Protein AF-0000000080182169 (afdb_homodimer)

Secondary structure (DSSP, 8-state):
-------SSHHHHHT--EEEETTEEEEEE-GGGEETTEE-HHHHHHHHHHHHHHHH-S-S-EEEEEEEEE---PPSEEEEEEEEEEEE-SS-EEEEEEEEETTEEEEEEEEEEEPPP-SPPSEE---GGGGS-SS--TT-EE-STTSTGGGTBGGGGGEEEEE-GGG-GGGGT----SEEEEEEEE-HHHHTSHHHHHHHHHHHTT-SPPGGGGGT--S---EEEEEEEE-SPPPSS-EEEEEE-SEE-SSEEEEEEEEE-TTS-EEEEEEEEEEPP-------/-------SSHHHHHT--EEEETTEEEEEE-GGGEETTEE-HHHHHHHHHHHHHHHH-S-S-EEEEEEEEE---PPSEEEEEEEEEEEE-SS-EEEEEEEEETTEEEEEEEEEEEPPP-SPPSEE---GGGGS-SS--TT-EE-STTSTGGGTBGGGGGEEEEE-GGG-GGGGT----SEEEEEEEE-HHHHTSHHHHHHHHHHHTT-SPPGGGGGT--S---EEEEEEEE-SPPPSS-EEEEEE-SEE-SSEEEEEEEEE-TTS-EEEEEEEEEEPP-------

Solvent-accessible surface area (backbone atoms only — not comparable to full-atom values): 29388 Å² total; per-residue (Å²): 130,84,78,74,72,75,77,69,34,52,55,45,53,52,51,52,64,40,80,71,57,93,50,26,30,38,36,56,40,59,70,50,48,9,45,66,79,30,44,34,65,25,57,53,48,28,38,44,45,42,50,45,49,56,69,68,49,96,58,96,52,41,71,30,37,38,42,35,37,49,73,46,78,49,63,54,37,68,35,38,37,42,47,45,82,76,40,86,46,96,67,46,29,32,27,39,29,39,34,26,44,95,90,36,74,20,34,43,33,43,34,34,26,20,74,59,35,82,57,76,58,76,38,72,56,91,49,83,66,73,79,50,70,64,60,80,59,93,73,39,39,70,36,31,79,86,33,80,67,14,66,36,38,28,43,29,75,54,34,50,34,29,37,34,63,93,37,43,46,41,83,74,72,37,70,52,70,33,43,35,37,31,38,39,25,66,39,71,65,26,48,72,42,66,70,47,34,39,37,47,46,54,20,56,45,53,66,65,76,68,38,51,31,19,63,66,50,74,72,72,53,61,58,44,35,41,36,39,36,40,42,29,75,60,49,81,62,37,22,41,37,39,36,36,47,55,41,30,42,62,47,45,29,45,41,34,25,43,32,24,26,45,82,67,44,70,23,24,39,17,44,30,40,23,41,53,48,89,61,91,72,70,79,130,130,82,77,75,73,75,76,70,34,52,56,46,55,54,51,53,65,41,80,72,57,93,51,25,31,38,36,56,39,60,70,48,47,10,46,64,79,30,46,34,66,24,56,53,50,26,39,44,46,41,49,45,49,57,67,68,49,96,58,96,52,40,72,30,38,38,43,36,36,50,72,47,76,49,62,53,38,68,36,39,37,40,49,46,82,76,41,87,47,95,66,46,29,32,28,40,29,39,35,24,43,95,89,36,72,21,35,44,34,43,35,34,26,21,74,59,35,82,58,77,56,77,36,69,56,92,48,84,67,71,77,48,69,65,58,81,57,93,72,38,40,70,37,29,77,85,31,80,67,13,66,35,38,27,43,29,76,53,34,48,35,29,36,35,63,93,37,42,46,40,83,74,71,37,70,52,70,33,44,34,36,32,37,40,24,68,40,70,66,26,48,73,41,66,69,47,32,39,38,48,46,53,20,54,44,53,64,66,75,67,37,53,32,20,63,65,52,74,72,72,52,61,57,45,35,40,36,38,35,40,41,28,74,61,50,81,62,35,21,41,36,37,35,33,47,54,41,31,42,66,46,44,30,47,42,34,23,43,32,25,24,46,82,67,45,70,23,25,41,19,44,29,39,23,41,53,50,88,59,93,74,70,78,130

Organism: NCBI:txid722731

pLDDT: mean 93.52, std 11.35, range [31.84, 98.94]

InterPro domains:
  IPR029069 HotDog domain superfamily [SSF54637] (8-114)
  IPR029069 HotDog domain superfamily [SSF54637] (168-276)
  IPR042171 Acyl-CoA thioesterase, double hotdog domain [G3DSA:2.40.160.210] (5-278)
  IPR049449 Acyl-CoA thioesterase-like, N-terminal HotDog domain [PF13622] (30-114)
  IPR049450 Acyl-CoA thioesterase-like, C-terminal domain [PF20789] (149-275)
  IPR052389 Secondary Metabolite Biosynthesis-Associated [PTHR38110] (5-276)

Sequence (568 aa):
MTDSTTVTRPFTDLTTIEPTGAGTFAATIDPMWTIGSKVHGGCLMALCGAAAHQALGEVALSPIALGANYLSAPDPGEVRLSTSVRRRGRQVCLVDVELSQRDRPAVRCTITLGHLDVDPPRHQETHALTGMAAEPGADAIPVNSESPVGQIIHVSQGCDLRLDPTASGFLDGKVGPPITRMWLRPLVTDEVDPDKAALFAIMAGDISPPVIMQRGFFGWTPTVQLTTYLRRLPSPGWMRVMASSTLLGDTWFEEDHVIVDAAGHIVAQSRQLALLPKQNWQPEMTDSTTVTRPFTDLTTIEPTGAGTFAATIDPMWTIGSKVHGGCLMALCGAAAHQALGEVALSPIALGANYLSAPDPGEVRLSTSVRRRGRQVCLVDVELSQRDRPAVRCTITLGHLDVDPPRHQETHALTGMAAEPGADAIPVNSESPVGQIIHVSQGCDLRLDPTASGFLDGKVGPPITRMWLRPLVTDEVDPDKAALFAIMAGDISPPVIMQRGFFGWTPTVQLTTYLRRLPSPGWMRVMASSTLLGDTWFEEDHVIVDAAGHIVAQSRQLALLPKQNWQPE

Structure (mmCIF, N/CA/C/O backbone):
data_AF-0000000080182169-model_v1
#
loop_
_entity.id
_entity.type
_entity.pdbx_description
1 polymer 'Uncharacterized protein'
#
loop_
_atom_site.group_PDB
_atom_site.id
_atom_site.type_symbol
_atom_site.label_atom_id
_atom_site.label_alt_id
_atom_site.label_comp_id
_atom_site.label_asym_id
_atom_site.label_entity_id
_atom_site.label_seq_id
_atom_site.pdbx_PDB_ins_code
_atom_site.Cartn_x
_atom_site.Cartn_y
_atom_site.Cartn_z
_atom_site.occupancy
_atom_site.B_iso_or_equiv
_atom_site.auth_seq_id
_atom_site.auth_comp_id
_atom_site.auth_asym_id
_atom_site.auth_atom_id
_atom_site.pdbx_PDB_model_num
ATOM 1 N N . MET A 1 1 ? -6.602 -36.938 -31.125 1 33.12 1 MET A N 1
ATOM 2 C CA . MET A 1 1 ? -5.844 -37.062 -29.875 1 33.12 1 MET A CA 1
ATOM 3 C C . MET A 1 1 ? -5.211 -35.719 -29.516 1 33.12 1 MET A C 1
ATOM 5 O O . MET A 1 1 ? -4.242 -35.281 -30.141 1 33.12 1 MET A O 1
ATOM 9 N N . THR A 1 2 ? -5.93 -34.594 -29.266 1 38.22 2 THR A N 1
ATOM 10 C CA . THR A 1 2 ? -5.449 -33.25 -28.953 1 38.22 2 THR A CA 1
ATOM 11 C C . THR A 1 2 ? -4.34 -33.312 -27.922 1 38.22 2 THR A C 1
ATOM 13 O O . THR A 1 2 ? -4.492 -33.938 -26.859 1 38.22 2 THR A O 1
ATOM 16 N N . ASP A 1 3 ? -3.105 -33.406 -28.281 1 37.78 3 ASP A N 1
ATOM 17 C CA . ASP A 1 3 ? -1.9 -33.469 -27.453 1 37.78 3 ASP A CA 1
ATOM 18 C C . ASP A 1 3 ? -1.983 -32.5 -26.281 1 37.78 3 ASP A C 1
ATOM 20 O O . ASP A 1 3 ? -2.045 -31.281 -26.484 1 37.78 3 ASP A O 1
ATOM 24 N N . SER A 1 4 ? -2.76 -32.719 -25.234 1 43.66 4 SER A N 1
ATOM 25 C CA . SER A 1 4 ? -2.779 -31.953 -23.984 1 43.66 4 SER A CA 1
ATOM 26 C C . SER A 1 4 ? -1.366 -31.641 -23.5 1 43.66 4 SER A C 1
ATOM 28 O O . SER A 1 4 ? -0.696 -32.5 -22.938 1 43.66 4 SER A O 1
ATOM 30 N N . THR A 1 5 ? -0.513 -31.031 -24.297 1 49.66 5 THR A N 1
ATOM 31 C CA . THR A 1 5 ? 0.845 -30.688 -23.891 1 49.66 5 THR A CA 1
ATOM 32 C C . THR A 1 5 ? 0.866 -30.172 -22.453 1 49.66 5 THR A C 1
ATOM 34 O O . THR A 1 5 ? 0.147 -29.234 -22.109 1 49.66 5 THR A O 1
ATOM 37 N N . THR A 1 6 ? 1.239 -31.047 -21.516 1 63.22 6 THR A N 1
ATOM 38 C CA . THR A 1 6 ? 1.374 -30.781 -20.094 1 63.22 6 THR A CA 1
ATOM 39 C C . THR A 1 6 ? 2.199 -29.516 -19.859 1 63.22 6 THR A C 1
ATOM 41 O O . THR A 1 6 ? 3.344 -29.422 -20.297 1 63.22 6 THR A O 1
ATOM 44 N N . VAL A 1 7 ? 1.54 -28.391 -19.594 1 70.62 7 VAL A N 1
ATOM 45 C CA . VAL A 1 7 ? 2.217 -27.141 -19.219 1 70.62 7 VAL A CA 1
ATOM 46 C C . VAL A 1 7 ? 3.15 -27.391 -18.047 1 70.62 7 VAL A C 1
ATOM 48 O O . VAL A 1 7 ? 2.705 -27.797 -16.969 1 70.62 7 VAL A O 1
ATOM 51 N N . THR A 1 8 ? 4.555 -27.406 -18.328 1 86.56 8 THR A N 1
ATOM 52 C CA . THR A 1 8 ? 5.523 -27.766 -17.297 1 86.56 8 THR A CA 1
ATOM 53 C C . THR A 1 8 ? 6.004 -26.531 -16.547 1 86.56 8 THR A C 1
ATOM 55 O O . THR A 1 8 ? 6.535 -26.641 -15.438 1 86.56 8 THR A O 1
ATOM 58 N N . ARG A 1 9 ? 5.832 -25.344 -17.078 1 95.31 9 ARG A N 1
ATOM 59 C CA . ARG A 1 9 ? 6.25 -24.109 -16.422 1 95.31 9 ARG A CA 1
ATOM 60 C C . ARG A 1 9 ? 5.176 -23.031 -16.547 1 95.31 9 ARG A C 1
ATOM 62 O O . ARG A 1 9 ? 5.41 -21.969 -17.125 1 95.31 9 ARG A O 1
ATOM 69 N N . PRO A 1 10 ? 4.059 -23.297 -15.961 1 97.19 10 PRO A N 1
ATOM 70 C CA . PRO A 1 10 ? 2.879 -22.469 -16.203 1 97.19 10 PRO A CA 1
ATOM 71 C C . PRO A 1 10 ? 3.092 -21 -15.82 1 97.19 10 PRO A C 1
ATOM 73 O O . PRO A 1 10 ? 2.629 -20.094 -16.516 1 97.19 10 PRO A O 1
ATOM 76 N N . PHE A 1 11 ? 3.781 -20.781 -14.773 1 98.31 11 PHE A N 1
ATOM 77 C CA . PHE A 1 11 ? 3.941 -19.391 -14.359 1 98.31 11 PHE A CA 1
ATOM 78 C C . PHE A 1 11 ? 4.918 -18.656 -15.266 1 98.31 11 PHE A C 1
ATOM 80 O O . PHE A 1 11 ? 4.727 -17.484 -15.578 1 98.31 11 PHE A O 1
ATOM 87 N N . THR A 1 12 ? 5.965 -19.312 -15.609 1 98 12 THR A N 1
ATOM 88 C CA . THR A 1 12 ? 6.883 -18.766 -16.594 1 98 12 THR A CA 1
ATOM 89 C C . THR A 1 12 ? 6.141 -18.406 -17.875 1 98 12 THR A C 1
ATOM 91 O O . THR A 1 12 ? 6.336 -17.312 -18.438 1 98 12 THR A O 1
ATOM 94 N N . ASP A 1 13 ? 5.285 -19.312 -18.312 1 97.81 13 ASP A N 1
ATOM 95 C CA . ASP A 1 13 ? 4.508 -19.062 -19.531 1 97.81 13 ASP A CA 1
ATOM 96 C C . ASP A 1 13 ? 3.604 -17.828 -19.359 1 97.81 13 ASP A C 1
ATOM 98 O O . ASP A 1 13 ? 3.48 -17.016 -20.266 1 97.81 13 ASP A O 1
ATOM 102 N N . LEU A 1 14 ? 2.959 -17.703 -18.219 1 98.25 14 LEU A N 1
ATOM 103 C CA . LEU A 1 14 ? 2.102 -16.562 -17.922 1 98.25 14 LEU A CA 1
ATOM 104 C C . LEU A 1 14 ? 2.873 -15.258 -18.047 1 98.25 14 LEU A C 1
ATOM 106 O O . LEU A 1 14 ? 2.367 -14.289 -18.625 1 98.25 14 LEU A O 1
ATOM 110 N N . THR A 1 15 ? 4.098 -15.219 -17.547 1 98.06 15 THR A N 1
ATOM 111 C CA . THR A 1 15 ? 4.824 -13.969 -17.406 1 98.06 15 THR A CA 1
ATOM 112 C C . THR A 1 15 ? 5.793 -13.766 -18.562 1 98.06 15 THR A C 1
ATOM 114 O O . THR A 1 15 ? 6.672 -12.906 -18.5 1 98.06 15 THR A O 1
ATOM 117 N N . THR A 1 16 ? 5.75 -14.633 -19.5 1 96.69 16 THR A N 1
ATOM 118 C CA . THR A 1 16 ? 6.48 -14.406 -20.734 1 96.69 16 THR A CA 1
ATOM 119 C C . THR A 1 16 ? 5.652 -13.555 -21.703 1 96.69 16 THR A C 1
ATOM 121 O O . THR A 1 16 ? 4.633 -14.016 -22.219 1 96.69 16 THR A O 1
ATOM 124 N N . ILE A 1 17 ? 6.051 -12.359 -21.938 1 98.12 17 ILE A N 1
ATOM 125 C CA . ILE A 1 17 ? 5.293 -11.398 -22.734 1 98.12 17 ILE A CA 1
ATOM 126 C C . ILE A 1 17 ? 6.062 -11.094 -24.016 1 98.12 17 ILE A C 1
ATOM 128 O O . ILE A 1 17 ? 7.285 -11.234 -24.078 1 98.12 17 ILE A O 1
ATOM 132 N N . GLU A 1 18 ? 5.387 -10.656 -25.016 1 98.25 18 GLU A N 1
ATOM 133 C CA . GLU A 1 18 ? 5.98 -10.414 -26.328 1 98.25 18 GLU A CA 1
ATOM 134 C C . GLU A 1 18 ? 5.93 -8.938 -26.688 1 98.25 18 GLU A C 1
ATOM 136 O O . GLU A 1 18 ? 4.855 -8.336 -26.734 1 98.25 18 GLU A O 1
ATOM 141 N N . PRO A 1 19 ? 7.102 -8.391 -27.031 1 97.94 19 PRO A N 1
ATOM 142 C CA . PRO A 1 19 ? 7.082 -6.996 -27.469 1 97.94 19 PRO A CA 1
ATOM 143 C C . PRO A 1 19 ? 6.312 -6.797 -28.781 1 97.94 19 PRO A C 1
ATOM 145 O O . PRO A 1 19 ? 6.438 -7.605 -29.703 1 97.94 19 PRO A O 1
ATOM 148 N N . THR A 1 20 ? 5.496 -5.73 -28.844 1 97.94 20 THR A N 1
ATOM 149 C CA . THR A 1 20 ? 4.723 -5.434 -30.047 1 97.94 20 THR A CA 1
ATOM 150 C C . THR A 1 20 ? 5.09 -4.062 -30.594 1 97.94 20 THR A C 1
ATOM 152 O O . THR A 1 20 ? 4.469 -3.584 -31.547 1 97.94 20 THR A O 1
ATOM 155 N N . GLY A 1 21 ? 6.082 -3.396 -29.969 1 95.12 21 GLY A N 1
ATOM 156 C CA . GLY A 1 21 ? 6.562 -2.102 -30.422 1 95.12 21 GLY A CA 1
ATOM 157 C C . GLY A 1 21 ? 6.164 -0.963 -29.5 1 95.12 21 GLY A C 1
ATOM 158 O O . GLY A 1 21 ? 5.117 -1.021 -28.859 1 95.12 21 GLY A O 1
ATOM 159 N N . ALA A 1 22 ? 7.055 0.09 -29.422 1 94.06 22 ALA A N 1
ATOM 160 C CA . ALA A 1 22 ? 6.801 1.365 -28.75 1 94.06 22 ALA A CA 1
ATOM 161 C C . ALA A 1 22 ? 6.402 1.153 -27.297 1 94.06 22 ALA A C 1
ATOM 163 O O . ALA A 1 22 ? 5.414 1.72 -26.828 1 94.06 22 ALA A O 1
ATOM 164 N N . GLY A 1 23 ? 7.039 0.198 -26.594 1 96.12 23 GLY A N 1
ATOM 165 C CA . GLY A 1 23 ? 6.816 0.013 -25.156 1 96.12 23 GLY A CA 1
ATOM 166 C C . GLY A 1 23 ? 5.566 -0.79 -24.859 1 96.12 23 GLY A C 1
ATOM 167 O O . GLY A 1 23 ? 5.051 -0.735 -23.734 1 96.12 23 GLY A O 1
ATOM 168 N N . THR A 1 24 ? 5.082 -1.484 -25.906 1 98.38 24 THR A N 1
ATOM 169 C CA . THR A 1 24 ? 3.887 -2.301 -25.719 1 98.38 24 THR A CA 1
ATOM 170 C C . THR A 1 24 ? 4.227 -3.785 -25.812 1 98.38 24 THR A C 1
ATOM 172 O O . THR A 1 24 ? 5.215 -4.16 -26.453 1 98.38 24 THR A O 1
ATOM 175 N N . PHE A 1 25 ? 3.424 -4.582 -25.125 1 98.75 25 PHE A N 1
ATOM 176 C CA . PHE A 1 25 ? 3.613 -6.027 -25.078 1 98.75 25 PHE A CA 1
ATOM 177 C C . PHE A 1 25 ? 2.277 -6.754 -25.203 1 98.75 25 PHE A C 1
ATOM 179 O O . PHE A 1 25 ? 1.231 -6.195 -24.859 1 98.75 25 PHE A O 1
ATOM 186 N N . ALA A 1 26 ? 2.338 -7.949 -25.688 1 98.69 26 ALA A N 1
ATOM 187 C CA . ALA A 1 26 ? 1.188 -8.844 -25.734 1 98.69 26 ALA A CA 1
ATOM 188 C C . ALA A 1 26 ? 1.405 -10.07 -24.859 1 98.69 26 ALA A C 1
ATOM 190 O O . ALA A 1 26 ? 2.531 -10.555 -24.719 1 98.69 26 ALA A O 1
ATOM 191 N N . ALA A 1 27 ? 0.367 -10.539 -24.25 1 98.44 27 ALA A N 1
ATOM 192 C CA . ALA A 1 27 ? 0.376 -11.766 -23.469 1 98.44 27 ALA A CA 1
ATOM 193 C C . ALA A 1 27 ? -0.949 -12.516 -23.594 1 98.44 27 ALA A C 1
ATOM 195 O O . ALA A 1 27 ? -1.955 -11.93 -24.016 1 98.44 27 ALA A O 1
ATOM 196 N N . THR A 1 28 ? -0.945 -13.773 -23.375 1 98.38 28 THR A N 1
ATOM 197 C CA . THR A 1 28 ? -2.145 -14.602 -23.281 1 98.38 28 THR A CA 1
ATOM 198 C C . THR A 1 28 ? -2.258 -15.25 -21.922 1 98.38 28 THR A C 1
ATOM 200 O O . THR A 1 28 ? -1.325 -15.922 -21.469 1 98.38 28 THR A O 1
ATOM 203 N N . ILE A 1 29 ? -3.346 -15.039 -21.281 1 98.62 29 ILE A N 1
ATOM 204 C CA . ILE A 1 29 ? -3.557 -15.57 -19.938 1 98.62 29 ILE A CA 1
ATOM 205 C C . ILE A 1 29 ? -4.375 -16.859 -20.016 1 98.62 29 ILE A C 1
ATOM 207 O O . ILE A 1 29 ? -5.516 -16.844 -20.484 1 98.62 29 ILE A O 1
ATOM 211 N N . ASP A 1 30 ? -3.828 -17.953 -19.594 1 98.31 30 ASP A N 1
ATOM 212 C CA . ASP A 1 30 ? -4.5 -19.234 -19.531 1 98.31 30 ASP A CA 1
ATOM 213 C C . ASP A 1 30 ? -5.629 -19.234 -18.5 1 98.31 30 ASP A C 1
ATOM 215 O O . ASP A 1 30 ? -5.5 -18.625 -17.438 1 98.31 30 ASP A O 1
ATOM 219 N N . PRO A 1 31 ? -6.754 -19.969 -18.734 1 97.19 31 PRO A N 1
ATOM 220 C CA . PRO A 1 31 ? -7.867 -20.031 -17.797 1 97.19 31 PRO A CA 1
ATOM 221 C C . PRO A 1 31 ? -7.449 -20.547 -16.422 1 97.19 31 PRO A C 1
ATOM 223 O O . PRO A 1 31 ? -8.156 -20.328 -15.43 1 97.19 31 PRO A O 1
ATOM 226 N N . MET A 1 32 ? -6.348 -21.203 -16.266 1 96.94 32 MET A N 1
ATOM 227 C CA . MET A 1 32 ? -5.895 -21.719 -14.984 1 96.94 32 MET A CA 1
ATOM 228 C C . MET A 1 32 ? -5.574 -20.594 -14.023 1 96.94 32 MET A C 1
ATOM 230 O O . MET A 1 32 ? -5.562 -20.781 -12.805 1 96.94 32 MET A O 1
ATOM 234 N N . TRP A 1 33 ? -5.316 -19.391 -14.516 1 98.12 33 TRP A N 1
ATOM 235 C CA . TRP A 1 33 ? -4.902 -18.266 -13.68 1 98.12 33 TRP A CA 1
ATOM 236 C C . TRP A 1 33 ? -6.102 -17.406 -13.281 1 98.12 33 TRP A C 1
ATOM 238 O O . TRP A 1 33 ? -6.035 -16.188 -13.32 1 98.12 33 TRP A O 1
ATOM 248 N N . THR A 1 34 ? -7.211 -18.109 -12.977 1 97.19 34 THR A N 1
ATOM 249 C CA . THR A 1 34 ? -8.438 -17.406 -12.602 1 97.19 34 THR A CA 1
ATOM 250 C C . THR A 1 34 ? -8.906 -17.828 -11.211 1 97.19 34 THR A C 1
ATOM 252 O O . THR A 1 34 ? -8.43 -18.844 -10.672 1 97.19 34 THR A O 1
ATOM 255 N N . ILE A 1 35 ? -9.633 -17 -10.547 1 95 35 ILE A N 1
ATOM 256 C CA . ILE A 1 35 ? -10.586 -17.328 -9.492 1 95 35 ILE A CA 1
ATOM 257 C C . ILE A 1 35 ? -12.008 -17.281 -10.047 1 95 35 ILE A C 1
ATOM 259 O O . ILE A 1 35 ? -12.477 -16.219 -10.477 1 95 35 ILE A O 1
ATOM 263 N N . GLY A 1 36 ? -12.656 -18.406 -9.969 1 92.44 36 GLY A N 1
ATOM 264 C CA . GLY A 1 36 ? -13.891 -18.453 -10.742 1 92.44 36 GLY A CA 1
ATOM 265 C C . GLY A 1 36 ? -13.664 -18.203 -12.227 1 92.44 36 GLY A C 1
ATOM 266 O O . GLY A 1 36 ? -12.891 -18.906 -12.867 1 92.44 36 GLY A O 1
ATOM 267 N N . SER A 1 37 ? -14.32 -17.141 -12.766 1 93.25 37 SER A N 1
ATOM 268 C CA . SER A 1 37 ? -14.227 -16.906 -14.203 1 93.25 37 SER A CA 1
ATOM 269 C C . SER A 1 37 ? -13.289 -15.742 -14.508 1 93.25 37 SER A C 1
ATOM 271 O O . SER A 1 37 ? -13 -15.453 -15.672 1 93.25 37 SER A O 1
ATOM 273 N N . LYS A 1 38 ? -12.781 -15.109 -13.484 1 94.69 38 LYS A N 1
ATOM 274 C CA . LYS A 1 38 ? -12 -13.898 -13.719 1 94.69 38 LYS A CA 1
ATOM 275 C C . LYS A 1 38 ? -10.523 -14.117 -13.383 1 94.69 38 LYS A C 1
ATOM 277 O O . LYS A 1 38 ? -10.203 -14.883 -12.469 1 94.69 38 LYS A O 1
ATOM 282 N N . VAL A 1 39 ? -9.703 -13.406 -14.109 1 98 39 VAL A N 1
ATOM 283 C CA . VAL A 1 39 ? -8.266 -13.562 -13.922 1 98 39 VAL A CA 1
ATOM 284 C C . VAL A 1 39 ? -7.867 -13.086 -12.523 1 98 39 VAL A C 1
ATOM 286 O O . VAL A 1 39 ? -8.352 -12.062 -12.047 1 98 39 VAL A O 1
ATOM 289 N N . HIS A 1 40 ? -7.02 -13.805 -11.875 1 97.88 40 HIS A N 1
ATOM 290 C CA . HIS A 1 40 ? -6.484 -13.539 -10.547 1 97.88 40 HIS A CA 1
ATOM 291 C C . HIS A 1 40 ? -5.695 -12.234 -10.516 1 97.88 40 HIS A C 1
ATOM 293 O O . HIS A 1 40 ? -4.805 -12.023 -11.352 1 97.88 40 HIS A O 1
ATOM 299 N N . GLY A 1 41 ? -5.969 -11.328 -9.57 1 98.06 41 GLY A N 1
ATOM 300 C CA . GLY A 1 41 ? -5.363 -10.008 -9.5 1 98.06 41 GLY A CA 1
ATOM 301 C C . GLY A 1 41 ? -3.855 -10.047 -9.344 1 98.06 41 GLY A C 1
ATOM 302 O O . GLY A 1 41 ? -3.143 -9.227 -9.922 1 98.06 41 GLY A O 1
ATOM 303 N N . GLY A 1 42 ? -3.387 -10.984 -8.516 1 98.62 42 GLY A N 1
ATOM 304 C CA . GLY A 1 42 ? -1.95 -11.133 -8.352 1 98.62 42 GLY A CA 1
ATOM 305 C C . GLY A 1 42 ? -1.237 -11.508 -9.641 1 98.62 42 GLY A C 1
ATOM 306 O O . GLY A 1 42 ? -0.111 -11.062 -9.875 1 98.62 42 GLY A O 1
ATOM 307 N N . CYS A 1 43 ? -1.858 -12.305 -10.445 1 98.75 43 CYS A N 1
ATOM 308 C CA . CYS A 1 43 ? -1.3 -12.656 -11.75 1 98.75 43 CYS A CA 1
ATOM 309 C C . CYS A 1 43 ? -1.217 -11.438 -12.656 1 98.75 43 CYS A C 1
ATOM 311 O O . CYS A 1 43 ? -0.218 -11.234 -13.352 1 98.75 43 CYS A O 1
ATOM 313 N N . LEU A 1 44 ? -2.266 -10.672 -12.602 1 98.88 44 LEU A N 1
ATOM 314 C CA . LEU A 1 44 ? -2.264 -9.438 -13.383 1 98.88 44 LEU A CA 1
ATOM 315 C C . LEU A 1 44 ? -1.131 -8.516 -12.938 1 98.88 44 LEU A C 1
ATOM 317 O O . LEU A 1 44 ? -0.455 -7.914 -13.773 1 98.88 44 LEU A O 1
ATOM 321 N N . MET A 1 45 ? -0.92 -8.43 -11.68 1 98.88 45 MET A N 1
ATOM 322 C CA . MET A 1 45 ? 0.167 -7.598 -11.164 1 98.88 45 MET A CA 1
ATOM 323 C C . MET A 1 45 ? 1.521 -8.141 -11.602 1 98.88 45 MET A C 1
ATOM 325 O O . MET A 1 45 ? 2.408 -7.379 -11.992 1 98.88 45 MET A O 1
ATOM 329 N N . ALA A 1 46 ? 1.689 -9.43 -11.523 1 98.88 46 ALA A N 1
ATOM 330 C CA . ALA A 1 46 ? 2.941 -10.039 -11.961 1 98.88 46 ALA A CA 1
ATOM 331 C C . ALA A 1 46 ? 3.219 -9.734 -13.43 1 98.88 46 ALA A C 1
ATOM 333 O O . ALA A 1 46 ? 4.363 -9.469 -13.805 1 98.88 46 ALA A O 1
ATOM 334 N N . LEU A 1 47 ? 2.182 -9.781 -14.266 1 98.81 47 LEU A N 1
ATOM 335 C CA . LEU A 1 47 ? 2.307 -9.43 -15.672 1 98.81 47 LEU A CA 1
ATOM 336 C C . LEU A 1 47 ? 2.793 -7.996 -15.836 1 98.81 47 LEU A C 1
ATOM 338 O O . LEU A 1 47 ? 3.678 -7.723 -16.656 1 98.81 47 LEU A O 1
ATOM 342 N N . CYS A 1 48 ? 2.209 -7.121 -15.078 1 98.88 48 CYS A N 1
ATOM 343 C CA . CYS A 1 48 ? 2.641 -5.727 -15.117 1 98.88 48 CYS A CA 1
ATOM 344 C C . CYS A 1 48 ? 4.102 -5.598 -14.703 1 98.88 48 CYS A C 1
ATOM 346 O O . CYS A 1 48 ? 4.859 -4.836 -15.312 1 98.88 48 CYS A O 1
ATOM 348 N N . GLY A 1 49 ? 4.465 -6.316 -13.664 1 98.75 49 GLY A N 1
ATOM 349 C CA . GLY A 1 49 ? 5.855 -6.332 -13.25 1 98.75 49 GLY A CA 1
ATOM 350 C C . GLY A 1 49 ? 6.801 -6.793 -14.344 1 98.75 49 GLY A C 1
ATOM 351 O O . GLY A 1 49 ? 7.859 -6.199 -14.547 1 98.75 49 GLY A O 1
ATOM 352 N N . ALA A 1 50 ? 6.414 -7.848 -15.031 1 98.56 50 ALA A N 1
ATOM 353 C CA . ALA A 1 50 ? 7.215 -8.359 -16.141 1 98.56 50 ALA A CA 1
ATOM 354 C C . ALA A 1 50 ? 7.383 -7.309 -17.234 1 98.56 50 ALA A C 1
ATOM 356 O O . ALA A 1 50 ? 8.477 -7.121 -17.75 1 98.56 50 ALA A O 1
ATOM 357 N N . ALA A 1 51 ? 6.312 -6.641 -17.547 1 98.81 51 ALA A N 1
ATOM 358 C CA . ALA A 1 51 ? 6.348 -5.625 -18.578 1 98.81 51 ALA A CA 1
ATOM 359 C C . ALA A 1 51 ? 7.266 -4.469 -18.203 1 98.81 51 ALA A C 1
ATOM 361 O O . ALA A 1 51 ? 8.031 -3.971 -19.031 1 98.81 51 ALA A O 1
ATOM 362 N N . ALA A 1 52 ? 7.156 -4.039 -16.969 1 98.56 52 ALA A N 1
ATOM 363 C CA . ALA A 1 52 ? 8.008 -2.947 -16.5 1 98.56 52 ALA A CA 1
ATOM 364 C C . ALA A 1 52 ? 9.484 -3.318 -16.594 1 98.56 52 ALA A C 1
ATOM 366 O O . ALA A 1 52 ? 10.305 -2.512 -17.047 1 98.56 52 ALA A O 1
ATOM 367 N N . HIS A 1 53 ? 9.758 -4.508 -16.125 1 97.06 53 HIS A N 1
ATOM 368 C CA . HIS A 1 53 ? 11.133 -4.984 -16.172 1 97.06 53 HIS A CA 1
ATOM 369 C C . HIS A 1 53 ? 11.656 -5.016 -17.609 1 97.06 53 HIS A C 1
ATOM 371 O O . HIS A 1 53 ? 12.758 -4.527 -17.875 1 97.06 53 HIS A O 1
ATOM 377 N N . GLN A 1 54 ? 10.891 -5.5 -18.484 1 96.5 54 GLN A N 1
ATOM 378 C CA . GLN A 1 54 ? 11.305 -5.598 -19.875 1 96.5 54 GLN A CA 1
ATOM 379 C C . GLN A 1 54 ? 11.43 -4.219 -20.516 1 96.5 54 GLN A C 1
ATOM 381 O O . GLN A 1 54 ? 12.305 -3.986 -21.359 1 96.5 54 GLN A O 1
ATOM 386 N N . ALA A 1 55 ? 10.555 -3.354 -20.172 1 97.12 55 ALA A N 1
ATOM 387 C CA . ALA A 1 55 ? 10.555 -2.004 -20.734 1 97.12 55 ALA A CA 1
ATOM 388 C C . ALA A 1 55 ? 11.867 -1.284 -20.422 1 97.12 55 ALA A C 1
ATOM 390 O O . ALA A 1 55 ? 12.312 -0.435 -21.203 1 97.12 55 ALA A O 1
ATOM 391 N N . LEU A 1 56 ? 12.438 -1.573 -19.312 1 95.06 56 LEU A N 1
ATOM 392 C CA . LEU A 1 56 ? 13.672 -0.902 -18.922 1 95.06 56 LEU A CA 1
ATOM 393 C C . LEU A 1 56 ? 14.867 -1.493 -19.656 1 95.06 56 LEU A C 1
ATOM 395 O O . LEU A 1 56 ? 15.93 -0.865 -19.734 1 95.06 56 LEU A O 1
ATOM 399 N N . GLY A 1 57 ? 14.703 -2.748 -20.172 1 88.56 57 GLY A N 1
ATOM 400 C CA . GLY A 1 57 ? 15.812 -3.377 -20.875 1 88.56 57 GLY A CA 1
ATOM 401 C C . GLY A 1 57 ? 16.844 -3.984 -19.938 1 88.56 57 GLY A C 1
ATOM 402 O O . GLY A 1 57 ? 16.484 -4.691 -19 1 88.56 57 GLY A O 1
ATOM 403 N N . GLU A 1 58 ? 18.078 -3.748 -20.344 1 82.69 58 GLU A N 1
ATOM 404 C CA . GLU A 1 58 ? 19.156 -4.418 -19.609 1 82.69 58 GLU A CA 1
ATOM 405 C C . GLU A 1 58 ? 19.578 -3.615 -18.391 1 82.69 58 GLU A C 1
ATOM 407 O O . GLU A 1 58 ? 20.469 -2.764 -18.469 1 82.69 58 GLU A O 1
ATOM 412 N N . VAL A 1 59 ? 18.844 -3.648 -17.344 1 84.62 59 VAL A N 1
ATOM 413 C CA . VAL A 1 59 ? 19.203 -3.043 -16.062 1 84.62 59 VAL A CA 1
ATOM 414 C C . VAL A 1 59 ? 19.141 -4.094 -14.953 1 84.62 59 VAL A C 1
ATOM 416 O O . VAL A 1 59 ? 18.297 -4.996 -14.992 1 84.62 59 VAL A O 1
ATOM 419 N N . ALA A 1 60 ? 20.047 -3.996 -14.055 1 90.06 60 ALA A N 1
ATOM 420 C CA . ALA A 1 60 ? 20.109 -4.934 -12.938 1 90.06 60 ALA A CA 1
ATOM 421 C C . ALA A 1 60 ? 19.203 -4.484 -11.789 1 90.06 60 ALA A C 1
ATOM 423 O O . ALA A 1 60 ? 19.656 -4.379 -10.648 1 90.06 60 ALA A O 1
ATOM 424 N N . LEU A 1 61 ? 17.984 -4.082 -12.086 1 96.06 61 LEU A N 1
ATOM 425 C CA . LEU A 1 61 ? 16.984 -3.684 -11.102 1 96.06 61 LEU A CA 1
ATOM 426 C C . LEU A 1 61 ? 15.773 -4.602 -11.164 1 96.06 61 LEU A C 1
ATOM 428 O O . LEU A 1 61 ? 15.484 -5.195 -12.203 1 96.06 61 LEU A O 1
ATOM 432 N N . SER A 1 62 ? 15.117 -4.777 -10.062 1 97.31 62 SER A N 1
ATOM 433 C CA . SER A 1 62 ? 13.922 -5.602 -9.938 1 97.31 62 SER A CA 1
ATOM 434 C C . SER A 1 62 ? 12.711 -4.762 -9.531 1 97.31 62 SER A C 1
ATOM 436 O O . SER A 1 62 ? 12.867 -3.691 -8.938 1 97.31 62 SER A O 1
ATOM 438 N N . PRO A 1 63 ? 11.492 -5.203 -9.945 1 98.25 63 PRO A N 1
ATOM 439 C CA . PRO A 1 63 ? 10.328 -4.543 -9.344 1 98.25 63 PRO A CA 1
ATOM 440 C C . PRO A 1 63 ? 10.297 -4.684 -7.82 1 98.25 63 PRO A C 1
ATOM 442 O O . PRO A 1 63 ? 10.102 -5.789 -7.305 1 98.25 63 PRO A O 1
ATOM 445 N N . ILE A 1 64 ? 10.398 -3.59 -7.109 1 98.56 64 ILE A N 1
ATOM 446 C CA . ILE A 1 64 ? 10.5 -3.705 -5.66 1 98.56 64 ILE A CA 1
ATOM 447 C C . ILE A 1 64 ? 9.227 -3.154 -5.012 1 98.56 64 ILE A C 1
ATOM 449 O O . ILE A 1 64 ? 8.93 -3.459 -3.855 1 98.56 64 ILE A O 1
ATOM 453 N N . ALA A 1 65 ? 8.523 -2.309 -5.648 1 98.81 65 ALA A N 1
ATOM 454 C CA . ALA A 1 65 ? 7.25 -1.776 -5.168 1 98.81 65 ALA A CA 1
ATOM 455 C C . ALA A 1 65 ? 6.254 -1.628 -6.312 1 98.81 65 ALA A C 1
ATOM 457 O O . ALA A 1 65 ? 6.508 -0.901 -7.277 1 98.81 65 ALA A O 1
ATOM 458 N N . LEU A 1 66 ? 5.172 -2.324 -6.211 1 98.88 66 LEU A N 1
ATOM 459 C CA . LEU A 1 66 ? 4.117 -2.287 -7.219 1 98.88 66 LEU A CA 1
ATOM 460 C C . LEU A 1 66 ? 2.805 -1.801 -6.617 1 98.88 66 LEU A C 1
ATOM 462 O O . LEU A 1 66 ? 2.383 -2.287 -5.562 1 98.88 66 LEU A O 1
ATOM 466 N N . GLY A 1 67 ? 2.221 -0.762 -7.184 1 98.75 67 GLY A N 1
ATOM 467 C CA . GLY A 1 67 ? 0.888 -0.294 -6.84 1 98.75 67 GLY A CA 1
ATOM 468 C C . GLY A 1 67 ? -0.101 -0.415 -7.984 1 98.75 67 GLY A C 1
ATOM 469 O O . GLY A 1 67 ? 0.02 0.284 -8.992 1 98.75 67 GLY A O 1
ATOM 470 N N . ALA A 1 68 ? -1.115 -1.262 -7.805 1 98.75 68 ALA A N 1
ATOM 471 C CA . ALA A 1 68 ? -2.078 -1.528 -8.875 1 98.75 68 ALA A CA 1
ATOM 472 C C . ALA A 1 68 ? -3.465 -1.016 -8.5 1 98.75 68 ALA A C 1
ATOM 474 O O . ALA A 1 68 ? -3.889 -1.132 -7.344 1 98.75 68 ALA A O 1
ATOM 475 N N . ASN A 1 69 ? -4.109 -0.441 -9.422 1 98.56 69 ASN A N 1
ATOM 476 C CA . ASN A 1 69 ? -5.539 -0.149 -9.391 1 98.56 69 ASN A CA 1
ATOM 477 C C . ASN A 1 69 ? -6.309 -1.009 -10.391 1 98.56 69 ASN A C 1
ATOM 479 O O . ASN A 1 69 ? -5.996 -1.021 -11.578 1 98.56 69 ASN A O 1
ATOM 483 N N . TYR A 1 70 ? -7.234 -1.706 -9.867 1 98.06 70 TYR A N 1
ATOM 484 C CA . TYR A 1 70 ? -8.023 -2.609 -10.695 1 98.06 70 TYR A CA 1
ATOM 485 C C . TYR A 1 70 ? -9.312 -1.94 -11.156 1 98.06 70 TYR A C 1
ATOM 487 O O . TYR A 1 70 ? -10.148 -1.562 -10.328 1 98.06 70 TYR A O 1
ATOM 495 N N . LEU A 1 71 ? -9.484 -1.867 -12.469 1 97 71 LEU A N 1
ATOM 496 C CA . LEU A 1 71 ? -10.586 -1.117 -13.062 1 97 71 LEU A CA 1
ATOM 497 C C . LEU A 1 71 ? -11.68 -2.059 -13.555 1 97 71 LEU A C 1
ATOM 499 O O . LEU A 1 71 ? -12.867 -1.71 -13.523 1 97 71 LEU A O 1
ATOM 503 N N . SER A 1 72 ? -11.289 -3.15 -14.086 1 94.94 72 SER A N 1
ATOM 504 C CA . SER A 1 72 ? -12.188 -4.211 -14.539 1 94.94 72 SER A CA 1
ATOM 505 C C . SER A 1 72 ? -11.508 -5.574 -14.469 1 94.94 72 SER A C 1
ATOM 507 O O . SER A 1 72 ? -10.281 -5.66 -14.414 1 94.94 72 SER A O 1
ATOM 509 N N . ALA A 1 73 ? -12.312 -6.586 -14.414 1 94.06 73 ALA A N 1
ATOM 510 C CA . ALA A 1 73 ? -11.805 -7.953 -14.352 1 94.06 73 ALA A CA 1
ATOM 511 C C . ALA A 1 73 ? -11.719 -8.57 -15.742 1 94.06 73 ALA A C 1
ATOM 513 O O . ALA A 1 73 ? -12.742 -8.938 -16.328 1 94.06 73 ALA A O 1
ATOM 514 N N . PRO A 1 74 ? -10.523 -8.719 -16.266 1 97.25 74 PRO A N 1
ATOM 515 C CA . PRO A 1 74 ? -10.453 -9.305 -17.594 1 97.25 74 PRO A CA 1
ATOM 516 C C . PRO A 1 74 ? -10.742 -10.805 -17.609 1 97.25 74 PRO A C 1
ATOM 518 O O . PRO A 1 74 ? -10.602 -11.469 -16.578 1 97.25 74 PRO A O 1
ATOM 521 N N . ASP A 1 75 ? -11.188 -11.289 -18.75 1 97.88 75 ASP A N 1
ATOM 522 C CA . ASP A 1 75 ? -11.289 -12.727 -19 1 97.88 75 ASP A CA 1
ATOM 523 C C . ASP A 1 75 ? -9.93 -13.328 -19.359 1 97.88 75 ASP A C 1
ATOM 525 O O . ASP A 1 75 ? -9.023 -12.609 -19.797 1 97.88 75 ASP A O 1
ATOM 529 N N . PRO A 1 76 ? -9.789 -14.664 -19 1 98.31 76 PRO A N 1
ATOM 530 C CA . PRO A 1 76 ? -8.602 -15.273 -19.609 1 98.31 76 PRO A CA 1
ATOM 531 C C . PRO A 1 76 ? -8.523 -15.047 -21.109 1 98.31 76 PRO A C 1
ATOM 533 O O . PRO A 1 76 ? -9.555 -14.922 -21.781 1 98.31 76 PRO A O 1
ATOM 536 N N . GLY A 1 77 ? -7.336 -15 -21.641 1 98.38 77 GLY A N 1
ATOM 537 C CA . GLY A 1 77 ? -7.145 -14.695 -23.062 1 98.38 77 GLY A CA 1
ATOM 538 C C . GLY A 1 77 ? -6.117 -13.609 -23.297 1 98.38 77 GLY A C 1
ATOM 539 O O . GLY A 1 77 ? -5.25 -13.367 -22.453 1 98.38 77 GLY A O 1
ATOM 540 N N . GLU A 1 78 ? -6.23 -12.984 -24.469 1 98.5 78 GLU A N 1
ATOM 541 C CA . GLU A 1 78 ? -5.223 -12.031 -24.922 1 98.5 78 GLU A CA 1
ATOM 542 C C . GLU A 1 78 ? -5.371 -10.688 -24.203 1 98.5 78 GLU A C 1
ATOM 544 O O . GLU A 1 78 ? -6.477 -10.164 -24.078 1 98.5 78 GLU A O 1
ATOM 549 N N . VAL A 1 79 ? -4.223 -10.18 -23.75 1 98.81 79 VAL A N 1
ATOM 550 C CA . VAL A 1 79 ? -4.172 -8.844 -23.172 1 98.81 79 VAL A CA 1
ATOM 551 C C . VAL A 1 79 ? -3 -8.062 -23.75 1 98.81 79 VAL A C 1
ATOM 553 O O . VAL A 1 79 ? -2.104 -8.648 -24.375 1 98.81 79 VAL A O 1
ATOM 556 N N . ARG A 1 80 ? -3.1 -6.801 -23.641 1 98.81 80 ARG A N 1
ATOM 557 C CA . ARG A 1 80 ? -2.043 -5.879 -24.047 1 98.81 80 ARG A CA 1
ATOM 558 C C . ARG A 1 80 ? -1.522 -5.078 -22.859 1 98.81 80 ARG A C 1
ATOM 560 O O . ARG A 1 80 ? -2.301 -4.648 -22 1 98.81 80 ARG A O 1
ATOM 567 N N . LEU A 1 81 ? -0.228 -4.91 -22.766 1 98.88 81 LEU A N 1
ATOM 568 C CA . LEU A 1 81 ? 0.407 -4.09 -21.75 1 98.88 81 LEU A CA 1
ATOM 569 C C . LEU A 1 81 ? 1.13 -2.898 -22.375 1 98.88 81 LEU A C 1
ATOM 571 O O . LEU A 1 81 ? 1.989 -3.074 -23.234 1 98.88 81 LEU A O 1
ATOM 575 N N . SER A 1 82 ? 0.763 -1.735 -22 1 98.81 82 SER A N 1
ATOM 576 C CA . SER A 1 82 ? 1.431 -0.508 -22.422 1 98.81 82 SER A CA 1
ATOM 577 C C . SER A 1 82 ? 2.271 0.081 -21.297 1 98.81 82 SER A C 1
ATOM 579 O O . SER A 1 82 ? 1.795 0.221 -20.172 1 98.81 82 SER A O 1
ATOM 581 N N . THR A 1 83 ? 3.521 0.417 -21.625 1 98.75 83 THR A N 1
ATOM 582 C CA . THR A 1 83 ? 4.438 0.89 -20.594 1 98.75 83 THR A CA 1
ATOM 583 C C . THR A 1 83 ? 4.887 2.318 -20.891 1 98.75 83 THR A C 1
ATOM 585 O O . THR A 1 83 ? 4.984 2.721 -22.047 1 98.75 83 THR A O 1
ATOM 588 N N . SER A 1 84 ? 5.102 3.082 -19.891 1 98.12 84 SER A N 1
ATOM 589 C CA . SER A 1 84 ? 5.723 4.402 -19.922 1 98.12 84 SER A CA 1
ATOM 590 C C . SER A 1 84 ? 6.809 4.531 -18.859 1 98.12 84 SER A C 1
ATOM 592 O O . SER A 1 84 ? 6.52 4.477 -17.656 1 98.12 84 SER A O 1
ATOM 594 N N . VAL A 1 85 ? 8.047 4.676 -19.297 1 97.25 85 VAL A N 1
ATOM 595 C CA . VAL A 1 85 ? 9.141 4.902 -18.359 1 97.25 85 VAL A CA 1
ATOM 596 C C . VAL A 1 85 ? 9.109 6.348 -17.859 1 97.25 85 VAL A C 1
ATOM 598 O O . VAL A 1 85 ? 9.328 7.285 -18.625 1 97.25 85 VAL A O 1
ATOM 601 N N . ARG A 1 86 ? 8.906 6.527 -16.562 1 96.94 86 ARG A N 1
ATOM 602 C CA . ARG A 1 86 ? 8.695 7.859 -16.016 1 96.94 86 ARG A CA 1
ATOM 603 C C . ARG A 1 86 ? 9.977 8.406 -15.391 1 96.94 86 ARG A C 1
ATOM 605 O O . ARG A 1 86 ? 10.148 9.617 -15.258 1 96.94 86 ARG A O 1
ATOM 612 N N . ARG A 1 87 ? 10.797 7.492 -14.953 1 95.25 87 ARG A N 1
ATOM 613 C CA . ARG A 1 87 ? 12.094 7.828 -14.375 1 95.25 87 ARG A CA 1
ATOM 614 C C . ARG A 1 87 ? 13.117 6.734 -14.656 1 95.25 87 ARG A C 1
ATOM 616 O O . ARG A 1 87 ? 12.828 5.547 -14.469 1 95.25 87 ARG A O 1
ATOM 623 N N . ARG A 1 88 ? 14.258 7.113 -15.102 1 94.62 88 ARG A N 1
ATOM 624 C CA . ARG A 1 88 ? 15.398 6.219 -15.227 1 94.62 88 ARG A CA 1
ATOM 625 C C . ARG A 1 88 ? 16.578 6.703 -14.383 1 94.62 88 ARG A C 1
ATOM 627 O O . ARG A 1 88 ? 17.375 7.52 -14.836 1 94.62 88 ARG A O 1
ATOM 634 N N . GLY A 1 89 ? 16.531 6.176 -13.195 1 91.56 89 GLY A N 1
ATOM 635 C CA . GLY A 1 89 ? 17.656 6.473 -12.328 1 91.56 89 GLY A CA 1
ATOM 636 C C . GLY A 1 89 ? 18.578 5.289 -12.125 1 91.56 89 GLY A C 1
ATOM 637 O O . GLY A 1 89 ? 18.25 4.164 -12.516 1 91.56 89 GLY A O 1
ATOM 638 N N . ARG A 1 90 ? 19.75 5.633 -11.586 1 89.56 90 ARG A N 1
ATOM 639 C CA . ARG A 1 90 ? 20.734 4.594 -11.32 1 89.56 90 ARG A CA 1
ATOM 640 C C . ARG A 1 90 ? 20.234 3.623 -10.258 1 89.56 90 ARG A C 1
ATOM 642 O O . ARG A 1 90 ? 20.391 2.408 -10.391 1 89.56 90 ARG A O 1
ATOM 649 N N . GLN A 1 91 ? 19.547 4.145 -9.203 1 90.38 91 GLN A N 1
ATOM 650 C CA . GLN A 1 91 ? 19.141 3.318 -8.078 1 90.38 91 GLN A CA 1
ATOM 651 C C . GLN A 1 91 ? 17.656 2.947 -8.18 1 90.38 91 GLN A C 1
ATOM 653 O O . GLN A 1 91 ? 17.234 1.894 -7.695 1 90.38 91 GLN A O 1
ATOM 658 N N . VAL A 1 92 ? 16.938 3.895 -8.812 1 95.06 92 VAL A N 1
ATOM 659 C CA . VAL A 1 92 ? 15.484 3.705 -8.852 1 95.06 92 VAL A CA 1
ATOM 660 C C . VAL A 1 92 ? 14.945 4.105 -10.219 1 95.06 92 VAL A C 1
ATOM 662 O O . VAL A 1 92 ? 15.32 5.145 -10.766 1 95.06 92 VAL A O 1
ATOM 665 N N . CYS A 1 93 ? 14.188 3.287 -10.758 1 97.69 93 CYS A N 1
ATOM 666 C CA . CYS A 1 93 ? 13.391 3.592 -11.945 1 97.69 93 CYS A CA 1
ATOM 667 C C . CYS A 1 93 ? 11.898 3.508 -11.641 1 97.69 93 CYS A C 1
ATOM 669 O O . CYS A 1 93 ? 11.492 2.85 -10.68 1 97.69 93 CYS A O 1
ATOM 671 N N . LEU A 1 94 ? 11.133 4.258 -12.398 1 98.25 94 LEU A N 1
ATOM 672 C CA . LEU A 1 94 ? 9.68 4.207 -12.281 1 98.25 94 LEU A CA 1
ATOM 673 C C . LEU A 1 94 ? 9.031 3.953 -13.641 1 98.25 94 LEU A C 1
ATOM 675 O O . LEU A 1 94 ? 9.32 4.66 -14.609 1 98.25 94 LEU A O 1
ATOM 679 N N . VAL A 1 95 ? 8.18 2.945 -13.703 1 98.56 95 VAL A N 1
ATOM 680 C CA . VAL A 1 95 ? 7.477 2.596 -14.938 1 98.56 95 VAL A CA 1
ATOM 681 C C . VAL A 1 95 ? 5.977 2.5 -14.664 1 98.56 95 VAL A C 1
ATOM 683 O O . VAL A 1 95 ? 5.551 1.82 -13.727 1 98.56 95 VAL A O 1
ATOM 686 N N . ASP A 1 96 ? 5.191 3.199 -15.469 1 98.5 96 ASP A N 1
ATOM 687 C CA . ASP A 1 96 ? 3.748 2.986 -15.484 1 98.5 96 ASP A CA 1
ATOM 688 C C . ASP A 1 96 ? 3.363 1.902 -16.484 1 98.5 96 ASP A C 1
ATOM 690 O O . ASP A 1 96 ? 3.91 1.85 -17.594 1 98.5 96 ASP A O 1
ATOM 694 N N . VAL A 1 97 ? 2.471 1.039 -16.062 1 98.81 97 VAL A N 1
ATOM 695 C CA . VAL A 1 97 ? 1.975 -0.01 -16.953 1 98.81 97 VAL A CA 1
ATOM 696 C C . VAL A 1 97 ? 0.448 -0.001 -16.953 1 98.81 97 VAL A C 1
ATOM 698 O O . VAL A 1 97 ? -0.183 0.091 -15.898 1 98.81 97 VAL A O 1
ATOM 701 N N . GLU A 1 98 ? -0.142 -0.018 -18.109 1 98.75 98 GLU A N 1
ATOM 702 C CA . GLU A 1 98 ? -1.574 -0.244 -18.281 1 98.75 98 GLU A CA 1
ATOM 703 C C . GLU A 1 98 ? -1.847 -1.568 -18.984 1 98.75 98 GLU A C 1
ATOM 705 O O . GLU A 1 98 ? -1.337 -1.81 -20.078 1 98.75 98 GLU A O 1
ATOM 710 N N . LEU A 1 99 ? -2.529 -2.445 -18.312 1 98.88 99 LEU A N 1
ATOM 711 C CA . LEU A 1 99 ? -2.994 -3.691 -18.922 1 98.88 99 LEU A CA 1
ATOM 712 C C . LEU A 1 99 ? -4.43 -3.553 -19.406 1 98.88 99 LEU A C 1
ATOM 714 O O . LEU A 1 99 ? -5.316 -3.143 -18.656 1 98.88 99 LEU A O 1
ATOM 718 N N . SER A 1 100 ? -4.633 -3.934 -20.688 1 98.81 100 SER A N 1
ATOM 719 C CA . SER A 1 100 ? -5.949 -3.785 -21.297 1 98.81 100 SER A CA 1
ATOM 720 C C . SER A 1 100 ? -6.379 -5.07 -22 1 98.81 100 SER A C 1
ATOM 722 O O . SER A 1 100 ? -5.539 -5.867 -22.422 1 98.81 100 SER A O 1
ATOM 724 N N . GLN A 1 101 ? -7.598 -5.262 -22.062 1 98.69 101 GLN A N 1
ATOM 725 C CA . GLN A 1 101 ? -8.227 -6.312 -22.859 1 98.69 101 GLN A CA 1
ATOM 726 C C . GLN A 1 101 ? -9.312 -5.742 -23.766 1 98.69 101 GLN A C 1
ATOM 728 O O . GLN A 1 101 ? -10.195 -5.016 -23.297 1 98.69 101 GLN A O 1
ATOM 733 N N . ARG A 1 102 ? -9.289 -6.027 -25.125 1 97.38 102 ARG A N 1
ATOM 734 C CA . ARG A 1 102 ? -10.227 -5.5 -26.109 1 97.38 102 ARG A CA 1
ATOM 735 C C . ARG A 1 102 ? -10.344 -3.982 -26 1 97.38 102 ARG A C 1
ATOM 737 O O . ARG A 1 102 ? -11.445 -3.441 -25.922 1 97.38 102 ARG A O 1
ATOM 744 N N . ASP A 1 103 ? -9.242 -3.342 -25.766 1 95.5 103 ASP A N 1
ATOM 745 C CA . ASP A 1 103 ? -9.055 -1.894 -25.766 1 95.5 103 ASP A CA 1
ATOM 746 C C . ASP A 1 103 ? -9.719 -1.257 -24.547 1 95.5 103 ASP A C 1
ATOM 748 O O . ASP A 1 103 ? -10.023 -0.062 -24.547 1 95.5 103 ASP A O 1
ATOM 752 N N . ARG A 1 104 ? -9.93 -2.039 -23.594 1 96.88 104 ARG A N 1
ATOM 753 C CA . ARG A 1 104 ? -10.438 -1.536 -22.312 1 96.88 104 ARG A CA 1
ATOM 754 C C . ARG A 1 104 ? -9.414 -1.733 -21.203 1 96.88 104 ARG A C 1
ATOM 756 O O . ARG A 1 104 ? -8.953 -2.852 -20.969 1 96.88 104 ARG A O 1
ATOM 763 N N . PRO A 1 105 ? -9.078 -0.625 -20.516 1 98.06 105 PRO A N 1
ATOM 764 C CA . PRO A 1 105 ? -8.133 -0.777 -19.406 1 98.06 105 PRO A CA 1
ATOM 765 C C . PRO A 1 105 ? -8.688 -1.644 -18.281 1 98.06 105 PRO A C 1
ATOM 767 O O . PRO A 1 105 ? -9.836 -1.475 -17.875 1 98.06 105 PRO A O 1
ATOM 770 N N . ALA A 1 106 ? -7.887 -2.572 -17.812 1 98.31 106 ALA A N 1
ATOM 771 C CA . ALA A 1 106 ? -8.281 -3.453 -16.719 1 98.31 106 ALA A CA 1
ATOM 772 C C . ALA A 1 106 ? -7.457 -3.174 -15.461 1 98.31 106 ALA A C 1
ATOM 774 O O . ALA A 1 106 ? -7.977 -3.219 -14.344 1 98.31 106 ALA A O 1
ATOM 775 N N . VAL A 1 107 ? -6.184 -2.916 -15.633 1 98.62 107 VAL A N 1
ATOM 776 C CA . VAL A 1 107 ? -5.289 -2.643 -14.516 1 98.62 107 VAL A CA 1
ATOM 777 C C . VAL A 1 107 ? -4.371 -1.47 -14.859 1 98.62 107 VAL A C 1
ATOM 779 O O . VAL A 1 107 ? -3.852 -1.388 -15.977 1 98.62 107 VAL A O 1
ATOM 782 N N . ARG A 1 108 ? -4.23 -0.562 -14 1 98.62 108 ARG A N 1
ATOM 783 C CA . ARG A 1 108 ? -3.182 0.452 -14.031 1 98.62 108 ARG A CA 1
ATOM 784 C C . ARG A 1 108 ? -2.199 0.259 -12.883 1 98.62 108 ARG A C 1
ATOM 786 O O . ARG A 1 108 ? -2.598 0.236 -11.719 1 98.62 108 ARG A O 1
ATOM 793 N N . CYS A 1 109 ? -0.967 0.132 -13.242 1 98.75 109 CYS A N 1
ATOM 794 C CA . CYS A 1 109 ? 0.048 -0.223 -12.258 1 98.75 109 CYS A CA 1
ATOM 795 C C . CYS A 1 109 ? 1.246 0.716 -12.344 1 98.75 109 CYS A C 1
ATOM 797 O O . CYS A 1 109 ? 1.692 1.058 -13.438 1 98.75 109 CYS A O 1
ATOM 799 N N . THR A 1 110 ? 1.68 1.223 -11.203 1 98.69 110 THR A N 1
ATOM 800 C CA . THR A 1 110 ? 2.941 1.946 -11.086 1 98.69 110 THR A CA 1
ATOM 801 C C . THR A 1 110 ? 4.004 1.075 -10.422 1 98.69 110 THR A C 1
ATOM 803 O O . THR A 1 110 ? 3.771 0.509 -9.352 1 98.69 110 THR A O 1
ATOM 806 N N . ILE A 1 111 ? 5.141 0.997 -11.055 1 98.69 111 ILE A N 1
ATOM 807 C CA . ILE A 1 111 ? 6.141 0.037 -10.594 1 98.69 111 ILE A CA 1
ATOM 808 C C . ILE A 1 111 ? 7.473 0.747 -10.375 1 98.69 111 ILE A C 1
ATOM 810 O O . ILE A 1 111 ? 8.047 1.308 -11.312 1 98.69 111 ILE A O 1
ATOM 814 N N . THR A 1 112 ? 7.926 0.706 -9.172 1 98.62 112 THR A N 1
ATOM 815 C CA . THR A 1 112 ? 9.273 1.132 -8.82 1 98.62 112 THR A CA 1
ATOM 816 C C . THR A 1 112 ? 10.258 -0.034 -8.93 1 98.62 112 THR A C 1
ATOM 818 O O . THR A 1 112 ? 10.008 -1.11 -8.383 1 98.62 112 THR A O 1
ATOM 821 N N . LEU A 1 113 ? 11.281 0.138 -9.68 1 98.38 113 LEU A N 1
ATOM 822 C CA . LEU A 1 113 ? 12.344 -0.855 -9.773 1 98.38 113 LEU A CA 1
ATOM 823 C C . LEU A 1 113 ? 13.586 -0.39 -9.016 1 98.38 113 LEU A C 1
ATOM 825 O O . LEU A 1 113 ? 13.938 0.79 -9.07 1 98.38 113 LEU A O 1
ATOM 829 N N . GLY A 1 114 ? 14.141 -1.242 -8.305 1 97.62 114 GLY A N 1
ATOM 830 C CA . GLY A 1 114 ? 15.32 -1.004 -7.492 1 97.62 114 GLY A CA 1
ATOM 831 C C . GLY A 1 114 ? 16.062 -2.275 -7.137 1 97.62 114 GLY A C 1
ATOM 832 O O . GLY A 1 114 ? 15.797 -3.34 -7.695 1 97.62 114 GLY A O 1
ATOM 833 N N . HIS A 1 115 ? 17.016 -2.107 -6.258 1 96.5 115 HIS A N 1
ATOM 834 C CA . HIS A 1 115 ? 17.812 -3.258 -5.824 1 96.5 115 HIS A CA 1
ATOM 835 C C . HIS A 1 115 ? 17.078 -4.059 -4.758 1 96.5 115 HIS A C 1
ATOM 837 O O . HIS A 1 115 ? 16.469 -3.482 -3.85 1 96.5 115 HIS A O 1
ATOM 843 N N . LEU A 1 116 ? 17.156 -5.328 -4.879 1 97.44 116 LEU A N 1
ATOM 844 C CA . LEU A 1 116 ? 16.656 -6.195 -3.816 1 97.44 116 LEU A CA 1
ATOM 845 C C . LEU A 1 116 ? 17.656 -6.277 -2.668 1 97.44 116 LEU A C 1
ATOM 847 O O . LEU A 1 116 ? 18.859 -6.105 -2.873 1 97.44 116 LEU A O 1
ATOM 851 N N . ASP A 1 117 ? 17.094 -6.551 -1.48 1 96.56 117 ASP A N 1
ATOM 852 C CA . ASP A 1 117 ? 17.969 -6.836 -0.348 1 96.56 117 ASP A CA 1
ATOM 853 C C . ASP A 1 117 ? 18.719 -8.148 -0.554 1 96.56 117 ASP A C 1
ATOM 855 O O . ASP A 1 117 ? 18.156 -9.125 -1.051 1 96.56 117 ASP A O 1
ATOM 859 N N . VAL A 1 118 ? 19.938 -8.18 -0.2 1 95.19 118 VAL A N 1
ATOM 860 C CA . VAL A 1 118 ? 20.734 -9.383 -0.374 1 95.19 118 VAL A CA 1
ATOM 861 C C . VAL A 1 118 ? 21.312 -9.82 0.973 1 95.19 118 VAL A C 1
ATOM 863 O O . VAL A 1 118 ? 21.422 -11.023 1.247 1 95.19 118 VAL A O 1
ATOM 866 N N . ASP A 1 119 ? 21.578 -8.867 1.852 1 94.12 119 ASP A N 1
ATOM 867 C CA . ASP A 1 119 ? 22.141 -9.164 3.162 1 94.12 119 ASP A CA 1
ATOM 868 C C . ASP A 1 119 ? 21.047 -9.461 4.184 1 94.12 119 ASP A C 1
ATOM 870 O O . ASP A 1 119 ? 19.875 -9.156 3.953 1 94.12 119 ASP A O 1
ATOM 874 N N . PRO A 1 120 ? 21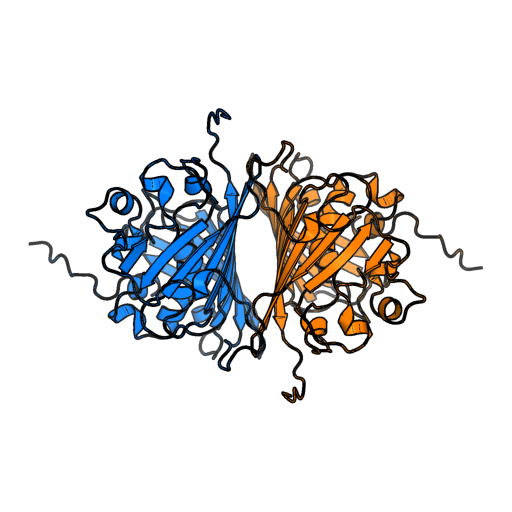.453 -10.109 5.293 1 92.31 120 PRO A N 1
ATOM 875 C CA . PRO A 1 120 ? 20.469 -10.289 6.359 1 92.31 120 PRO A CA 1
ATOM 876 C C . PRO A 1 120 ? 19.828 -8.977 6.801 1 92.31 120 PRO A C 1
ATOM 878 O O . PRO A 1 120 ? 20.484 -7.934 6.801 1 92.31 120 PRO A O 1
ATOM 881 N N . PRO A 1 121 ? 18.609 -9.062 7.164 1 93.75 121 PRO A N 1
ATOM 882 C CA . PRO A 1 121 ? 17.953 -7.828 7.586 1 93.75 121 PRO A CA 1
ATOM 883 C C . PRO A 1 121 ? 18.578 -7.227 8.844 1 93.75 121 PRO A C 1
ATOM 885 O O . PRO A 1 121 ? 19.078 -7.961 9.703 1 93.75 121 PRO A O 1
ATOM 888 N N . ARG A 1 122 ? 18.5 -5.938 8.914 1 91.88 122 ARG A N 1
ATOM 889 C CA . ARG A 1 122 ? 18.969 -5.219 10.102 1 91.88 122 ARG A CA 1
ATOM 890 C C . ARG A 1 122 ? 18 -5.414 11.266 1 91.88 122 ARG A C 1
ATOM 892 O O . ARG A 1 122 ? 18.391 -5.285 12.43 1 91.88 122 ARG A O 1
ATOM 899 N N . HIS A 1 123 ? 16.781 -5.668 10.906 1 92.31 123 HIS A N 1
ATOM 900 C CA . HIS A 1 123 ? 15.734 -5.977 11.875 1 92.31 123 HIS A CA 1
ATOM 901 C C . HIS A 1 123 ? 14.586 -6.75 11.234 1 92.31 123 HIS A C 1
ATOM 903 O O . HIS A 1 123 ? 14.148 -6.414 10.133 1 92.31 123 HIS A O 1
ATOM 909 N N . GLN A 1 124 ? 14.156 -7.766 11.891 1 91.06 124 GLN A N 1
ATOM 910 C CA . GLN A 1 124 ? 12.961 -8.5 11.508 1 91.06 124 GLN A CA 1
ATOM 911 C C . GLN A 1 124 ? 12.156 -8.914 12.742 1 91.06 124 GLN A C 1
ATOM 913 O O . GLN A 1 124 ? 12.656 -9.641 13.602 1 91.06 124 GLN A O 1
ATOM 918 N N . GLU A 1 125 ? 10.969 -8.445 12.797 1 88.31 125 GLU A N 1
ATOM 919 C CA . GLU A 1 125 ? 10.094 -8.781 13.914 1 88.31 125 GLU A CA 1
ATOM 920 C C . GLU A 1 125 ? 9.648 -10.242 13.844 1 88.31 125 GLU A C 1
ATOM 922 O O . GLU A 1 125 ? 9.477 -10.789 12.758 1 88.31 125 GLU A O 1
ATOM 927 N N . THR A 1 126 ? 9.555 -10.75 15.102 1 84.75 126 THR A N 1
ATOM 928 C CA . THR A 1 126 ? 8.891 -12.047 15.141 1 84.75 126 THR A CA 1
ATOM 929 C C . THR A 1 126 ? 7.445 -11.938 14.664 1 84.75 126 THR A C 1
ATOM 931 O O . THR A 1 126 ? 6.742 -10.984 15.016 1 84.75 126 THR A O 1
ATOM 934 N N . HIS A 1 127 ? 7.09 -12.781 13.727 1 79.75 127 HIS A N 1
ATOM 935 C CA . HIS A 1 127 ? 5.738 -12.75 13.18 1 79.75 127 HIS A CA 1
ATOM 936 C C . HIS A 1 127 ? 5.074 -14.117 13.273 1 79.75 127 HIS A C 1
ATOM 938 O O . HIS A 1 127 ? 5.699 -15.086 13.711 1 79.75 127 HIS A O 1
ATOM 944 N N . ALA A 1 128 ? 3.859 -14.078 13.023 1 76.75 128 ALA A N 1
ATOM 945 C CA . ALA A 1 128 ? 3.047 -15.273 13.219 1 76.75 128 ALA A CA 1
ATOM 946 C C . ALA A 1 128 ? 3.588 -16.453 12.406 1 76.75 128 ALA A C 1
ATOM 948 O O . ALA A 1 128 ? 3.438 -17.609 12.797 1 76.75 128 ALA A O 1
ATOM 949 N N . LEU A 1 129 ? 4.309 -16.156 11.312 1 90.12 129 LEU A N 1
ATOM 950 C CA . LEU A 1 129 ? 4.812 -17.219 10.438 1 90.12 129 LEU A CA 1
ATOM 951 C C . LEU A 1 129 ? 6.062 -17.859 11.016 1 90.12 129 LEU A C 1
ATOM 953 O O . LEU A 1 129 ? 6.48 -18.922 10.57 1 90.12 129 LEU A O 1
ATOM 957 N N . THR A 1 130 ? 6.613 -17.234 12.031 1 84.81 130 THR A N 1
ATOM 958 C CA . THR A 1 130 ? 7.836 -17.766 12.625 1 84.81 130 THR A CA 1
ATOM 959 C C . THR A 1 130 ? 7.582 -19.125 13.258 1 84.81 130 THR A C 1
ATOM 961 O O . THR A 1 130 ? 8.453 -20 13.234 1 84.81 130 THR A O 1
ATOM 964 N N . GLY A 1 131 ? 6.379 -19.391 13.719 1 88.56 131 GLY A N 1
ATOM 965 C CA . GLY A 1 131 ? 6.059 -20.641 14.367 1 88.56 131 GLY A CA 1
ATOM 966 C C . GLY A 1 131 ? 5.488 -21.672 13.422 1 88.56 131 GLY A C 1
ATOM 967 O O . GLY A 1 131 ? 5.293 -22.844 13.797 1 88.56 131 GLY A O 1
ATOM 968 N N . MET A 1 132 ? 5.234 -21.281 12.234 1 95.06 132 MET A N 1
ATOM 969 C CA . MET A 1 132 ? 4.684 -22.188 11.234 1 95.06 132 MET A CA 1
ATOM 970 C C . MET A 1 132 ? 5.777 -23.047 10.625 1 95.06 132 MET A C 1
ATOM 972 O O . MET A 1 132 ? 6.855 -22.562 10.289 1 95.06 132 MET A O 1
ATOM 976 N N . ALA A 1 133 ? 5.508 -24.391 10.5 1 96.25 133 ALA A N 1
ATOM 977 C CA . ALA A 1 133 ? 6.488 -25.312 9.93 1 96.25 133 ALA A CA 1
ATOM 978 C C . ALA A 1 133 ? 6.91 -24.859 8.539 1 96.25 133 ALA A C 1
ATOM 980 O O . ALA A 1 133 ? 6.082 -24.422 7.742 1 96.25 133 ALA A O 1
ATOM 981 N N . ALA A 1 134 ? 8.148 -25.016 8.219 1 96.19 134 ALA A N 1
ATOM 982 C CA . ALA A 1 134 ? 8.688 -24.594 6.926 1 96.19 134 ALA A CA 1
ATOM 983 C C . ALA A 1 134 ? 8.039 -25.359 5.781 1 96.19 134 ALA A C 1
ATOM 985 O O . ALA A 1 134 ? 7.824 -24.812 4.699 1 96.19 134 ALA A O 1
ATOM 986 N N . GLU A 1 135 ? 7.723 -26.625 6.059 1 97.69 135 GLU A N 1
ATOM 987 C CA . GLU A 1 135 ? 7.051 -27.469 5.078 1 97.69 135 GLU A CA 1
ATOM 988 C C . GLU A 1 135 ? 5.695 -27.953 5.598 1 97.69 135 GLU A C 1
ATOM 990 O O . GLU A 1 135 ? 5.512 -28.109 6.805 1 97.69 135 GLU A O 1
ATOM 995 N N . PRO A 1 136 ? 4.73 -28.125 4.66 1 98.12 136 PRO A N 1
ATOM 996 C CA . PRO A 1 136 ? 3.426 -28.609 5.109 1 98.12 136 PRO A CA 1
ATOM 997 C C . PRO A 1 136 ? 3.494 -30.016 5.707 1 98.12 136 PRO A C 1
ATOM 999 O O . PRO A 1 136 ? 4.188 -30.875 5.172 1 98.12 136 PRO A O 1
ATOM 1002 N N . GLY A 1 137 ? 2.824 -30.188 6.801 1 97.19 137 GLY A N 1
ATOM 1003 C CA . GLY A 1 137 ? 2.676 -31.5 7.391 1 97.19 137 GLY A CA 1
ATOM 1004 C C . GLY A 1 137 ? 1.607 -32.344 6.719 1 97.19 137 GLY A C 1
ATOM 1005 O O . GLY A 1 137 ? 1 -31.922 5.734 1 97.19 137 GLY A O 1
ATOM 1006 N N . ALA A 1 138 ? 1.373 -33.5 7.262 1 97.12 138 ALA A N 1
ATOM 1007 C CA . ALA A 1 138 ? 0.413 -34.469 6.707 1 97.12 138 ALA A CA 1
ATOM 1008 C C . ALA A 1 138 ? -1.012 -33.938 6.812 1 97.12 138 ALA A C 1
ATOM 1010 O O . ALA A 1 138 ? -1.883 -34.312 6.023 1 97.12 138 ALA A O 1
ATOM 1011 N N . ASP A 1 139 ? -1.214 -33.031 7.703 1 96.56 139 ASP A N 1
ATOM 1012 C CA . ASP A 1 139 ? -2.562 -32.531 7.961 1 96.56 139 ASP A CA 1
ATOM 1013 C C . ASP A 1 139 ? -2.877 -31.328 7.102 1 96.56 139 ASP A C 1
ATOM 1015 O O . ASP A 1 139 ? -4.008 -30.828 7.102 1 96.56 139 ASP A O 1
ATOM 1019 N N . ALA A 1 140 ? -1.845 -30.797 6.422 1 97.69 140 ALA A N 1
ATOM 1020 C CA . ALA A 1 140 ? -2.088 -29.641 5.562 1 97.69 140 ALA A CA 1
ATOM 1021 C C . ALA A 1 140 ? -3.16 -29.953 4.52 1 97.69 140 ALA A C 1
ATOM 1023 O O . ALA A 1 140 ? -3.197 -31.047 3.965 1 97.69 140 ALA A O 1
ATOM 1024 N N . ILE A 1 141 ? -4.008 -29 4.211 1 97.19 141 ILE A N 1
ATOM 1025 C CA . ILE A 1 141 ? -5.156 -29.219 3.338 1 97.19 141 ILE A CA 1
ATOM 1026 C C . ILE A 1 141 ? -4.801 -28.828 1.907 1 97.19 141 ILE A C 1
ATOM 1028 O O . ILE A 1 141 ? -4.633 -27.641 1.608 1 97.19 141 ILE A O 1
ATOM 1032 N N . PRO A 1 142 ? -4.746 -29.75 1.044 1 96.44 142 PRO A N 1
ATOM 1033 C CA . PRO A 1 142 ? -4.41 -29.406 -0.339 1 96.44 142 PRO A CA 1
ATOM 1034 C C . PRO A 1 142 ? -5.5 -28.594 -1.025 1 96.44 142 PRO A C 1
ATOM 1036 O O . PRO A 1 142 ? -6.691 -28.844 -0.814 1 96.44 142 PRO A O 1
ATOM 1039 N N . VAL A 1 143 ? -5.098 -27.594 -1.739 1 96.25 143 VAL A N 1
ATOM 1040 C CA . VAL A 1 143 ? -5.977 -26.859 -2.645 1 96.25 143 VAL A CA 1
ATOM 1041 C C . VAL A 1 143 ? -5.664 -27.234 -4.09 1 96.25 143 VAL A C 1
ATOM 1043 O O . VAL A 1 143 ? -4.668 -26.781 -4.656 1 96.25 143 VAL A O 1
ATOM 1046 N N . ASN A 1 144 ? -6.508 -28.047 -4.633 1 92.31 144 ASN A N 1
ATOM 1047 C CA . ASN A 1 144 ? -6.328 -28.516 -6 1 92.31 144 ASN A CA 1
ATOM 1048 C C . ASN A 1 144 ? -7.664 -28.828 -6.668 1 92.31 144 ASN A C 1
ATOM 1050 O O . ASN A 1 144 ? -8.727 -28.562 -6.102 1 92.31 144 ASN A O 1
ATOM 1054 N N . SER A 1 145 ? -7.602 -29.328 -7.855 1 88.81 145 SER A N 1
ATOM 1055 C CA . SER A 1 145 ? -8.797 -29.516 -8.672 1 88.81 145 SER A CA 1
ATOM 1056 C C . SER A 1 145 ? -9.758 -30.516 -8.039 1 88.81 145 SER A C 1
ATOM 1058 O O . SER A 1 145 ? -10.938 -30.547 -8.375 1 88.81 145 SER A O 1
ATOM 1060 N N . GLU A 1 146 ? -9.328 -31.281 -7.059 1 89.69 146 GLU A N 1
ATOM 1061 C CA . GLU A 1 146 ? -10.164 -32.312 -6.434 1 89.69 146 GLU A CA 1
ATOM 1062 C C . GLU A 1 146 ? -10.891 -31.75 -5.211 1 89.69 146 GLU A C 1
ATOM 1064 O O . GLU A 1 146 ? -11.852 -32.344 -4.723 1 89.69 146 GLU A O 1
ATOM 1069 N N . SER A 1 147 ? -10.375 -30.719 -4.699 1 87.38 147 SER A N 1
ATOM 1070 C CA . SER A 1 147 ? -11.008 -30.109 -3.537 1 87.38 147 SER A CA 1
ATOM 1071 C C . SER A 1 147 ? -12.078 -29.094 -3.957 1 87.38 147 SER A C 1
ATOM 1073 O O . SER A 1 147 ? -11.969 -28.469 -5.012 1 87.38 147 SER A O 1
ATOM 1075 N N . PRO A 1 148 ? -13.117 -28.953 -3.154 1 85.06 148 PRO A N 1
ATOM 1076 C CA . PRO A 1 148 ? -14.156 -27.969 -3.463 1 85.06 148 PRO A CA 1
ATOM 1077 C C . PRO A 1 148 ? -13.594 -26.562 -3.641 1 85.06 148 PRO A C 1
ATOM 1079 O O . PRO A 1 148 ? -13.961 -25.859 -4.59 1 85.06 148 PRO A O 1
ATOM 1082 N N . VAL A 1 149 ? -12.688 -26.156 -2.838 1 85.12 149 VAL A N 1
ATOM 1083 C CA . VAL A 1 149 ? -12.102 -24.828 -2.912 1 85.12 149 VAL A CA 1
ATOM 1084 C C . VAL A 1 149 ? -11.242 -24.719 -4.168 1 85.12 149 VAL A C 1
ATOM 1086 O O . VAL A 1 149 ? -11.242 -23.672 -4.836 1 85.12 149 VAL A O 1
ATOM 1089 N N . GLY A 1 150 ? -10.602 -25.766 -4.496 1 88.94 150 GLY A N 1
ATOM 1090 C CA . GLY A 1 150 ? -9.742 -25.781 -5.668 1 88.94 150 GLY A CA 1
ATOM 1091 C C . GLY A 1 150 ? -10.5 -25.688 -6.977 1 88.94 150 GLY A C 1
ATOM 1092 O O . GLY A 1 150 ? -9.93 -25.359 -8.016 1 88.94 150 GLY A O 1
ATOM 1093 N N . GLN A 1 151 ? -11.812 -25.984 -6.945 1 91.38 151 GLN A N 1
ATOM 1094 C CA . GLN A 1 151 ? -12.641 -25.906 -8.141 1 91.38 151 GLN A CA 1
ATOM 1095 C C . GLN A 1 151 ? -12.984 -24.453 -8.469 1 91.38 151 GLN A C 1
ATOM 1097 O O . GLN A 1 151 ? -13.422 -24.141 -9.578 1 91.38 151 GLN A O 1
ATOM 1102 N N . ILE A 1 152 ? -12.758 -23.625 -7.547 1 90.75 152 ILE A N 1
ATOM 1103 C CA . ILE A 1 152 ? -13 -22.203 -7.734 1 90.75 152 ILE A CA 1
ATOM 1104 C C . ILE A 1 152 ? -11.672 -21.469 -7.875 1 90.75 152 ILE A C 1
ATOM 1106 O O . ILE A 1 152 ? -11.531 -20.578 -8.719 1 90.75 152 ILE A O 1
ATOM 1110 N N . ILE A 1 153 ? -10.703 -21.875 -7.09 1 94 153 ILE A N 1
ATOM 1111 C CA . ILE A 1 153 ? -9.375 -21.266 -7.062 1 94 153 ILE A CA 1
ATOM 1112 C C . ILE A 1 153 ? -8.477 -21.938 -8.102 1 94 153 ILE A C 1
ATOM 1114 O O . ILE A 1 153 ? -7.574 -22.703 -7.758 1 94 153 ILE A O 1
ATOM 1118 N N . HIS A 1 154 ? -8.641 -21.594 -9.367 1 96.56 154 HIS A N 1
ATOM 1119 C CA . HIS A 1 154 ? -7.973 -22.266 -10.477 1 96.56 154 HIS A CA 1
ATOM 1120 C C . HIS A 1 1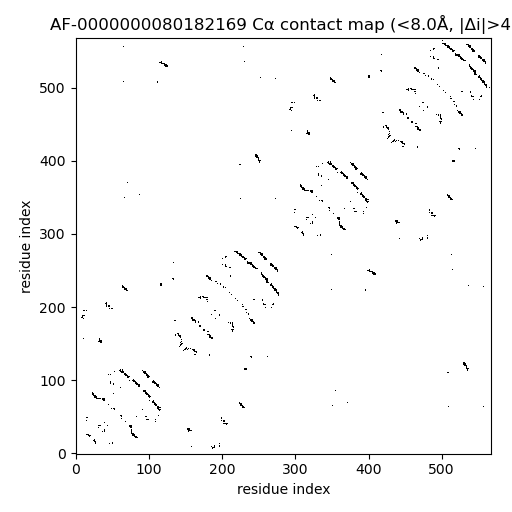54 ? -6.473 -22 -10.461 1 96.56 154 HIS A C 1
ATOM 1122 O O . HIS A 1 154 ? -5.684 -22.812 -10.945 1 96.56 154 HIS A O 1
ATOM 1128 N N . VAL A 1 155 ? -6.086 -20.859 -9.836 1 96.69 155 VAL A N 1
ATOM 1129 C CA . VAL A 1 155 ? -4.68 -20.469 -9.789 1 96.69 155 VAL A CA 1
ATOM 1130 C C . VAL A 1 155 ? -3.871 -21.562 -9.094 1 96.69 155 VAL A C 1
ATOM 1132 O O . VAL A 1 155 ? -2.676 -21.719 -9.352 1 96.69 155 VAL A O 1
ATOM 1135 N N . SER A 1 156 ? -4.508 -22.391 -8.289 1 96.44 156 SER A N 1
ATOM 1136 C CA . SER A 1 156 ? -3.832 -23.469 -7.57 1 96.44 156 SER A CA 1
ATOM 1137 C C . SER A 1 156 ? -3.314 -24.531 -8.531 1 96.44 156 SER A C 1
ATOM 1139 O O . SER A 1 156 ? -2.486 -25.375 -8.156 1 96.44 156 SER A O 1
ATOM 1141 N N . GLN A 1 157 ? -3.777 -24.562 -9.773 1 95.44 157 GLN A N 1
ATOM 1142 C CA . GLN A 1 157 ? -3.305 -25.5 -10.781 1 95.44 157 GLN A CA 1
ATOM 1143 C C . GLN A 1 157 ? -1.882 -25.172 -11.219 1 95.44 157 GLN A C 1
ATOM 1145 O O . GLN A 1 157 ? -1.178 -26.031 -11.766 1 95.44 157 GLN A O 1
ATOM 1150 N N . GLY A 1 158 ? -1.473 -23.922 -11.016 1 96.56 158 GLY A N 1
ATOM 1151 C CA . GLY A 1 158 ? -0.168 -23.484 -11.484 1 96.56 158 GLY A CA 1
ATOM 1152 C C . GLY A 1 158 ? 0.892 -23.5 -10.398 1 96.56 158 GLY A C 1
ATOM 1153 O O . GLY A 1 158 ? 1.995 -22.984 -10.594 1 96.56 158 GLY A O 1
ATOM 1154 N N . CYS A 1 159 ? 0.561 -24.047 -9.18 1 97 159 CYS A N 1
ATOM 1155 C CA . CYS A 1 159 ? 1.462 -24.094 -8.031 1 97 159 CYS A CA 1
ATOM 1156 C C . CYS A 1 159 ? 1.048 -25.188 -7.059 1 97 159 CYS A C 1
ATOM 1158 O O . CYS A 1 159 ? 0.079 -25.922 -7.305 1 97 159 CYS A O 1
ATOM 1160 N N . ASP A 1 160 ? 1.854 -25.453 -6.09 1 96.81 160 ASP A N 1
ATOM 1161 C CA . ASP A 1 160 ? 1.464 -26.281 -4.949 1 96.81 160 ASP A CA 1
ATOM 1162 C C . ASP A 1 160 ? 0.979 -25.406 -3.787 1 96.81 160 ASP A C 1
ATOM 1164 O O . ASP A 1 160 ? 1.719 -24.562 -3.291 1 96.81 160 ASP A O 1
ATOM 1168 N N . LEU A 1 161 ? -0.236 -25.609 -3.443 1 98 161 LEU A N 1
ATOM 1169 C CA . LEU A 1 161 ? -0.905 -24.766 -2.459 1 98 161 LEU A CA 1
ATOM 1170 C C . LEU A 1 161 ? -1.588 -25.609 -1.39 1 98 161 LEU A C 1
ATOM 1172 O O . LEU A 1 161 ? -2.34 -26.531 -1.711 1 98 161 LEU A O 1
ATOM 1176 N N . ARG A 1 162 ? -1.236 -25.359 -0.098 1 98.06 162 ARG A N 1
ATOM 1177 C CA . ARG A 1 162 ? -1.86 -26.047 1.035 1 98.06 162 ARG A CA 1
ATOM 1178 C C . ARG A 1 162 ? -2.318 -25.031 2.088 1 98.06 162 ARG A C 1
ATOM 1180 O O . ARG A 1 162 ? -1.625 -24.047 2.357 1 98.06 162 ARG A O 1
ATOM 1187 N N . LEU A 1 163 ? -3.459 -25.297 2.664 1 97.62 163 LEU A N 1
ATOM 1188 C CA . LEU A 1 163 ? -3.955 -24.469 3.762 1 97.62 163 LEU A CA 1
ATOM 1189 C C . LEU A 1 163 ? -3.5 -25.031 5.105 1 97.62 163 LEU A C 1
ATOM 1191 O O . LEU A 1 163 ? -3.455 -26.25 5.297 1 97.62 163 LEU A O 1
ATOM 1195 N N . ASP A 1 164 ? -3.107 -24.172 5.992 1 97.31 164 ASP A N 1
ATOM 1196 C CA . ASP A 1 164 ? -2.924 -24.531 7.395 1 97.31 164 ASP A CA 1
ATOM 1197 C C . ASP A 1 164 ? -4.262 -24.859 8.055 1 97.31 164 ASP A C 1
ATOM 1199 O O . ASP A 1 164 ? -5.113 -23.984 8.211 1 97.31 164 ASP A O 1
ATOM 1203 N N . PRO A 1 165 ? -4.422 -26.062 8.469 1 95.94 165 PRO A N 1
ATOM 1204 C CA . PRO A 1 165 ? -5.73 -26.438 9.016 1 95.94 165 PRO A CA 1
ATOM 1205 C C . PRO A 1 165 ? -6.078 -25.656 10.289 1 95.94 165 PRO A C 1
ATOM 1207 O O . PRO A 1 165 ? -7.258 -25.469 10.594 1 95.94 165 PRO A O 1
ATOM 1210 N N . THR A 1 166 ? -5.109 -25.156 11.008 1 94.88 166 THR A N 1
ATOM 1211 C CA . THR A 1 166 ? -5.359 -24.438 12.258 1 94.88 166 THR A CA 1
ATOM 1212 C C . THR A 1 166 ? -5.828 -23.016 11.977 1 94.88 166 THR A C 1
ATOM 1214 O O . THR A 1 166 ? -6.305 -22.328 12.883 1 94.88 166 THR A O 1
ATOM 1217 N N . ALA A 1 167 ? -5.758 -22.578 10.734 1 95.44 167 ALA A N 1
ATOM 1218 C CA . ALA A 1 167 ? -6.191 -21.25 10.336 1 95.44 167 ALA A CA 1
ATOM 1219 C C . ALA A 1 167 ? -7.145 -21.312 9.141 1 95.44 167 ALA A C 1
ATOM 1221 O O . ALA A 1 167 ? -7.102 -20.453 8.258 1 95.44 167 ALA A O 1
ATOM 1222 N N . SER A 1 168 ? -7.926 -22.359 9.086 1 95.81 168 SER A N 1
ATOM 1223 C CA . SER A 1 168 ? -8.852 -22.562 7.98 1 95.81 168 SER A CA 1
ATOM 1224 C C . SER A 1 168 ? -10.25 -22.922 8.484 1 95.81 168 SER A C 1
ATOM 1226 O O . SER A 1 168 ? -10.938 -23.734 7.879 1 95.81 168 SER A O 1
ATOM 1228 N N . GLY A 1 169 ? -10.633 -22.344 9.555 1 94.56 169 GLY A N 1
ATOM 1229 C CA . GLY A 1 169 ? -11.93 -22.641 10.148 1 94.56 169 GLY A CA 1
ATOM 1230 C C . GLY A 1 169 ? -13.094 -22.344 9.211 1 94.56 169 GLY A C 1
ATOM 1231 O O . GLY A 1 169 ? -14.148 -22.969 9.312 1 94.56 169 GLY A O 1
ATOM 1232 N N . PHE A 1 170 ? -12.93 -21.406 8.312 1 92.88 170 PHE A N 1
ATOM 1233 C CA . PHE A 1 170 ? -13.984 -21.016 7.398 1 92.88 170 PHE A CA 1
ATOM 1234 C C . PHE A 1 170 ? -14.438 -22.188 6.547 1 92.88 170 PHE A C 1
ATOM 1236 O O . PHE A 1 170 ? -15.586 -22.234 6.098 1 92.88 170 PHE A O 1
ATOM 1243 N N . LEU A 1 171 ? -13.648 -23.203 6.293 1 92.62 171 LEU A N 1
ATOM 1244 C CA . LEU A 1 171 ? -13.992 -24.391 5.516 1 92.62 171 LEU A CA 1
ATOM 1245 C C . LEU A 1 171 ? -15.094 -25.203 6.207 1 92.62 171 LEU A C 1
ATOM 1247 O O . LEU A 1 171 ? -15.852 -25.922 5.551 1 92.62 171 LEU A O 1
ATOM 1251 N N . ASP A 1 172 ? -15.117 -25.031 7.52 1 93.06 172 ASP A N 1
ATOM 1252 C CA . ASP A 1 172 ? -16.109 -25.75 8.312 1 93.06 172 ASP A CA 1
ATOM 1253 C C . ASP A 1 172 ? -17.188 -24.812 8.82 1 93.06 172 ASP A C 1
ATOM 1255 O O . ASP A 1 172 ? -17.891 -25.141 9.789 1 93.06 172 ASP A O 1
ATOM 1259 N N . GLY A 1 173 ? -17.172 -23.672 8.336 1 91.75 173 GLY A N 1
ATOM 1260 C CA . GLY A 1 173 ? -18.188 -22.703 8.727 1 91.75 173 GLY A CA 1
ATOM 1261 C C . GLY A 1 173 ? -17.906 -22.062 10.07 1 91.75 173 GLY A C 1
ATOM 1262 O O . GLY A 1 173 ? -18.781 -21.422 10.656 1 91.75 173 GLY A O 1
ATOM 1263 N N . LYS A 1 174 ? -16.75 -22.234 10.617 1 94.5 174 LYS A N 1
ATOM 1264 C CA . LYS A 1 174 ? -16.391 -21.625 11.891 1 94.5 174 LYS A CA 1
ATOM 1265 C C . LYS A 1 174 ? -15.945 -20.188 11.703 1 94.5 174 LYS A C 1
ATOM 1267 O O . LYS A 1 174 ? -15.398 -19.828 10.656 1 94.5 174 LYS A O 1
ATOM 1272 N N . VAL A 1 175 ? -16.203 -19.359 12.703 1 94.56 175 VAL A N 1
ATOM 1273 C CA . VAL A 1 175 ? -15.773 -17.953 12.703 1 94.56 175 VAL A CA 1
ATOM 1274 C C . VAL A 1 175 ? -14.57 -17.781 13.633 1 94.56 175 VAL A C 1
ATOM 1276 O O . VAL A 1 175 ? -14.531 -18.359 14.719 1 94.56 175 VAL A O 1
ATOM 1279 N N . GLY A 1 176 ? -13.625 -17.078 13.219 1 93.81 176 GLY A N 1
ATOM 1280 C CA . GLY A 1 176 ? -12.414 -16.812 13.977 1 93.81 176 GLY A CA 1
ATOM 1281 C C . GLY A 1 176 ? -11.688 -15.562 13.523 1 93.81 176 GLY A C 1
ATOM 1282 O O . GLY A 1 176 ? -12.25 -14.742 12.797 1 93.81 176 GLY A O 1
ATOM 1283 N N . PRO A 1 177 ? -10.445 -15.336 14.07 1 94.06 177 PRO A N 1
ATOM 1284 C CA . PRO A 1 177 ? -9.68 -14.172 13.625 1 94.06 177 PRO A CA 1
ATOM 1285 C C . PRO A 1 177 ? -9.461 -14.148 12.109 1 94.06 177 PRO A C 1
ATOM 1287 O O . PRO A 1 177 ? -9.344 -15.211 11.484 1 94.06 177 PRO A O 1
ATOM 1290 N N . PRO A 1 178 ? -9.539 -12.969 11.555 1 95.94 178 PRO A N 1
ATOM 1291 C CA . PRO A 1 178 ? -9.328 -12.875 10.109 1 95.94 178 PRO A CA 1
ATOM 1292 C C . PRO A 1 178 ? -7.879 -13.117 9.711 1 95.94 178 PRO A C 1
ATOM 1294 O O . PRO A 1 178 ? -7.203 -12.195 9.227 1 95.94 178 PRO A O 1
ATOM 1297 N N . ILE A 1 179 ? -7.48 -14.359 9.914 1 96.69 179 ILE A N 1
ATOM 1298 C CA . ILE A 1 179 ? -6.129 -14.812 9.602 1 96.69 179 ILE A CA 1
ATOM 1299 C C . ILE A 1 179 ? -6.188 -16.125 8.812 1 96.69 179 ILE A C 1
ATOM 1301 O O . ILE A 1 179 ? -6.926 -17.031 9.172 1 96.69 179 ILE A O 1
ATOM 1305 N N . THR A 1 180 ? -5.508 -16.141 7.684 1 97.06 180 THR A N 1
ATOM 1306 C CA . THR A 1 180 ? -5.305 -17.359 6.891 1 97.06 180 THR A CA 1
ATOM 1307 C C . THR A 1 180 ? -3.818 -17.641 6.715 1 97.06 180 THR A C 1
ATOM 1309 O O . THR A 1 180 ? -3.029 -16.719 6.469 1 97.06 180 THR A O 1
ATOM 1312 N N . ARG A 1 181 ? -3.434 -18.875 6.918 1 97.88 181 ARG A N 1
ATOM 1313 C CA . ARG A 1 181 ? -2.053 -19.297 6.695 1 97.88 181 ARG A CA 1
ATOM 1314 C C . ARG A 1 181 ? -1.981 -20.438 5.68 1 97.88 181 ARG A C 1
ATOM 1316 O O . ARG A 1 181 ? -2.854 -21.297 5.652 1 97.88 181 ARG A O 1
ATOM 1323 N N . MET A 1 182 ? -0.977 -20.359 4.883 1 98.25 182 MET A N 1
ATOM 1324 C CA . MET A 1 182 ? -0.835 -21.312 3.779 1 98.25 182 MET A CA 1
ATOM 1325 C C . MET A 1 182 ? 0.632 -21.656 3.539 1 98.25 182 MET A C 1
ATOM 1327 O O . MET A 1 182 ? 1.522 -20.922 3.969 1 98.25 182 MET A O 1
ATOM 1331 N N . TRP A 1 183 ? 0.79 -22.797 2.926 1 98.62 183 TRP A N 1
ATOM 1332 C CA . TRP A 1 183 ? 2.035 -23.078 2.223 1 98.62 183 TRP A CA 1
ATOM 1333 C C . TRP A 1 183 ? 1.854 -22.938 0.714 1 98.62 183 TRP A C 1
ATOM 1335 O O . TRP A 1 183 ? 0.811 -23.312 0.171 1 98.62 183 TRP A O 1
ATOM 1345 N N . LEU A 1 184 ? 2.846 -22.406 0.075 1 98.69 184 LEU A N 1
ATOM 1346 C CA . LEU A 1 184 ? 2.818 -22.141 -1.359 1 98.69 184 LEU A CA 1
ATOM 1347 C C . LEU A 1 184 ? 4.168 -22.469 -1.995 1 98.69 184 LEU A C 1
ATOM 1349 O O . LEU A 1 184 ? 5.215 -22.141 -1.441 1 98.69 184 LEU A O 1
ATOM 1353 N N . ARG A 1 185 ? 4.164 -23.094 -3.137 1 97.56 185 ARG A N 1
ATOM 1354 C CA . ARG A 1 185 ? 5.402 -23.359 -3.857 1 97.56 185 ARG A CA 1
ATOM 1355 C C . ARG A 1 185 ? 5.176 -23.344 -5.363 1 97.56 185 ARG A C 1
ATOM 1357 O O . ARG A 1 185 ? 4.273 -24.016 -5.867 1 97.56 185 ARG A O 1
ATOM 1364 N N . PRO A 1 186 ? 5.957 -22.484 -6.023 1 97.25 186 PRO A N 1
ATOM 1365 C CA . PRO A 1 186 ? 5.875 -22.641 -7.48 1 97.25 186 PRO A CA 1
ATOM 1366 C C . PRO A 1 186 ? 6.297 -24.031 -7.953 1 97.25 186 PRO A C 1
ATOM 1368 O O . PRO A 1 186 ? 6.949 -24.766 -7.215 1 97.25 186 PRO A O 1
ATOM 1371 N N . LEU A 1 187 ? 5.879 -24.391 -9.141 1 95.62 187 LEU A N 1
ATOM 1372 C CA . LEU A 1 187 ? 6.395 -25.625 -9.719 1 95.62 187 LEU A CA 1
ATOM 1373 C C . LEU A 1 187 ? 7.902 -25.531 -9.945 1 95.62 187 LEU A C 1
ATOM 1375 O O . LEU A 1 187 ? 8.43 -24.438 -10.172 1 95.62 187 LEU A O 1
ATOM 1379 N N . VAL A 1 188 ? 8.562 -26.625 -9.93 1 93.38 188 VAL A N 1
ATOM 1380 C CA . VAL A 1 188 ? 10.023 -26.688 -9.938 1 93.38 188 VAL A CA 1
ATOM 1381 C C . VAL A 1 188 ? 10.562 -25.969 -11.172 1 93.38 188 VAL A C 1
ATOM 1383 O O . VAL A 1 188 ? 11.555 -25.234 -11.086 1 93.38 188 VAL A O 1
ATOM 1386 N N . THR A 1 189 ? 9.938 -26.141 -12.266 1 94.19 189 THR A N 1
ATOM 1387 C CA . THR A 1 189 ? 10.406 -25.562 -13.516 1 94.19 189 THR A CA 1
ATOM 1388 C C . THR A 1 189 ? 10.242 -24.047 -13.516 1 94.19 18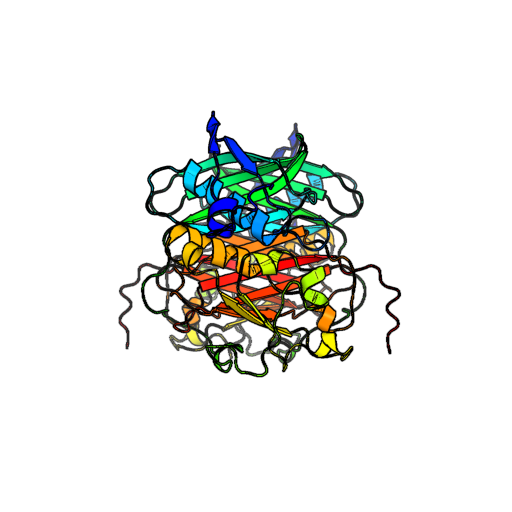9 THR A C 1
ATOM 1390 O O . THR A 1 189 ? 10.961 -23.328 -14.227 1 94.19 189 THR A O 1
ATOM 1393 N N . ASP A 1 190 ? 9.297 -23.531 -12.742 1 96.06 190 ASP A N 1
ATOM 1394 C CA . ASP A 1 190 ? 9.078 -22.094 -12.633 1 96.06 190 ASP A CA 1
ATOM 1395 C C . ASP A 1 190 ? 10.055 -21.469 -11.648 1 96.06 190 ASP A C 1
ATOM 1397 O O . ASP A 1 190 ? 10.422 -20.297 -11.781 1 96.06 190 ASP A O 1
ATOM 1401 N N . GLU A 1 191 ? 10.492 -22.234 -10.734 1 95.38 191 GLU A N 1
ATOM 1402 C CA . GLU A 1 191 ? 11.297 -21.75 -9.625 1 95.38 191 GLU A CA 1
ATOM 1403 C C . GLU A 1 191 ? 12.75 -21.547 -10.039 1 95.38 191 GLU A C 1
ATOM 1405 O O . GLU A 1 191 ? 13.484 -20.781 -9.406 1 95.38 191 GLU A O 1
ATOM 1410 N N . VAL A 1 192 ? 13.203 -22.125 -11.117 1 94.69 192 VAL A N 1
ATOM 1411 C CA . VAL A 1 192 ? 14.609 -22.188 -11.508 1 94.69 192 VAL A CA 1
ATOM 1412 C C . VAL A 1 192 ? 15.062 -20.812 -12.016 1 94.69 192 VAL A C 1
ATOM 1414 O O . VAL A 1 192 ? 16.234 -20.453 -11.875 1 94.69 192 VAL A O 1
ATOM 1417 N N . ASP A 1 193 ? 14.195 -20.078 -12.641 1 94.94 193 ASP A N 1
ATOM 1418 C CA . ASP A 1 193 ? 14.508 -18.734 -13.117 1 94.94 193 ASP A CA 1
ATOM 1419 C C . ASP A 1 193 ? 14.289 -17.703 -12.016 1 94.94 193 ASP A C 1
ATOM 1421 O O . ASP A 1 193 ? 13.156 -17.469 -11.594 1 94.94 193 ASP A O 1
ATOM 1425 N N . PRO A 1 194 ? 15.359 -16.969 -11.609 1 94.75 194 PRO A N 1
ATOM 1426 C CA . PRO A 1 194 ? 15.234 -16.031 -10.492 1 94.75 194 PRO A CA 1
ATOM 1427 C C . PRO A 1 194 ? 14.242 -14.906 -10.773 1 94.75 194 PRO A C 1
ATOM 1429 O O . PRO A 1 194 ? 13.555 -14.438 -9.867 1 94.75 194 PRO A O 1
ATOM 1432 N N . ASP A 1 195 ? 14.188 -14.477 -11.984 1 95.06 195 ASP A N 1
ATOM 1433 C CA . ASP A 1 195 ? 13.25 -13.414 -12.336 1 95.06 195 ASP A CA 1
ATOM 1434 C C . ASP A 1 195 ? 11.805 -13.891 -12.195 1 95.06 195 ASP A C 1
ATOM 1436 O O . ASP A 1 195 ? 10.945 -13.148 -11.719 1 95.06 195 ASP A O 1
ATOM 1440 N N . LYS A 1 196 ? 11.562 -15.117 -12.641 1 97.12 196 LYS A N 1
ATOM 1441 C CA . LYS A 1 196 ? 10.219 -15.68 -12.523 1 97.12 196 LYS A CA 1
ATOM 1442 C C . LYS A 1 196 ? 9.875 -15.969 -11.07 1 97.12 196 LYS A C 1
ATOM 1444 O O . LYS A 1 196 ? 8.734 -15.766 -10.648 1 97.12 196 LYS A O 1
ATOM 1449 N N . ALA A 1 197 ? 10.898 -16.422 -10.32 1 97.56 197 ALA A N 1
ATOM 1450 C CA . ALA A 1 197 ? 10.688 -16.641 -8.891 1 97.56 197 ALA A CA 1
ATOM 1451 C C . ALA A 1 197 ? 10.305 -15.336 -8.188 1 97.56 197 ALA A C 1
ATOM 1453 O O . ALA A 1 197 ? 9.438 -15.328 -7.309 1 97.56 197 ALA A O 1
ATOM 1454 N N . ALA A 1 198 ? 10.922 -14.25 -8.555 1 97.88 198 ALA A N 1
ATOM 1455 C CA . ALA A 1 198 ? 10.617 -12.938 -8 1 97.88 198 ALA A CA 1
ATOM 1456 C C . ALA A 1 198 ? 9.18 -12.523 -8.32 1 97.88 198 ALA A C 1
ATOM 1458 O O . ALA A 1 198 ? 8.438 -12.086 -7.438 1 97.88 198 ALA A O 1
ATOM 1459 N N . LEU A 1 199 ? 8.805 -12.68 -9.555 1 98.75 199 LEU A N 1
ATOM 1460 C CA . LEU A 1 199 ? 7.449 -12.352 -9.969 1 98.75 199 LEU A CA 1
ATOM 1461 C C . LEU A 1 199 ? 6.43 -13.242 -9.266 1 98.75 199 LEU A C 1
ATOM 1463 O O . LEU A 1 199 ? 5.328 -12.797 -8.945 1 98.75 199 LEU A O 1
ATOM 1467 N N . PHE A 1 200 ? 6.816 -14.477 -9.031 1 98.88 200 PHE A N 1
ATOM 1468 C CA . PHE A 1 200 ? 5.93 -15.391 -8.32 1 98.88 200 PHE A CA 1
ATOM 1469 C C . PHE A 1 200 ? 5.703 -14.93 -6.891 1 98.88 200 PHE A C 1
ATOM 1471 O O . PHE A 1 200 ? 4.586 -15.008 -6.375 1 98.88 200 PHE A O 1
ATOM 1478 N N . ALA A 1 201 ? 6.734 -14.469 -6.242 1 98.81 201 ALA A N 1
ATOM 1479 C CA . ALA A 1 201 ? 6.594 -13.93 -4.891 1 98.81 201 ALA A CA 1
ATOM 1480 C C . ALA A 1 201 ? 5.645 -12.734 -4.875 1 98.81 201 ALA A C 1
ATOM 1482 O O . ALA A 1 201 ? 4.871 -12.562 -3.932 1 98.81 201 ALA A O 1
ATOM 1483 N N . ILE A 1 202 ? 5.676 -11.922 -5.887 1 98.88 202 ILE A N 1
ATOM 1484 C CA . ILE A 1 202 ? 4.762 -10.797 -6.02 1 98.88 202 ILE A CA 1
ATOM 1485 C C . ILE A 1 202 ? 3.328 -11.297 -6.141 1 98.88 202 ILE A C 1
ATOM 1487 O O . ILE A 1 202 ? 2.434 -10.828 -5.434 1 98.88 202 ILE A O 1
ATOM 1491 N N . MET A 1 203 ? 3.094 -12.258 -6.953 1 98.88 203 MET A N 1
ATOM 1492 C CA . MET A 1 203 ? 1.767 -12.844 -7.129 1 98.88 203 MET A CA 1
ATOM 1493 C C . MET A 1 203 ? 1.267 -13.461 -5.828 1 98.88 203 MET A C 1
ATOM 1495 O O . MET A 1 203 ? 0.085 -13.352 -5.496 1 98.88 203 MET A O 1
ATOM 1499 N N . ALA A 1 204 ? 2.164 -14.062 -5.051 1 98.75 204 ALA A N 1
ATOM 1500 C CA . ALA A 1 204 ? 1.823 -14.719 -3.791 1 98.75 204 ALA A CA 1
ATOM 1501 C C . ALA A 1 204 ? 1.187 -13.727 -2.816 1 98.75 204 ALA A C 1
ATOM 1503 O O . ALA A 1 204 ? 0.45 -14.125 -1.912 1 98.75 204 ALA A O 1
ATOM 1504 N N . GLY A 1 205 ? 1.455 -12.438 -2.998 1 98.5 205 GLY A N 1
ATOM 1505 C CA . GLY A 1 205 ? 0.901 -11.391 -2.154 1 98.5 205 GLY A CA 1
ATOM 1506 C C . GLY A 1 205 ? -0.597 -11.219 -2.322 1 98.5 205 GLY A C 1
ATOM 1507 O O . GLY A 1 205 ? -1.198 -10.336 -1.708 1 98.5 205 GLY A O 1
ATOM 1508 N N . ASP A 1 206 ? -1.197 -12.008 -3.094 1 98.38 206 ASP A N 1
ATOM 1509 C CA . ASP A 1 206 ? -2.633 -11.969 -3.355 1 98.38 206 ASP A CA 1
ATOM 1510 C C . ASP A 1 206 ? -3.221 -13.375 -3.402 1 98.38 206 ASP A C 1
ATOM 1512 O O . ASP A 1 206 ? -4.301 -13.586 -3.963 1 98.38 206 ASP A O 1
ATOM 1516 N N . ILE A 1 207 ? -2.631 -14.352 -2.871 1 98.12 207 ILE A N 1
ATOM 1517 C CA . ILE A 1 207 ? -2.9 -15.75 -3.201 1 98.12 207 ILE A CA 1
ATOM 1518 C C . ILE A 1 207 ? -4 -16.297 -2.291 1 98.12 207 ILE A C 1
ATOM 1520 O O . ILE A 1 207 ? -4.652 -17.281 -2.617 1 98.12 207 ILE A O 1
ATOM 1524 N N . SER A 1 208 ? -4.227 -15.695 -1.161 1 96.62 208 SER A N 1
ATOM 1525 C CA . SER A 1 208 ? -5.117 -16.281 -0.163 1 96.62 208 SER A CA 1
ATOM 1526 C C . SER A 1 208 ? -6.578 -16.109 -0.557 1 96.62 208 SER A C 1
ATOM 1528 O O . SER A 1 208 ? -6.93 -15.164 -1.263 1 96.62 208 SER A O 1
ATOM 1530 N N . PRO A 1 209 ? -7.426 -17.078 -0.113 1 93.94 209 PRO A N 1
ATOM 1531 C CA . PRO A 1 209 ? -8.836 -16.656 -0.064 1 93.94 209 PRO A CA 1
ATOM 1532 C C . PRO A 1 209 ? -9.047 -15.383 0.748 1 93.94 209 PRO A C 1
ATOM 1534 O O . PRO A 1 209 ? -8.242 -15.062 1.627 1 93.94 209 PRO A O 1
ATOM 1537 N N . PRO A 1 210 ? -10.102 -14.625 0.374 1 94.81 210 PRO A N 1
ATOM 1538 C CA . PRO A 1 210 ? -10.344 -13.422 1.172 1 94.81 210 PRO A CA 1
ATOM 1539 C C . PRO A 1 210 ? -10.438 -13.719 2.668 1 94.81 210 PRO A C 1
ATOM 1541 O O . PRO A 1 210 ? -11.242 -14.555 3.086 1 94.81 210 PRO A O 1
ATOM 1544 N N . VAL A 1 211 ? -9.688 -13.008 3.439 1 96 211 VAL A N 1
ATOM 1545 C CA . VAL A 1 211 ? -9.547 -13.297 4.863 1 96 211 VAL A CA 1
ATOM 1546 C C . VAL A 1 211 ? -10.891 -13.086 5.566 1 96 211 VAL A C 1
ATOM 1548 O O . VAL A 1 211 ? -11.117 -13.617 6.656 1 96 211 VAL A O 1
ATOM 1551 N N . ILE A 1 212 ? -11.758 -12.344 4.969 1 95.75 212 ILE A N 1
ATOM 1552 C CA . ILE A 1 212 ? -13.047 -12.039 5.59 1 95.75 212 ILE A CA 1
ATOM 1553 C C . ILE A 1 212 ? -13.891 -13.312 5.668 1 95.75 212 ILE A C 1
ATOM 1555 O O . ILE A 1 212 ? -14.867 -13.367 6.422 1 95.75 212 ILE A O 1
ATOM 1559 N N . MET A 1 213 ? -13.539 -14.344 4.887 1 94.62 213 MET A N 1
ATOM 1560 C CA . MET A 1 213 ? -14.211 -15.633 4.996 1 94.62 213 MET A CA 1
ATOM 1561 C C . MET A 1 213 ? -14.07 -16.203 6.402 1 94.62 213 MET A C 1
ATOM 1563 O O . MET A 1 213 ? -14.969 -16.891 6.891 1 94.62 213 MET A O 1
ATOM 1567 N N . GLN A 1 214 ? -12.953 -15.883 7.07 1 95.56 214 GLN A N 1
ATOM 1568 C CA . GLN A 1 214 ? -12.727 -16.312 8.445 1 95.56 214 GLN A CA 1
ATOM 1569 C C . GLN A 1 214 ? -13.758 -15.688 9.383 1 95.56 214 GLN A C 1
ATOM 1571 O O . GLN A 1 214 ? -13.953 -16.172 10.508 1 95.56 214 GLN A O 1
ATOM 1576 N N . ARG A 1 215 ? -14.375 -14.633 8.914 1 94.38 215 ARG A N 1
ATOM 1577 C CA . ARG A 1 215 ? -15.375 -13.945 9.719 1 94.38 215 ARG A CA 1
ATOM 1578 C C . ARG A 1 215 ? -16.781 -14.258 9.234 1 94.38 215 ARG A C 1
ATOM 1580 O O . ARG A 1 215 ? -17.75 -13.617 9.656 1 94.38 215 ARG A O 1
ATOM 1587 N N . GLY A 1 216 ? -16.875 -15.164 8.25 1 92.06 216 GLY A N 1
ATOM 1588 C CA . GLY A 1 216 ? -18.156 -15.648 7.781 1 92.06 216 GLY A CA 1
ATOM 1589 C C . GLY A 1 216 ? -18.688 -14.867 6.594 1 92.06 216 GLY A C 1
ATOM 1590 O O . GLY A 1 216 ? -19.859 -15.031 6.207 1 92.06 216 GLY A O 1
ATOM 1591 N N . PHE A 1 217 ? -17.891 -13.938 6.082 1 91.5 217 PHE A N 1
ATOM 1592 C CA . PHE A 1 217 ? -18.312 -13.18 4.914 1 91.5 217 PHE A CA 1
ATOM 1593 C C . PHE A 1 217 ? -17.906 -13.891 3.629 1 91.5 217 PHE A C 1
ATOM 1595 O O . PHE A 1 217 ? -16.719 -14.078 3.365 1 91.5 217 PHE A O 1
ATOM 1602 N N . PHE A 1 218 ? -18.891 -14.266 2.863 1 89.5 218 PHE A N 1
ATOM 1603 C CA . PHE A 1 218 ? -18.656 -14.953 1.602 1 89.5 218 PHE A CA 1
ATOM 1604 C C . PHE A 1 218 ? -19.25 -14.172 0.436 1 89.5 218 PHE A C 1
ATOM 1606 O O . PHE A 1 218 ? -20.234 -13.469 0.599 1 89.5 218 PHE A O 1
ATOM 1613 N N . GLY A 1 219 ? -18.594 -14.219 -0.687 1 85.25 219 GLY A N 1
ATOM 1614 C CA . GLY A 1 219 ? -19.047 -13.5 -1.868 1 85.25 219 GLY A CA 1
ATOM 1615 C C . GLY A 1 219 ? -17.906 -12.812 -2.611 1 85.25 219 GLY A C 1
ATOM 1616 O O . GLY A 1 219 ? -16.734 -12.984 -2.27 1 85.25 219 GLY A O 1
ATOM 1617 N N . TRP A 1 220 ? -18.328 -12.133 -3.58 1 83 220 TRP A N 1
ATOM 1618 C CA . TRP A 1 220 ? -17.344 -11.445 -4.41 1 83 220 TRP A CA 1
ATOM 1619 C C . TRP A 1 220 ? -16.781 -10.227 -3.695 1 83 220 TRP A C 1
ATOM 1621 O O . TRP A 1 220 ? -17.531 -9.391 -3.188 1 83 220 TRP A O 1
ATOM 1631 N N . THR A 1 221 ? -15.5 -10.141 -3.605 1 90.81 221 THR A N 1
ATOM 1632 C CA . THR A 1 221 ? -14.781 -9.062 -2.936 1 90.81 221 THR A CA 1
ATOM 1633 C C . THR A 1 221 ? -13.727 -8.453 -3.859 1 90.81 221 THR A C 1
ATOM 1635 O O . THR A 1 221 ? -12.531 -8.719 -3.707 1 90.81 221 THR A O 1
ATOM 1638 N N . PRO A 1 222 ? -14.156 -7.625 -4.773 1 91.56 222 PRO A N 1
ATOM 1639 C CA . PRO A 1 222 ? -13.18 -7.059 -5.711 1 91.56 222 PRO A CA 1
ATOM 1640 C C . PRO A 1 222 ? -12.164 -6.148 -5.027 1 91.56 222 PRO A C 1
ATOM 1642 O O . PRO A 1 222 ? -12.539 -5.289 -4.227 1 91.56 222 PRO A O 1
ATOM 1645 N N . THR A 1 223 ? -10.906 -6.391 -5.297 1 95.94 223 THR A N 1
ATOM 1646 C CA . THR A 1 223 ? -9.82 -5.5 -4.895 1 95.94 223 THR A CA 1
ATOM 1647 C C . THR A 1 223 ? -9.82 -4.234 -5.746 1 95.94 223 THR A C 1
ATOM 1649 O O . THR A 1 223 ? -9.953 -4.301 -6.973 1 95.94 223 THR A O 1
ATOM 1652 N N . VAL A 1 224 ? -9.68 -3.078 -5.105 1 96 224 VAL A N 1
ATOM 1653 C CA . VAL A 1 224 ? -9.609 -1.844 -5.879 1 96 224 VAL A CA 1
ATOM 1654 C C . VAL A 1 224 ? -8.156 -1.382 -5.984 1 96 224 VAL A C 1
ATOM 1656 O O . VAL A 1 224 ? -7.766 -0.761 -6.977 1 96 224 VAL A O 1
ATOM 1659 N N . GLN A 1 225 ? -7.434 -1.571 -4.945 1 97.81 225 GLN A N 1
ATOM 1660 C CA . GLN A 1 225 ? -6.016 -1.232 -4.93 1 97.81 225 GLN A CA 1
ATOM 1661 C C . GLN A 1 225 ? -5.195 -2.322 -4.242 1 97.81 225 GLN A C 1
ATOM 1663 O O . GLN A 1 225 ? -5.621 -2.879 -3.229 1 97.81 225 GLN A O 1
ATOM 1668 N N . LEU A 1 226 ? -4.062 -2.621 -4.781 1 98.69 226 LEU A N 1
ATOM 1669 C CA . LEU A 1 226 ? -3.121 -3.588 -4.23 1 98.69 226 LEU A CA 1
ATOM 1670 C C . LEU A 1 226 ? -1.689 -3.074 -4.336 1 98.69 226 LEU A C 1
ATOM 1672 O O . LEU A 1 226 ? -1.255 -2.652 -5.414 1 98.69 226 LEU A O 1
ATOM 1676 N N . THR A 1 227 ? -1.016 -3.018 -3.209 1 98.81 227 THR A N 1
ATOM 1677 C CA . THR A 1 227 ? 0.406 -2.695 -3.186 1 98.81 227 THR A CA 1
ATOM 1678 C C . THR A 1 227 ? 1.227 -3.898 -2.729 1 98.81 227 THR A C 1
ATOM 1680 O O . THR A 1 227 ? 0.868 -4.566 -1.757 1 98.81 227 THR A O 1
ATOM 1683 N N . THR A 1 228 ? 2.266 -4.168 -3.432 1 98.88 228 THR A N 1
ATOM 1684 C CA . THR A 1 228 ? 3.162 -5.262 -3.074 1 98.88 228 THR A CA 1
ATOM 1685 C C . THR A 1 228 ? 4.613 -4.789 -3.061 1 98.88 228 THR A C 1
ATOM 1687 O O . THR A 1 228 ? 5.059 -4.105 -3.984 1 98.88 228 THR A O 1
ATOM 1690 N N . TYR A 1 229 ? 5.301 -5.074 -2.006 1 98.88 229 TYR A N 1
ATOM 1691 C CA . TYR A 1 229 ? 6.746 -4.895 -1.923 1 98.88 229 TYR A CA 1
ATOM 1692 C C . TYR A 1 229 ? 7.473 -6.223 -2.08 1 98.88 229 TYR A C 1
ATOM 1694 O O . TYR A 1 229 ? 7.152 -7.199 -1.395 1 98.88 229 TYR A O 1
ATOM 1702 N N . LEU A 1 230 ? 8.391 -6.273 -2.98 1 98.81 230 LEU A N 1
ATOM 1703 C CA . LEU A 1 230 ? 9.336 -7.375 -3.07 1 98.81 230 LEU A CA 1
ATOM 1704 C C . LEU A 1 230 ? 10.648 -7.023 -2.373 1 98.81 230 LEU A C 1
ATOM 1706 O O . LEU A 1 230 ? 11.328 -6.078 -2.768 1 98.81 230 LEU A O 1
ATOM 1710 N N . ARG A 1 231 ? 11.062 -7.879 -1.432 1 98.12 231 ARG A N 1
ATOM 1711 C CA . ARG A 1 231 ? 12.156 -7.492 -0.544 1 98.12 231 ARG A CA 1
ATOM 1712 C C . ARG A 1 231 ? 13.453 -8.18 -0.946 1 98.12 231 ARG A C 1
ATOM 1714 O O . ARG A 1 231 ? 14.531 -7.582 -0.854 1 98.12 231 ARG A O 1
ATOM 1721 N N . ARG A 1 232 ? 13.344 -9.359 -1.353 1 97.88 232 ARG A N 1
ATOM 1722 C CA . ARG A 1 232 ? 14.5 -10.148 -1.756 1 97.88 232 ARG A CA 1
ATOM 1723 C C . ARG A 1 232 ? 14.086 -11.297 -2.668 1 97.88 232 ARG A C 1
ATOM 1725 O O . ARG A 1 232 ? 12.898 -11.617 -2.775 1 97.88 232 ARG A O 1
ATOM 1732 N N . LEU A 1 233 ? 15.078 -11.867 -3.355 1 97.81 233 LEU A N 1
ATOM 1733 C CA . LEU A 1 233 ? 14.836 -13.07 -4.148 1 97.81 233 LEU A CA 1
ATOM 1734 C C . LEU A 1 233 ? 14.523 -14.258 -3.25 1 97.81 233 LEU A C 1
ATOM 1736 O O . LEU A 1 233 ? 15.258 -14.531 -2.295 1 97.81 233 LEU A O 1
ATOM 1740 N N . PRO A 1 234 ? 13.422 -14.953 -3.533 1 97.81 234 PRO A N 1
ATOM 1741 C CA . PRO A 1 234 ? 13.078 -16.078 -2.662 1 97.81 234 PRO A CA 1
ATOM 1742 C C . PRO A 1 234 ? 14.047 -17.25 -2.789 1 97.81 234 PRO A C 1
ATOM 1744 O O . PRO A 1 234 ? 14.469 -17.578 -3.898 1 97.81 234 PRO A O 1
ATOM 1747 N N . SER A 1 235 ? 14.414 -17.797 -1.635 1 97 235 SER A N 1
ATOM 1748 C CA . SER A 1 235 ? 15.055 -19.109 -1.658 1 97 235 SER A CA 1
ATOM 1749 C C . SER A 1 235 ? 14.109 -20.172 -2.186 1 97 235 SER A C 1
ATOM 1751 O O . SER A 1 235 ? 12.922 -20.188 -1.846 1 97 235 SER A O 1
ATOM 1753 N N . PRO A 1 236 ? 14.672 -21.078 -3.02 1 97.12 236 PRO A N 1
ATOM 1754 C CA . PRO A 1 236 ? 13.812 -22.125 -3.572 1 97.12 236 PRO A CA 1
ATOM 1755 C C . PRO A 1 236 ? 13.18 -23 -2.492 1 97.12 236 PRO A C 1
ATOM 1757 O O . PRO A 1 236 ? 13.805 -23.25 -1.454 1 97.12 236 PRO A O 1
ATOM 1760 N N . GLY A 1 237 ? 11.953 -23.5 -2.742 1 97.62 237 GLY A N 1
ATOM 1761 C CA . GLY A 1 237 ? 11.227 -24.359 -1.819 1 97.62 237 GLY A CA 1
ATOM 1762 C C . GLY A 1 237 ? 9.891 -23.781 -1.394 1 97.62 237 GLY A C 1
ATOM 1763 O O . GLY A 1 237 ? 9.32 -22.938 -2.092 1 97.62 237 GLY A O 1
ATOM 1764 N N . TRP A 1 238 ? 9.391 -24.312 -0.234 1 98.31 238 TRP A N 1
ATOM 1765 C CA . TRP A 1 238 ? 8.086 -23.906 0.264 1 98.31 238 TRP A CA 1
ATOM 1766 C C . TRP A 1 238 ? 8.148 -22.5 0.855 1 98.31 238 TRP A C 1
ATOM 1768 O O . TRP A 1 238 ? 9.086 -22.156 1.581 1 98.31 238 TRP A O 1
ATOM 1778 N N . MET A 1 239 ? 7.176 -21.75 0.455 1 98.38 239 MET A N 1
ATOM 1779 C CA . MET A 1 239 ? 6.918 -20.469 1.126 1 98.38 239 MET A CA 1
ATOM 1780 C C . MET A 1 239 ? 5.805 -20.625 2.156 1 98.38 239 MET A C 1
ATOM 1782 O O . MET A 1 239 ? 4.938 -21.484 2.023 1 98.38 239 MET A O 1
ATOM 1786 N N . ARG A 1 240 ? 5.879 -19.844 3.172 1 98.62 240 ARG A N 1
ATOM 1787 C CA . ARG A 1 240 ? 4.766 -19.641 4.094 1 98.62 240 ARG A CA 1
ATOM 1788 C C . ARG A 1 240 ? 4.098 -18.297 3.861 1 98.62 240 ARG A C 1
ATOM 1790 O O . ARG A 1 240 ? 4.777 -17.281 3.686 1 98.62 240 ARG A O 1
ATOM 1797 N N . VAL A 1 241 ? 2.812 -18.328 3.838 1 98.56 241 VAL A N 1
ATOM 1798 C CA . VAL A 1 241 ? 2.014 -17.141 3.533 1 98.56 241 VAL A CA 1
ATOM 1799 C C . VAL A 1 241 ? 1.024 -16.875 4.668 1 98.56 241 VAL A C 1
ATOM 1801 O O . VAL A 1 241 ? 0.352 -17.797 5.137 1 98.56 241 VAL A O 1
ATOM 1804 N N . MET A 1 242 ? 0.947 -15.719 5.121 1 98.25 242 MET A N 1
ATOM 1805 C CA . MET A 1 242 ? -0.114 -15.305 6.039 1 98.25 242 MET A CA 1
ATOM 1806 C C . MET A 1 242 ? -0.894 -14.125 5.473 1 98.25 242 MET A C 1
ATOM 1808 O O . MET A 1 242 ? -0.301 -13.133 5.047 1 98.25 242 MET A O 1
ATOM 1812 N N . ALA A 1 243 ? -2.137 -14.219 5.383 1 97.94 243 ALA A N 1
ATOM 1813 C CA . ALA A 1 243 ? -3.053 -13.109 5.133 1 97.94 243 ALA A CA 1
ATOM 1814 C C . ALA A 1 243 ? -3.779 -12.703 6.414 1 97.94 243 ALA A C 1
ATOM 1816 O O . ALA A 1 243 ? -4.184 -13.562 7.203 1 97.94 243 ALA A O 1
ATOM 1817 N N . SER A 1 244 ? -3.918 -11.438 6.633 1 97 244 SER A N 1
ATOM 1818 C CA . SER A 1 244 ? -4.594 -10.969 7.84 1 97 244 SER A CA 1
ATOM 1819 C C . SER A 1 244 ? -5.258 -9.617 7.609 1 97 244 SER A C 1
ATOM 1821 O O . SER A 1 244 ? -4.895 -8.891 6.68 1 97 244 SER A O 1
ATOM 1823 N N . SER A 1 245 ? -6.215 -9.32 8.375 1 96.75 245 SER A N 1
ATOM 1824 C CA . SER A 1 245 ? -6.855 -8.008 8.414 1 96.75 245 SER A CA 1
ATOM 1825 C C . SER A 1 245 ? -7.012 -7.508 9.844 1 96.75 245 SER A C 1
ATOM 1827 O O . SER A 1 245 ? -7.293 -8.297 10.758 1 96.75 245 SER A O 1
ATOM 1829 N N . THR A 1 246 ? -6.801 -6.254 10.008 1 94.69 246 THR A N 1
ATOM 1830 C CA . THR A 1 246 ? -6.977 -5.68 11.336 1 94.69 246 THR A CA 1
ATOM 1831 C C . THR A 1 246 ? -8.266 -4.871 11.406 1 94.69 246 THR A C 1
ATOM 1833 O O . THR A 1 246 ? -8.742 -4.543 12.5 1 94.69 246 THR A O 1
ATOM 1836 N N . LEU A 1 247 ? -8.805 -4.582 10.281 1 96.38 247 LEU A N 1
ATOM 1837 C CA . LEU A 1 247 ? -9.984 -3.729 10.242 1 96.38 247 LEU A CA 1
ATOM 1838 C C . LEU A 1 247 ? -10.914 -4.145 9.102 1 96.38 247 LEU A C 1
ATOM 1840 O O . LEU A 1 247 ? -10.531 -4.09 7.934 1 96.38 247 LEU A O 1
ATOM 1844 N N . LEU A 1 248 ? -12.055 -4.559 9.461 1 96.31 248 LEU A N 1
ATOM 1845 C CA . LEU A 1 248 ? -13.172 -4.746 8.539 1 96.31 248 LEU A CA 1
ATOM 1846 C C . LEU A 1 248 ? -14.227 -3.658 8.727 1 96.31 248 LEU A C 1
ATOM 1848 O O . LEU A 1 248 ? -14.914 -3.627 9.75 1 96.31 248 LEU A O 1
ATOM 1852 N N . GLY A 1 249 ? -14.289 -2.764 7.746 1 95.06 249 GLY A N 1
ATOM 1853 C CA . GLY A 1 249 ? -15.297 -1.717 7.801 1 95.06 249 GLY A CA 1
ATOM 1854 C C . GLY A 1 249 ? -16.672 -2.182 7.352 1 95.06 249 GLY A C 1
ATOM 1855 O O . GLY A 1 249 ? -16.953 -3.379 7.375 1 95.06 249 GLY A O 1
ATOM 1856 N N . ASP A 1 250 ? -17.5 -1.177 7.078 1 93.38 250 ASP A N 1
ATOM 1857 C CA . ASP A 1 250 ? -18.828 -1.522 6.57 1 93.38 250 ASP A CA 1
ATOM 1858 C C . ASP A 1 250 ? -18.828 -1.629 5.051 1 93.38 250 ASP A C 1
ATOM 1860 O O . ASP A 1 250 ? -19.672 -2.318 4.469 1 93.38 250 ASP A O 1
ATOM 1864 N N . THR A 1 251 ? -17.891 -0.94 4.43 1 93.56 251 THR A N 1
ATOM 1865 C CA . THR A 1 251 ? -17.812 -0.961 2.975 1 93.56 251 THR A CA 1
ATOM 1866 C C . THR A 1 251 ? -16.516 -1.625 2.518 1 93.56 251 THR A C 1
ATOM 1868 O O . THR A 1 251 ? -16.531 -2.457 1.607 1 93.56 251 THR A O 1
ATOM 1871 N N . TRP A 1 252 ? -15.461 -1.223 3.199 1 96.25 252 TRP A N 1
ATOM 1872 C CA . TRP A 1 252 ? -14.133 -1.638 2.75 1 96.25 252 TRP A CA 1
ATOM 1873 C C . TRP A 1 252 ? -13.438 -2.482 3.812 1 96.25 252 TRP A C 1
ATOM 1875 O O . TRP A 1 252 ? -13.695 -2.326 5.008 1 96.25 252 TRP A O 1
ATOM 1885 N N . PHE A 1 253 ? -12.578 -3.357 3.383 1 97 253 PHE A N 1
ATOM 1886 C CA . PHE A 1 253 ? -11.625 -3.996 4.285 1 97 253 PHE A CA 1
ATOM 1887 C C . PHE A 1 253 ? -10.242 -4.062 3.658 1 97 253 PHE A C 1
ATOM 1889 O O . PHE A 1 253 ? -10.109 -4.113 2.434 1 97 253 PHE A O 1
ATOM 1896 N N . GLU A 1 254 ? -9.258 -3.938 4.5 1 98.06 254 GLU A N 1
ATOM 1897 C CA . GLU A 1 254 ? -7.883 -4.16 4.055 1 98.06 254 GLU A CA 1
ATOM 1898 C C . GLU A 1 254 ? -7.43 -5.586 4.352 1 98.06 254 GLU A C 1
ATOM 1900 O O . GLU A 1 254 ? -7.977 -6.246 5.238 1 98.06 254 GLU A O 1
ATOM 1905 N N . GLU A 1 255 ? -6.57 -6.074 3.576 1 98.12 255 GLU A N 1
ATOM 1906 C CA . GLU A 1 255 ? -5.957 -7.387 3.752 1 98.12 255 GLU A CA 1
ATOM 1907 C C . GLU A 1 255 ? -4.457 -7.34 3.469 1 98.12 255 GLU A C 1
ATOM 1909 O O . GLU A 1 255 ? -4.039 -6.891 2.398 1 98.12 255 GLU A O 1
ATOM 1914 N N . ASP A 1 256 ? -3.688 -7.773 4.426 1 97.69 256 ASP A N 1
ATOM 1915 C CA . ASP A 1 256 ? -2.234 -7.816 4.309 1 97.69 256 ASP A CA 1
ATOM 1916 C C . ASP A 1 256 ? -1.746 -9.242 4.047 1 97.69 256 ASP A C 1
ATOM 1918 O O . ASP A 1 256 ? -2.33 -10.203 4.547 1 97.69 256 ASP A O 1
ATOM 1922 N N . HIS A 1 257 ? -0.691 -9.352 3.27 1 98.38 257 HIS A N 1
ATOM 1923 C CA . HIS A 1 257 ? 0.053 -10.602 3.139 1 98.38 257 HIS A CA 1
ATOM 1924 C C . HIS A 1 257 ? 1.507 -10.422 3.566 1 98.38 257 HIS A C 1
ATOM 1926 O O . HIS A 1 257 ? 2.107 -9.375 3.316 1 98.38 257 HIS A O 1
ATOM 1932 N N . VAL A 1 258 ? 1.984 -11.398 4.184 1 98.06 258 VAL A N 1
ATOM 1933 C CA . VAL A 1 258 ? 3.416 -11.594 4.391 1 98.06 258 VAL A CA 1
ATOM 1934 C C . VAL A 1 258 ? 3.846 -12.945 3.824 1 98.06 258 VAL A C 1
ATOM 1936 O O . VAL A 1 258 ? 3.207 -13.961 4.09 1 98.06 258 VAL A O 1
ATOM 1939 N N . ILE A 1 259 ? 4.906 -12.938 3.006 1 98.38 259 ILE A N 1
ATOM 1940 C CA . ILE A 1 259 ? 5.43 -14.148 2.381 1 98.38 259 ILE A CA 1
ATOM 1941 C C . ILE A 1 259 ? 6.844 -14.422 2.895 1 98.38 259 ILE A C 1
ATOM 1943 O O . ILE A 1 259 ? 7.727 -13.57 2.783 1 98.38 259 ILE A O 1
ATOM 1947 N N . VAL A 1 260 ? 6.996 -15.578 3.414 1 97.81 260 VAL A N 1
ATOM 1948 C CA . VAL A 1 260 ? 8.289 -16.031 3.934 1 97.81 260 VAL A CA 1
ATOM 1949 C C . VAL A 1 260 ? 8.805 -17.203 3.104 1 97.81 260 VAL A C 1
ATOM 1951 O O . VAL A 1 260 ? 8.07 -18.156 2.855 1 97.81 260 VAL A O 1
ATOM 1954 N N . ASP A 1 261 ? 10.055 -17.094 2.709 1 97 261 ASP A N 1
ATOM 1955 C CA . ASP A 1 261 ? 10.586 -18.156 1.859 1 97 261 ASP A CA 1
ATOM 1956 C C . ASP A 1 261 ? 11.094 -19.328 2.699 1 97 261 ASP A C 1
ATOM 1958 O O . ASP A 1 261 ? 10.914 -19.344 3.918 1 97 261 ASP A O 1
ATOM 1962 N N . ALA A 1 262 ? 11.648 -20.328 2.053 1 96.56 262 ALA A N 1
ATOM 1963 C CA . ALA A 1 262 ? 12.086 -21.578 2.688 1 96.56 262 ALA A CA 1
ATOM 1964 C C . ALA A 1 262 ? 13.172 -21.312 3.723 1 96.56 262 ALA A C 1
ATOM 1966 O O . ALA A 1 262 ? 13.297 -22.047 4.707 1 96.56 262 ALA A O 1
ATOM 1967 N N . ALA A 1 263 ? 13.969 -20.25 3.566 1 94.19 263 ALA A N 1
ATOM 1968 C CA . ALA A 1 263 ? 15.07 -19.922 4.469 1 94.19 263 ALA A CA 1
ATOM 1969 C C . ALA A 1 263 ? 14.578 -19.094 5.652 1 94.19 263 ALA A C 1
ATOM 1971 O O . ALA A 1 263 ? 15.352 -18.781 6.559 1 94.19 263 ALA A O 1
ATOM 1972 N N . GLY A 1 264 ? 13.32 -18.703 5.625 1 94 264 GLY A N 1
ATOM 1973 C CA . GLY A 1 264 ? 12.75 -17.984 6.754 1 94 264 GLY A CA 1
ATOM 1974 C C . GLY A 1 264 ? 12.812 -16.484 6.59 1 94 264 GLY A C 1
ATOM 1975 O O . GLY A 1 264 ? 12.57 -15.734 7.543 1 94 264 GLY A O 1
ATOM 1976 N N . HIS A 1 265 ? 13.133 -16.016 5.41 1 95 265 HIS A N 1
ATOM 1977 C CA . HIS A 1 265 ? 13.195 -14.586 5.152 1 95 265 HIS A CA 1
ATOM 1978 C C . HIS A 1 265 ? 11.891 -14.07 4.562 1 95 265 HIS A C 1
ATOM 1980 O O . HIS A 1 265 ? 11.289 -14.727 3.709 1 95 265 HIS A O 1
ATOM 1986 N N . ILE A 1 266 ? 11.484 -12.891 5.043 1 97.12 266 ILE A N 1
ATOM 1987 C CA . ILE A 1 266 ? 10.367 -12.219 4.387 1 97.12 266 ILE A CA 1
ATOM 1988 C C . ILE A 1 266 ? 10.773 -11.797 2.98 1 97.12 266 ILE A C 1
ATOM 1990 O O . ILE A 1 266 ? 11.727 -11.023 2.811 1 97.12 266 ILE A O 1
ATOM 1994 N N . VAL A 1 267 ? 10.023 -12.25 1.991 1 97.5 267 VAL A N 1
ATOM 1995 C CA . VAL A 1 267 ? 10.43 -11.961 0.622 1 97.5 267 VAL A CA 1
ATOM 1996 C C . VAL A 1 267 ? 9.43 -11.016 -0.03 1 97.5 267 VAL A C 1
ATOM 1998 O O . VAL A 1 267 ? 9.75 -10.344 -1.019 1 97.5 267 VAL A O 1
ATOM 2001 N N . ALA A 1 268 ? 8.219 -10.938 0.472 1 98.5 268 ALA A N 1
ATOM 2002 C CA . ALA A 1 268 ? 7.223 -10.016 -0.062 1 98.5 268 ALA A CA 1
ATOM 2003 C C . ALA A 1 268 ? 6.211 -9.617 1.012 1 98.5 268 ALA A C 1
ATOM 2005 O O . ALA A 1 268 ? 5.938 -10.398 1.931 1 98.5 268 ALA A O 1
ATOM 2006 N N . GLN A 1 269 ? 5.688 -8.461 0.941 1 98.44 269 GLN A N 1
ATOM 2007 C CA . GLN A 1 269 ? 4.605 -7.898 1.747 1 98.44 269 GLN A CA 1
ATOM 2008 C C . GLN A 1 269 ? 3.584 -7.18 0.872 1 98.44 269 GLN A C 1
ATOM 2010 O O . GLN A 1 269 ? 3.951 -6.477 -0.07 1 98.44 269 GLN A O 1
ATOM 2015 N N . SER A 1 270 ? 2.367 -7.418 1.141 1 98.69 270 SER A N 1
ATOM 2016 C CA . SER A 1 270 ? 1.374 -6.699 0.352 1 98.69 270 SER A CA 1
ATOM 2017 C C . SER A 1 270 ? 0.222 -6.211 1.225 1 98.69 270 SER A C 1
ATOM 2019 O O . SER A 1 270 ? 0.065 -6.66 2.361 1 98.69 270 SER A O 1
ATOM 2021 N N . ARG A 1 271 ? -0.5 -5.234 0.714 1 98.5 271 ARG A N 1
ATOM 2022 C CA . ARG A 1 271 ? -1.741 -4.734 1.3 1 98.5 271 ARG A CA 1
ATOM 2023 C C . ARG A 1 271 ? -2.744 -4.355 0.217 1 98.5 271 ARG A C 1
ATOM 2025 O O . ARG A 1 271 ? -2.391 -3.682 -0.754 1 98.5 271 ARG A O 1
ATOM 2032 N N . GLN A 1 272 ? -3.941 -4.805 0.4 1 98.5 272 GLN A N 1
ATOM 2033 C CA . GLN A 1 272 ? -4.973 -4.465 -0.574 1 98.5 272 GLN A CA 1
ATOM 2034 C C . GLN A 1 272 ? -6.223 -3.918 0.115 1 98.5 272 GLN A C 1
ATOM 2036 O O . GLN A 1 272 ? -6.461 -4.199 1.291 1 98.5 272 GLN A O 1
ATOM 2041 N N . LEU A 1 273 ? -6.887 -3.033 -0.526 1 98.31 273 LEU A N 1
ATOM 2042 C CA . LEU A 1 273 ? -8.219 -2.555 -0.161 1 98.31 273 LEU A CA 1
ATOM 2043 C C . LEU A 1 273 ? -9.281 -3.16 -1.07 1 98.31 273 LEU A C 1
ATOM 2045 O O . LEU A 1 273 ? -9.148 -3.125 -2.295 1 98.31 273 LEU A O 1
ATOM 2049 N N . ALA A 1 274 ? -10.281 -3.725 -0.458 1 97.25 274 ALA A N 1
ATOM 2050 C CA . ALA A 1 274 ? -11.32 -4.406 -1.23 1 97.25 274 ALA A CA 1
ATOM 2051 C C . ALA A 1 274 ? -12.711 -4.102 -0.673 1 97.25 274 ALA A C 1
ATOM 2053 O O . ALA A 1 274 ? -12.844 -3.65 0.466 1 97.25 274 ALA A O 1
ATOM 2054 N N . LEU A 1 275 ? -13.719 -4.301 -1.509 1 94.5 275 LEU A N 1
ATOM 2055 C CA . LEU A 1 275 ? -15.117 -4.105 -1.142 1 94.5 275 LEU A CA 1
ATOM 2056 C C . LEU A 1 275 ? -15.648 -5.32 -0.386 1 94.5 275 LEU A C 1
ATOM 2058 O O . LEU A 1 275 ? -15.367 -6.461 -0.757 1 94.5 275 LEU A O 1
ATOM 2062 N N . LEU A 1 276 ? -16.359 -5.035 0.681 1 92.5 276 LEU A N 1
ATOM 2063 C CA . LEU A 1 276 ? -17.094 -6.105 1.342 1 92.5 276 LEU A CA 1
ATOM 2064 C C . LEU A 1 276 ? -18.297 -6.543 0.496 1 92.5 276 LEU A C 1
ATOM 2066 O O . LEU A 1 276 ? -18.938 -5.715 -0.146 1 92.5 276 LEU A O 1
ATOM 2070 N N . PRO A 1 277 ? -18.531 -7.848 0.562 1 88.69 277 PRO A N 1
ATOM 2071 C CA . PRO A 1 277 ? -19.734 -8.266 -0.176 1 88.69 277 PRO A CA 1
ATOM 2072 C C . PRO A 1 277 ? -21.016 -7.688 0.401 1 88.69 277 PRO A C 1
ATOM 2074 O O . PRO A 1 277 ? -21.094 -7.422 1.604 1 88.69 277 PRO A O 1
ATOM 2077 N N . LYS A 1 278 ? -22.016 -7.215 -0.291 1 73.12 278 LYS A N 1
ATOM 2078 C CA . LYS A 1 278 ? -23.281 -6.641 0.146 1 73.12 278 LYS A CA 1
ATOM 2079 C C . LYS A 1 278 ? -24.125 -7.672 0.894 1 73.12 278 LYS A C 1
ATOM 2081 O O . LYS A 1 278 ? -24.453 -8.727 0.344 1 73.12 278 LYS A O 1
ATOM 2086 N N . GLN A 1 279 ? -23.562 -8.414 1.8 1 60.81 279 GLN A N 1
ATOM 2087 C CA . GLN A 1 279 ? -24.359 -9.492 2.385 1 60.81 279 GLN A CA 1
ATOM 2088 C C . GLN A 1 279 ? -25.484 -8.938 3.266 1 60.81 279 GLN A C 1
ATOM 2090 O O . GLN A 1 279 ? -25.375 -7.82 3.785 1 60.81 279 GLN A O 1
ATOM 2095 N N . ASN A 1 280 ? -26.672 -9.492 3.326 1 49.12 280 ASN A N 1
ATOM 2096 C CA . ASN A 1 280 ? -27.594 -9.57 4.461 1 49.12 280 ASN A CA 1
ATOM 2097 C C . ASN A 1 280 ? -26.875 -9.977 5.738 1 49.12 280 ASN A C 1
ATOM 2099 O O . ASN A 1 280 ? -26.828 -11.164 6.082 1 49.12 280 ASN A O 1
ATOM 2103 N N . TRP A 1 281 ? -25.953 -9.391 6.129 1 45.28 281 TRP A N 1
ATOM 2104 C CA . TRP A 1 281 ? -25.188 -9.734 7.32 1 45.28 281 TRP A CA 1
ATOM 2105 C C . TRP A 1 281 ? -26.062 -9.648 8.57 1 45.28 281 TRP A C 1
ATOM 2107 O O . TRP A 1 281 ? -26.656 -8.602 8.844 1 45.28 281 TRP A O 1
ATOM 2117 N N . GLN A 1 282 ? -26.578 -10.742 9.07 1 37 282 GLN A N 1
ATOM 2118 C CA . GLN A 1 282 ? -27.281 -10.758 10.344 1 37 282 GLN A CA 1
ATOM 2119 C C . GLN A 1 282 ? -26.297 -10.891 11.508 1 37 282 GLN A C 1
ATOM 2121 O O . GLN A 1 282 ? -25.578 -11.883 11.609 1 37 282 GLN A O 1
ATOM 2126 N N . PRO A 1 283 ? -26.109 -9.75 12.125 1 38.28 283 PRO A N 1
ATOM 2127 C CA . PRO A 1 283 ? -25.312 -9.961 13.336 1 38.28 283 PRO A CA 1
ATOM 2128 C C . PRO A 1 283 ? -25.875 -11.062 14.227 1 38.28 283 PRO A C 1
ATOM 2130 O O . PRO A 1 283 ? -27.094 -11.281 14.25 1 38.28 283 PRO A O 1
ATOM 2133 N N . GLU A 1 284 ? -24.922 -12.023 14.68 1 31.84 284 GLU A N 1
ATOM 2134 C CA . GLU A 1 284 ? -25.531 -12.727 15.812 1 31.84 284 GLU A CA 1
ATOM 2135 C C . GLU A 1 284 ? -25.891 -11.758 16.938 1 31.84 284 GLU A C 1
ATOM 2137 O O . GLU A 1 284 ? -25.219 -10.742 17.125 1 31.84 284 GLU A O 1
ATOM 2142 N N . MET B 1 1 ? 6.266 47.531 9.203 1 32.5 1 MET B N 1
ATOM 2143 C CA . MET B 1 1 ? 5.609 46.594 10.109 1 32.5 1 MET B CA 1
ATOM 2144 C C . MET B 1 1 ? 4.988 45.438 9.328 1 32.5 1 MET B C 1
ATOM 2146 O O . MET B 1 1 ? 3.971 45.594 8.656 1 32.5 1 MET B O 1
ATOM 2150 N N . THR B 1 2 ? 5.711 44.594 8.609 1 37.44 2 THR B N 1
ATOM 2151 C CA . THR B 1 2 ? 5.227 43.469 7.805 1 37.44 2 THR B CA 1
ATOM 2152 C C . THR B 1 2 ? 4.191 42.656 8.578 1 37.44 2 THR B C 1
ATOM 2154 O O . THR B 1 2 ? 4.438 42.25 9.711 1 37.44 2 THR B O 1
ATOM 2157 N N . ASP B 1 3 ? 2.951 42.969 8.516 1 37.84 3 ASP B N 1
ATOM 2158 C CA . ASP B 1 3 ? 1.802 42.344 9.164 1 37.84 3 ASP B CA 1
ATOM 2159 C C . ASP B 1 3 ? 1.915 40.812 9.133 1 37.84 3 ASP B C 1
ATOM 2161 O O . ASP B 1 3 ? 1.914 40.219 8.055 1 37.84 3 ASP B O 1
ATOM 2165 N N . SER B 1 4 ? 2.746 40.156 9.914 1 43.59 4 SER B N 1
ATOM 2166 C CA . SER B 1 4 ? 2.814 38.719 10.109 1 43.59 4 SER B CA 1
ATOM 2167 C C . SER B 1 4 ? 1.421 38.094 10.242 1 43.59 4 SER B C 1
ATOM 2169 O O . SER B 1 4 ? 0.8 38.188 11.305 1 43.59 4 SER B O 1
ATOM 2171 N N . THR B 1 5 ? 0.515 38.312 9.312 1 49.38 5 THR B N 1
ATOM 2172 C CA . THR B 1 5 ? -0.824 37.719 9.367 1 49.38 5 THR B CA 1
ATOM 2173 C C . THR B 1 5 ? -0.771 36.281 9.867 1 49.38 5 THR B C 1
ATOM 2175 O O . THR B 1 5 ? -0.057 35.438 9.305 1 49.38 5 THR B O 1
ATOM 2178 N N . THR B 1 6 ? -1.059 36.094 11.156 1 63.22 6 THR B N 1
ATOM 2179 C CA . THR B 1 6 ? -1.108 34.812 11.844 1 63.22 6 THR B CA 1
ATOM 2180 C C . THR B 1 6 ? -1.942 33.812 11.055 1 63.22 6 THR B C 1
ATOM 2182 O O . THR B 1 6 ? -3.111 34.062 10.758 1 63.22 6 THR B O 1
ATOM 2185 N N . VAL B 1 7 ? -1.294 32.906 10.312 1 70.88 7 VAL B N 1
ATOM 2186 C CA . VAL B 1 7 ? -1.971 31.828 9.609 1 70.88 7 VAL B CA 1
ATOM 2187 C C . VAL B 1 7 ? -2.82 31.031 10.602 1 70.88 7 VAL B C 1
ATOM 2189 O O . VAL B 1 7 ? -2.299 30.469 11.562 1 70.88 7 VAL B O 1
ATOM 2192 N N . THR B 1 8 ? -4.242 31.219 10.531 1 86.75 8 THR B N 1
ATOM 2193 C CA . THR B 1 8 ? -5.133 30.609 11.508 1 86.75 8 THR B CA 1
ATOM 2194 C C . THR B 1 8 ? -5.605 29.234 11.031 1 86.75 8 THR B C 1
ATOM 2196 O O . THR B 1 8 ? -6.07 28.422 11.836 1 86.75 8 THR B O 1
ATOM 2199 N N . ARG B 1 9 ? -5.496 28.906 9.758 1 95.38 9 ARG B N 1
ATOM 2200 C CA . ARG B 1 9 ? -5.91 27.625 9.219 1 95.38 9 ARG B CA 1
ATOM 2201 C C . ARG B 1 9 ? -4.875 27.078 8.234 1 95.38 9 ARG B C 1
ATOM 2203 O O . ARG B 1 9 ? -5.176 26.875 7.059 1 95.38 9 ARG B O 1
ATOM 2210 N N . PRO B 1 10 ? -3.721 26.812 8.734 1 97.19 10 PRO B N 1
ATOM 2211 C CA . PRO B 1 10 ? -2.58 26.531 7.855 1 97.19 10 PRO B CA 1
ATOM 2212 C C . PRO B 1 10 ? -2.811 25.328 6.961 1 97.19 10 PRO B C 1
ATOM 2214 O O . PRO B 1 10 ? -2.416 25.328 5.793 1 97.19 10 PRO B O 1
ATOM 2217 N N . PHE B 1 11 ? -3.436 24.328 7.465 1 98.31 11 PHE B N 1
ATOM 2218 C CA . PHE B 1 11 ? -3.607 23.141 6.641 1 98.31 11 PHE B CA 1
ATOM 2219 C C . PHE B 1 11 ? -4.664 23.375 5.562 1 98.31 11 PHE B C 1
ATOM 2221 O O . PHE B 1 11 ? -4.523 22.906 4.438 1 98.31 11 PHE B O 1
ATOM 2228 N N . THR B 1 12 ? -5.711 24.016 5.945 1 98 12 THR B N 1
ATOM 2229 C CA . THR B 1 12 ? -6.703 24.422 4.957 1 98 12 THR B CA 1
ATOM 2230 C C . THR B 1 12 ? -6.055 25.234 3.84 1 98 12 THR B C 1
ATOM 2232 O O . THR B 1 12 ? -6.312 25 2.658 1 98 12 THR B O 1
ATOM 2235 N N . ASP B 1 13 ? -5.203 26.172 4.223 1 97.81 13 ASP B N 1
ATOM 2236 C CA . ASP B 1 13 ? -4.508 26.984 3.234 1 97.81 13 ASP B CA 1
ATOM 2237 C C . ASP B 1 13 ? -3.631 26.125 2.326 1 97.81 13 ASP B C 1
ATOM 2239 O O . ASP B 1 13 ? -3.588 26.344 1.113 1 97.81 13 ASP B O 1
ATOM 2243 N N . LEU B 1 14 ? -2.926 25.188 2.881 1 98.25 14 LEU B N 1
ATOM 2244 C CA . LEU B 1 14 ? -2.084 24.266 2.119 1 98.25 14 LEU B CA 1
ATOM 2245 C C . LEU B 1 14 ? -2.898 23.531 1.055 1 98.25 14 LEU B C 1
ATOM 2247 O O . LEU B 1 14 ? -2.455 23.406 -0.089 1 98.25 14 LEU B O 1
ATOM 2251 N N . THR B 1 15 ? -4.086 23.078 1.419 1 98.06 15 THR B N 1
ATOM 2252 C CA . THR B 1 15 ? -4.84 22.172 0.563 1 98.06 15 THR B CA 1
ATOM 2253 C C . THR B 1 15 ? -5.887 22.922 -0.245 1 98.06 15 THR B C 1
ATOM 2255 O O . THR B 1 15 ? -6.785 22.328 -0.831 1 98.06 15 THR B O 1
ATOM 2258 N N . THR B 1 16 ? -5.875 24.203 -0.137 1 96.62 16 THR B N 1
ATOM 2259 C CA . THR B 1 16 ? -6.684 25.016 -1.039 1 96.62 16 THR B CA 1
ATOM 2260 C C . THR B 1 16 ? -5.941 25.266 -2.348 1 96.62 16 THR B C 1
ATOM 2262 O O . THR B 1 16 ? -4.938 25.984 -2.365 1 96.62 16 THR B O 1
ATOM 2265 N N . ILE B 1 17 ? -6.387 24.703 -3.414 1 98.12 17 ILE B N 1
ATOM 2266 C CA . ILE B 1 17 ? -5.711 24.766 -4.707 1 98.12 17 ILE B CA 1
ATOM 2267 C C . ILE B 1 17 ? -6.559 25.562 -5.691 1 98.12 17 ILE B C 1
ATOM 2269 O O . ILE B 1 17 ? -7.777 25.656 -5.531 1 98.12 17 ILE B O 1
ATOM 2273 N N . GLU B 1 18 ? -5.949 26.094 -6.691 1 98.25 18 GLU B N 1
ATOM 2274 C CA . GLU B 1 18 ? -6.625 26.953 -7.652 1 98.25 18 GLU B CA 1
ATOM 2275 C C . GLU B 1 18 ? -6.645 26.328 -9.039 1 98.25 18 GLU B C 1
ATOM 2277 O O . GLU B 1 18 ? -5.59 26.031 -9.609 1 98.25 18 GLU B O 1
ATOM 2282 N N . PRO B 1 19 ? -7.859 26.234 -9.609 1 97.94 19 PRO B N 1
ATOM 2283 C CA . PRO B 1 19 ? -7.906 25.703 -10.984 1 97.94 19 PRO B CA 1
ATOM 2284 C C . PRO B 1 19 ? -7.227 26.641 -11.984 1 97.94 19 PRO B C 1
ATOM 2286 O O . PRO B 1 19 ? -7.379 27.859 -11.914 1 97.94 19 PRO B O 1
ATOM 2289 N N . THR B 1 20 ? -6.445 26.047 -12.914 1 97.94 20 THR B N 1
ATOM 2290 C CA . THR B 1 20 ? -5.754 26.828 -13.93 1 97.94 20 THR B CA 1
ATOM 2291 C C . THR B 1 20 ? -6.195 26.406 -15.328 1 97.94 20 THR B C 1
ATOM 2293 O O . THR B 1 20 ? -5.652 26.891 -16.328 1 97.94 20 THR B O 1
ATOM 2296 N N . GLY B 1 21 ? -7.172 25.484 -15.406 1 95.25 21 GLY B N 1
ATOM 2297 C CA . GLY B 1 21 ? -7.723 25.016 -16.672 1 95.25 21 GLY B CA 1
ATOM 2298 C C . GLY B 1 21 ? -7.305 23.609 -17.031 1 95.25 21 GLY B C 1
ATOM 2299 O O . GLY B 1 21 ? -6.219 23.156 -16.656 1 95.25 21 GLY B O 1
ATOM 2300 N N . ALA B 1 22 ? -8.227 22.875 -17.734 1 94.19 22 ALA B N 1
ATOM 2301 C CA . ALA B 1 22 ? -7.973 21.562 -18.344 1 94.19 22 ALA B CA 1
ATOM 2302 C C . ALA B 1 22 ? -7.484 20.562 -17.312 1 94.19 22 ALA B C 1
ATOM 2304 O O . ALA B 1 22 ? -6.488 19.875 -17.531 1 94.19 22 ALA B O 1
ATOM 2305 N N . GLY B 1 23 ? -8.039 20.578 -16.094 1 96.19 23 GLY B N 1
ATOM 2306 C CA . GLY B 1 23 ? -7.723 19.578 -15.078 1 96.19 23 GLY B CA 1
ATOM 2307 C C . GLY B 1 23 ? -6.43 19.875 -14.336 1 96.19 23 GLY B C 1
ATOM 2308 O O . GLY B 1 23 ? -5.848 18.969 -13.727 1 96.19 23 GLY B O 1
ATOM 2309 N N . THR B 1 24 ? -5.988 21.141 -14.469 1 98.38 24 THR B N 1
ATOM 2310 C CA . THR B 1 24 ? -4.758 21.531 -13.789 1 98.38 24 THR B CA 1
ATOM 2311 C C . THR B 1 24 ? -5.059 22.516 -12.656 1 98.38 24 THR B C 1
ATOM 2313 O O . THR B 1 24 ? -6.07 23.219 -12.695 1 98.38 24 THR B O 1
ATOM 2316 N N . PHE B 1 25 ? -4.191 22.484 -11.648 1 98.75 25 PHE B N 1
ATOM 2317 C CA . PHE B 1 25 ? -4.332 23.328 -10.477 1 98.75 25 PHE B CA 1
ATOM 2318 C C . PHE B 1 25 ? -2.986 23.906 -10.055 1 98.75 25 PHE B C 1
ATOM 2320 O O . PHE B 1 25 ? -1.939 23.328 -10.344 1 98.75 25 PHE B O 1
ATOM 2327 N N . ALA B 1 26 ? -3.041 25.031 -9.414 1 98.69 26 ALA B N 1
ATOM 2328 C CA . ALA B 1 26 ? -1.868 25.656 -8.812 1 98.69 26 ALA B CA 1
ATOM 2329 C C . ALA B 1 26 ? -1.996 25.703 -7.293 1 98.69 26 ALA B C 1
ATOM 2331 O O . ALA B 1 26 ? -3.098 25.859 -6.762 1 98.69 26 ALA B O 1
ATOM 2332 N N . ALA B 1 27 ? -0.902 25.562 -6.621 1 98.44 27 ALA B N 1
ATOM 2333 C CA . ALA B 1 27 ? -0.825 25.703 -5.168 1 98.44 27 ALA B CA 1
ATOM 2334 C C . ALA B 1 27 ? 0.51 26.312 -4.746 1 98.44 27 ALA B C 1
ATOM 2336 O O . ALA B 1 27 ? 1.472 26.312 -5.52 1 98.44 27 ALA B O 1
ATOM 2337 N N . THR B 1 28 ? 0.551 26.906 -3.617 1 98.38 28 THR B N 1
ATOM 2338 C CA . THR B 1 28 ? 1.777 27.391 -2.992 1 98.38 28 THR B CA 1
ATOM 2339 C C . THR B 1 28 ? 1.994 26.734 -1.637 1 98.38 28 THR B C 1
ATOM 2341 O O . THR B 1 28 ? 1.114 26.766 -0.774 1 98.38 28 THR B O 1
ATOM 2344 N N . ILE B 1 29 ? 3.105 26.125 -1.479 1 98.62 29 ILE B N 1
ATOM 2345 C CA . ILE B 1 29 ? 3.412 25.406 -0.248 1 98.62 29 ILE B CA 1
ATOM 2346 C C . ILE B 1 29 ? 4.262 26.297 0.666 1 98.62 29 ILE B C 1
ATOM 2348 O O . ILE B 1 29 ? 5.375 26.672 0.305 1 98.62 29 ILE B O 1
ATOM 2352 N N . ASP B 1 30 ? 3.779 26.609 1.812 1 98.31 30 ASP B N 1
ATOM 2353 C CA . ASP B 1 30 ? 4.492 27.391 2.824 1 98.31 30 ASP B CA 1
ATOM 2354 C C . ASP B 1 30 ? 5.68 26.594 3.381 1 98.31 30 ASP B C 1
ATOM 2356 O O . ASP B 1 30 ? 5.59 25.391 3.566 1 98.31 30 ASP B O 1
ATOM 2360 N N . PRO B 1 31 ? 6.805 27.266 3.75 1 97.19 31 PRO B N 1
ATOM 2361 C CA . PRO B 1 31 ? 7.98 26.594 4.312 1 97.19 31 PRO B CA 1
ATOM 2362 C C . PRO B 1 31 ? 7.656 25.812 5.59 1 97.19 31 PRO B C 1
ATOM 2364 O O . PRO B 1 31 ? 8.414 24.922 5.98 1 97.19 31 PRO B O 1
ATOM 2367 N N . MET B 1 32 ? 6.594 26.078 6.266 1 97 32 MET B N 1
ATOM 2368 C CA . MET B 1 32 ? 6.234 25.375 7.492 1 97 32 MET B CA 1
ATOM 2369 C C . MET B 1 32 ? 5.934 23.906 7.211 1 97 32 MET B C 1
ATOM 2371 O O . MET B 1 32 ? 5.996 23.078 8.117 1 97 32 MET B O 1
ATOM 2375 N N . TRP B 1 33 ? 5.617 23.531 5.988 1 98.12 33 TRP B N 1
ATOM 2376 C CA . TRP B 1 33 ? 5.219 22.172 5.645 1 98.12 33 TRP B CA 1
ATOM 2377 C C . TRP B 1 33 ? 6.414 21.375 5.145 1 98.12 33 TRP B C 1
ATOM 2379 O O . TRP B 1 33 ? 6.301 20.609 4.176 1 98.12 33 TRP B O 1
ATOM 2389 N N . THR B 1 34 ? 7.566 21.609 5.797 1 97.19 34 THR B N 1
ATOM 2390 C CA . THR B 1 34 ? 8.789 20.922 5.402 1 97.19 34 THR B CA 1
ATOM 2391 C C . THR B 1 34 ? 9.352 20.094 6.562 1 97.19 34 THR B C 1
ATOM 2393 O O . THR B 1 34 ? 8.945 20.281 7.711 1 97.19 34 THR B O 1
ATOM 2396 N N . ILE B 1 35 ? 10.094 19.094 6.273 1 95.06 35 ILE B N 1
ATOM 2397 C CA . ILE B 1 35 ? 11.117 18.484 7.121 1 95.06 35 ILE B CA 1
ATOM 2398 C C . ILE B 1 35 ? 12.5 18.922 6.648 1 95.06 35 ILE B C 1
ATOM 2400 O O . ILE B 1 35 ? 12.906 18.625 5.523 1 95.06 35 ILE B O 1
ATOM 2404 N N . GLY B 1 36 ? 13.195 19.578 7.543 1 92.44 36 GLY B N 1
ATOM 2405 C CA . GLY B 1 36 ? 14.375 20.25 7.02 1 92.44 36 GLY B CA 1
ATOM 2406 C C . GLY B 1 36 ? 14.062 21.25 5.926 1 92.44 36 GLY B C 1
ATOM 2407 O O . GLY B 1 36 ? 13.281 22.188 6.141 1 92.44 36 GLY B O 1
ATOM 2408 N N . SER B 1 37 ? 14.641 21.047 4.727 1 93.31 37 SER B N 1
ATOM 2409 C CA . SER B 1 37 ? 14.453 22.016 3.66 1 93.31 37 SER B CA 1
ATOM 2410 C C . SER B 1 37 ? 13.461 21.516 2.617 1 93.31 37 SER B C 1
ATOM 2412 O O . SER B 1 37 ? 13.109 22.25 1.69 1 93.31 37 SER B O 1
ATOM 2414 N N . LYS B 1 38 ? 12.992 20.312 2.775 1 94.69 38 LYS B N 1
ATOM 2415 C CA . LYS B 1 38 ? 12.164 19.734 1.728 1 94.69 38 LYS B CA 1
ATOM 2416 C C . LYS B 1 38 ? 10.719 19.562 2.201 1 94.69 38 LYS B C 1
ATOM 2418 O O . LYS B 1 38 ? 10.477 19.312 3.385 1 94.69 38 LYS B O 1
ATOM 2423 N N . VAL B 1 39 ? 9.828 19.656 1.245 1 98 39 VAL B N 1
ATOM 2424 C CA . VAL B 1 39 ? 8.414 19.562 1.57 1 98 39 VAL B CA 1
ATOM 2425 C C . VAL B 1 39 ? 8.086 18.172 2.084 1 98 39 VAL B C 1
ATOM 2427 O O . VAL B 1 39 ? 8.57 17.172 1.535 1 98 39 VAL B O 1
ATOM 2430 N N . HIS B 1 40 ? 7.309 18.078 3.107 1 97.88 40 HIS B N 1
ATOM 2431 C CA . HIS B 1 40 ? 6.848 16.844 3.746 1 97.88 40 HIS B CA 1
ATOM 2432 C C . HIS B 1 40 ? 6.023 16 2.783 1 97.88 40 HIS B C 1
ATOM 2434 O O . HIS B 1 40 ? 5.078 16.5 2.166 1 97.88 40 HIS B O 1
ATOM 2440 N N . GLY B 1 41 ? 6.328 14.703 2.643 1 98.06 41 GLY B N 1
ATOM 2441 C CA . GLY B 1 41 ? 5.691 13.82 1.684 1 98.06 41 GLY B CA 1
ATOM 2442 C C . GLY B 1 41 ? 4.195 13.672 1.905 1 98.06 41 GLY B C 1
ATOM 2443 O O . GLY B 1 41 ? 3.426 13.602 0.947 1 98.06 41 GLY B O 1
ATOM 2444 N N . GLY B 1 42 ? 3.807 13.586 3.17 1 98.62 42 GLY B N 1
ATOM 2445 C CA . GLY B 1 42 ? 2.389 13.508 3.479 1 98.62 42 GLY B CA 1
ATOM 2446 C C . GLY B 1 42 ? 1.609 14.727 3.021 1 98.62 42 GLY B C 1
ATOM 2447 O O . GLY B 1 42 ? 0.456 14.609 2.602 1 98.62 42 GLY B O 1
ATOM 2448 N N . CYS B 1 43 ? 2.203 15.875 3.109 1 98.75 43 CYS B N 1
ATOM 2449 C CA . CYS B 1 43 ? 1.576 17.094 2.623 1 98.75 43 CYS B CA 1
ATOM 2450 C C . CYS B 1 43 ? 1.404 17.047 1.108 1 98.75 43 CYS B C 1
ATOM 2452 O O . CYS B 1 43 ? 0.36 17.453 0.587 1 98.75 43 CYS B O 1
ATOM 2454 N N . LEU B 1 44 ? 2.438 16.578 0.48 1 98.88 44 LEU B N 1
ATOM 2455 C CA . LEU B 1 44 ? 2.352 16.422 -0.969 1 98.88 44 LEU B CA 1
ATOM 2456 C C . LEU B 1 44 ? 1.221 15.477 -1.351 1 98.88 44 LEU B C 1
ATOM 2458 O O . LEU B 1 44 ? 0.477 15.742 -2.299 1 98.88 44 LEU B O 1
ATOM 2462 N N . MET B 1 45 ? 1.081 14.422 -0.635 1 98.88 45 MET B N 1
ATOM 2463 C CA . MET B 1 45 ? 0.003 13.477 -0.905 1 98.88 45 MET B CA 1
ATOM 2464 C C . MET B 1 45 ? -1.359 14.117 -0.662 1 98.88 45 MET B C 1
ATOM 2466 O O . MET B 1 45 ? -2.291 13.922 -1.444 1 98.88 45 MET B O 1
ATOM 2470 N N . ALA B 1 46 ? -1.483 14.844 0.407 1 98.88 46 ALA B N 1
ATOM 2471 C CA . ALA B 1 46 ? -2.74 15.531 0.699 1 98.88 46 ALA B CA 1
ATOM 2472 C C . ALA B 1 46 ? -3.119 16.484 -0.429 1 98.88 46 ALA B C 1
ATOM 2474 O O . ALA B 1 46 ? -4.289 16.578 -0.803 1 98.88 46 ALA B O 1
ATOM 2475 N N . LEU B 1 47 ? -2.133 17.203 -0.973 1 98.81 47 LEU B N 1
ATOM 2476 C CA . LEU B 1 47 ? -2.359 18.094 -2.107 1 98.81 47 LEU B CA 1
ATOM 2477 C C . LEU B 1 47 ? -2.896 17.312 -3.307 1 98.81 47 LEU B C 1
ATOM 2479 O O . LEU B 1 47 ? -3.84 17.75 -3.965 1 98.81 47 LEU B O 1
ATOM 2483 N N . CYS B 1 48 ? -2.293 16.188 -3.562 1 98.94 48 CYS B N 1
ATOM 2484 C CA . CYS B 1 48 ? -2.77 15.352 -4.656 1 98.94 48 CYS B CA 1
ATOM 2485 C C . CYS B 1 48 ? -4.203 14.906 -4.414 1 98.94 48 CYS B C 1
ATOM 2487 O O . CYS B 1 48 ? -5.02 14.891 -5.336 1 98.94 48 CYS B O 1
ATOM 2489 N N . GLY B 1 49 ? -4.484 14.523 -3.186 1 98.75 49 GLY B N 1
ATOM 2490 C CA . GLY B 1 49 ? -5.848 14.164 -2.83 1 98.75 49 GLY B CA 1
ATOM 2491 C C . GLY B 1 49 ? -6.84 15.281 -3.084 1 98.75 49 GLY B C 1
ATOM 2492 O O . GLY B 1 49 ? -7.93 15.047 -3.609 1 98.75 49 GLY B O 1
ATOM 2493 N N . ALA B 1 50 ? -6.461 16.469 -2.693 1 98.56 50 ALA B N 1
ATOM 2494 C CA . ALA B 1 50 ? -7.312 17.641 -2.922 1 98.56 50 ALA B CA 1
ATOM 2495 C C . ALA B 1 50 ? -7.578 17.844 -4.41 1 98.56 50 ALA B C 1
ATOM 2497 O O . ALA B 1 50 ? -8.711 18.109 -4.816 1 98.56 50 ALA B O 1
ATOM 2498 N N . ALA B 1 51 ? -6.555 17.719 -5.195 1 98.81 51 ALA B N 1
ATOM 2499 C CA . ALA B 1 51 ? -6.684 17.906 -6.637 1 98.81 51 ALA B CA 1
ATOM 2500 C C . ALA B 1 51 ? -7.613 16.859 -7.25 1 98.81 51 ALA B C 1
ATOM 2502 O O . ALA B 1 51 ? -8.445 17.188 -8.102 1 98.81 51 ALA B O 1
ATOM 2503 N N . ALA B 1 52 ? -7.441 15.633 -6.84 1 98.56 52 ALA B N 1
ATOM 2504 C CA . ALA B 1 52 ? -8.289 14.562 -7.359 1 98.56 52 ALA B CA 1
ATOM 2505 C C . ALA B 1 52 ? -9.758 14.828 -7.035 1 98.56 52 ALA B C 1
ATOM 2507 O O . ALA B 1 52 ? -10.633 14.656 -7.891 1 98.56 52 ALA B O 1
ATOM 2508 N N . HIS B 1 53 ? -9.961 15.18 -5.789 1 97 53 HIS B N 1
ATOM 2509 C CA . HIS B 1 53 ? -11.328 15.469 -5.355 1 97 53 HIS B CA 1
ATOM 2510 C C . HIS B 1 53 ? -11.938 16.594 -6.18 1 97 53 HIS B C 1
ATOM 2512 O O . HIS B 1 53 ? -13.07 16.484 -6.656 1 97 53 HIS B O 1
ATOM 2518 N N . GLN B 1 54 ? -11.203 17.625 -6.391 1 96.44 54 GLN B N 1
ATOM 2519 C CA . GLN B 1 54 ? -11.703 18.766 -7.145 1 96.44 54 GLN B CA 1
ATOM 2520 C C . GLN B 1 54 ? -11.906 18.406 -8.617 1 96.44 54 GLN B C 1
ATOM 2522 O O . GLN B 1 54 ? -12.844 18.891 -9.25 1 96.44 54 GLN B O 1
ATOM 2527 N N . ALA B 1 55 ? -11.047 17.641 -9.141 1 97.06 55 ALA B N 1
ATOM 2528 C CA . ALA B 1 55 ? -11.125 17.25 -10.547 1 97.06 55 ALA B CA 1
ATOM 2529 C C . ALA B 1 55 ? -12.43 16.516 -10.836 1 97.06 55 ALA B C 1
ATOM 2531 O O . ALA B 1 55 ? -12.961 16.578 -11.945 1 97.06 55 ALA B O 1
ATOM 2532 N N . LEU B 1 56 ? -12.93 15.781 -9.883 1 94.94 56 LEU B N 1
ATOM 2533 C CA . LEU B 1 56 ? -14.156 15.016 -10.094 1 94.94 56 LEU B CA 1
ATOM 2534 C C . LEU B 1 56 ? -15.375 15.922 -10.008 1 94.94 56 LEU B C 1
ATOM 2536 O O . LEU B 1 56 ? -16.453 15.562 -10.484 1 94.94 56 LEU B O 1
ATOM 2540 N N . GLY B 1 57 ? -15.203 17.109 -9.359 1 88.25 57 GLY B N 1
ATOM 2541 C CA . GLY B 1 57 ? -16.344 18 -9.234 1 88.25 57 GLY B CA 1
ATOM 2542 C C . GLY B 1 57 ? -17.281 17.609 -8.117 1 88.25 57 GLY B C 1
ATOM 2543 O O . GLY B 1 57 ? -16.859 17.312 -7.004 1 88.25 57 GLY B O 1
ATOM 2544 N N . GLU B 1 58 ? -18.547 17.75 -8.469 1 82.38 58 GLU B N 1
ATOM 2545 C CA . GLU B 1 58 ? -19.547 17.562 -7.43 1 82.38 58 GLU B CA 1
ATOM 2546 C C . GLU B 1 58 ? -19.922 16.094 -7.281 1 82.38 58 GLU B C 1
ATOM 2548 O O . GLU B 1 58 ? -20.844 15.609 -7.953 1 82.38 58 GLU B O 1
ATOM 2553 N N . VAL B 1 59 ? -19.125 15.305 -6.66 1 84.44 59 VAL B N 1
ATOM 2554 C CA . VAL B 1 59 ? -19.438 13.922 -6.324 1 84.44 59 VAL B CA 1
ATOM 2555 C C . VAL B 1 59 ? -19.266 13.703 -4.824 1 84.44 59 VAL B C 1
ATOM 2557 O O . VAL B 1 59 ? -18.375 14.297 -4.199 1 84.44 59 VAL B O 1
ATOM 2560 N N . ALA B 1 60 ? -20.109 12.914 -4.289 1 90 60 ALA B N 1
ATOM 2561 C CA . ALA B 1 60 ? -20.078 12.625 -2.859 1 90 60 ALA B CA 1
ATOM 2562 C C . ALA B 1 60 ? -19.125 11.469 -2.562 1 90 60 ALA B C 1
ATOM 2564 O O . ALA B 1 60 ? -19.5 10.492 -1.91 1 90 60 ALA B O 1
ATOM 2565 N N . LEU B 1 61 ? -17.938 11.492 -3.135 1 96 61 LEU B N 1
ATOM 2566 C CA . LEU B 1 61 ? -16.891 10.492 -2.902 1 96 61 LEU B CA 1
ATOM 2567 C C . LEU B 1 61 ? -15.648 11.141 -2.297 1 96 61 LEU B C 1
ATOM 2569 O O . LEU B 1 61 ? -15.406 12.336 -2.504 1 96 61 LEU B O 1
ATOM 2573 N N . SER B 1 62 ? -14.93 10.414 -1.513 1 97.31 62 SER B N 1
ATOM 2574 C CA . SER B 1 62 ? -13.703 10.859 -0.864 1 97.31 62 SER B CA 1
ATOM 2575 C C . SER B 1 62 ? -12.5 10.062 -1.347 1 97.31 62 SER B C 1
ATOM 2577 O O . SER B 1 62 ? -12.648 8.93 -1.811 1 97.31 62 SER B O 1
ATOM 2579 N N . PRO B 1 63 ? -11.297 10.695 -1.328 1 98.25 63 PRO B N 1
ATOM 2580 C CA . PRO B 1 63 ? -10.117 9.852 -1.55 1 98.25 63 PRO B CA 1
ATOM 2581 C C . PRO B 1 63 ? -9.984 8.742 -0.508 1 98.25 63 PRO B C 1
ATOM 2583 O O . PRO B 1 63 ? -9.711 9.023 0.664 1 98.25 63 PRO B O 1
ATOM 2586 N N . ILE B 1 64 ? -10.086 7.512 -0.923 1 98.5 64 ILE B N 1
ATOM 2587 C CA . ILE B 1 64 ? -10.094 6.441 0.066 1 98.5 64 ILE B CA 1
ATOM 2588 C C . ILE B 1 64 ? -8.805 5.629 -0.048 1 98.5 64 ILE B C 1
ATOM 2590 O O . ILE B 1 64 ? -8.43 4.914 0.884 1 98.5 64 ILE B O 1
ATOM 2594 N N . ALA B 1 65 ? -8.164 5.617 -1.147 1 98.81 65 ALA B N 1
ATOM 2595 C CA . ALA B 1 65 ? -6.879 4.949 -1.349 1 98.81 65 ALA B CA 1
ATOM 2596 C C . ALA B 1 65 ? -5.957 5.785 -2.232 1 98.81 65 ALA B C 1
ATOM 2598 O O . ALA B 1 65 ? -6.289 6.082 -3.383 1 98.81 65 ALA B O 1
ATOM 2599 N N . LEU B 1 66 ? -4.855 6.172 -1.686 1 98.88 66 LEU B N 1
ATOM 2600 C CA . LEU B 1 66 ? -3.867 6.973 -2.4 1 98.88 66 LEU B CA 1
ATOM 2601 C C . LEU B 1 66 ? -2.535 6.234 -2.492 1 98.88 66 LEU B C 1
ATOM 2603 O O . LEU B 1 66 ? -2.037 5.715 -1.491 1 98.88 66 LEU B O 1
ATOM 2607 N N . GLY B 1 67 ? -2.018 6.062 -3.697 1 98.75 67 GLY B N 1
ATOM 2608 C CA . GLY B 1 67 ? -0.679 5.547 -3.936 1 98.75 67 GLY B CA 1
ATOM 2609 C C . GLY B 1 67 ? 0.239 6.555 -4.605 1 98.75 67 GLY B C 1
ATOM 2610 O O . GLY B 1 67 ? 0.033 6.914 -5.766 1 98.75 67 GLY B O 1
ATOM 2611 N N . ALA B 1 68 ? 1.285 6.965 -3.887 1 98.75 68 ALA B N 1
ATOM 2612 C CA . ALA B 1 68 ? 2.189 7.996 -4.391 1 98.75 68 ALA B CA 1
ATOM 2613 C C . ALA B 1 68 ? 3.582 7.426 -4.652 1 98.75 68 ALA B C 1
ATOM 2615 O O . ALA B 1 68 ? 4.074 6.602 -3.879 1 98.75 68 ALA B O 1
ATOM 2616 N N . ASN B 1 69 ? 4.152 7.816 -5.715 1 98.56 69 ASN B N 1
ATOM 2617 C CA . ASN B 1 69 ? 5.57 7.648 -6.012 1 98.56 69 ASN B CA 1
ATOM 2618 C C . ASN B 1 69 ? 6.305 8.984 -6.004 1 98.56 69 ASN B C 1
ATOM 2620 O O . ASN B 1 69 ? 5.926 9.914 -6.715 1 98.56 69 ASN B O 1
ATOM 2624 N N . TYR B 1 70 ? 7.273 9.031 -5.18 1 98.06 70 TYR B N 1
ATOM 2625 C CA . TYR B 1 70 ? 8.039 10.266 -5.031 1 98.06 70 TYR B CA 1
ATOM 2626 C C . TYR B 1 70 ? 9.281 10.25 -5.918 1 98.06 70 TYR B C 1
ATOM 2628 O O . TYR B 1 70 ? 10.156 9.398 -5.758 1 98.06 70 TYR B O 1
ATOM 2636 N N . LEU B 1 71 ? 9.367 11.242 -6.809 1 97 71 LEU B N 1
ATOM 2637 C CA . LEU B 1 71 ? 10.406 11.273 -7.828 1 97 71 LEU B CA 1
ATOM 2638 C C . LEU B 1 71 ? 11.5 12.273 -7.461 1 97 71 LEU B C 1
ATOM 2640 O O . LEU B 1 71 ? 12.664 12.078 -7.797 1 97 71 LEU B O 1
ATOM 2644 N N . SER B 1 72 ? 11.109 13.352 -6.906 1 95 72 SER B N 1
ATOM 2645 C CA . SER B 1 72 ? 12.008 14.391 -6.406 1 95 72 SER B CA 1
ATOM 2646 C C . SER B 1 72 ? 11.383 15.156 -5.246 1 95 72 SER B C 1
ATOM 2648 O O . SER B 1 72 ? 10.164 15.117 -5.055 1 95 72 SER B O 1
ATOM 2650 N N . ALA B 1 73 ? 12.219 15.773 -4.473 1 94.25 73 ALA B N 1
ATOM 2651 C CA . ALA B 1 73 ? 11.766 16.547 -3.322 1 94.25 73 ALA B CA 1
ATOM 2652 C C . ALA B 1 73 ? 11.609 18.031 -3.682 1 94.25 73 ALA B C 1
ATOM 2654 O O . ALA B 1 73 ? 12.594 18.75 -3.809 1 94.25 73 ALA B O 1
ATOM 2655 N N . PRO B 1 74 ? 10.391 18.484 -3.812 1 97.25 74 PRO B N 1
ATOM 2656 C CA . PRO B 1 74 ? 10.25 19.891 -4.164 1 97.25 74 PRO B CA 1
ATOM 2657 C C . PRO B 1 74 ? 10.578 20.828 -3.002 1 97.25 74 PRO B C 1
ATOM 2659 O O . PRO B 1 74 ? 10.523 20.422 -1.84 1 97.25 74 PRO B O 1
ATOM 2662 N N . ASP B 1 75 ? 10.969 22.047 -3.355 1 97.88 75 ASP B N 1
ATOM 2663 C CA . ASP B 1 75 ? 11.102 23.141 -2.389 1 97.88 75 ASP B CA 1
ATOM 2664 C C . ASP B 1 75 ? 9.742 23.75 -2.051 1 97.88 75 ASP B C 1
ATOM 2666 O O . ASP B 1 75 ? 8.789 23.609 -2.82 1 97.88 75 ASP B O 1
ATOM 2670 N N . PRO B 1 76 ? 9.664 24.281 -0.771 1 98.31 76 PRO B N 1
ATOM 2671 C CA . PRO B 1 76 ? 8.461 25.109 -0.595 1 98.31 76 PRO B CA 1
ATOM 2672 C C . PRO B 1 76 ? 8.281 26.141 -1.698 1 98.31 76 PRO B C 1
ATOM 2674 O O . PRO B 1 76 ? 9.273 26.625 -2.268 1 98.31 76 PRO B O 1
ATOM 2677 N N . GLY B 1 77 ? 7.066 26.5 -1.977 1 98.38 77 GLY B N 1
ATOM 2678 C CA . GLY B 1 77 ? 6.781 27.422 -3.072 1 98.38 77 GLY B CA 1
ATOM 2679 C C . GLY B 1 77 ? 5.711 26.906 -4.016 1 98.38 77 GLY B C 1
ATOM 2680 O O . GLY B 1 77 ? 4.891 26.062 -3.637 1 98.38 77 GLY B O 1
ATOM 2681 N N . GLU B 1 78 ? 5.73 27.438 -5.234 1 98.44 78 GLU B N 1
ATOM 2682 C CA . GLU B 1 78 ? 4.672 27.172 -6.203 1 98.44 78 GLU B CA 1
ATOM 2683 C C . GLU B 1 78 ? 4.824 25.781 -6.82 1 98.44 78 GLU B C 1
ATOM 2685 O O . GLU B 1 78 ? 5.918 25.391 -7.227 1 98.44 78 GLU B O 1
ATOM 2690 N N . VAL B 1 79 ? 3.688 25.078 -6.879 1 98.81 79 VAL B N 1
ATOM 2691 C CA . VAL B 1 79 ? 3.633 23.797 -7.562 1 98.81 79 VAL B CA 1
ATOM 2692 C C . VAL B 1 79 ? 2.404 23.75 -8.469 1 98.81 79 VAL B C 1
ATOM 2694 O O . VAL B 1 79 ? 1.488 24.562 -8.328 1 98.81 79 VAL B O 1
ATOM 2697 N N . ARG B 1 80 ? 2.48 22.875 -9.398 1 98.81 80 ARG B N 1
ATOM 2698 C CA . ARG B 1 80 ? 1.374 22.594 -10.305 1 98.81 80 ARG B CA 1
ATOM 2699 C C . ARG B 1 80 ? 0.904 21.156 -10.18 1 98.81 80 ARG B C 1
ATOM 2701 O O . ARG B 1 80 ? 1.721 20.234 -10.047 1 98.81 80 ARG B O 1
ATOM 2708 N N . LEU B 1 81 ? -0.395 20.938 -10.18 1 98.88 81 LEU B N 1
ATOM 2709 C CA . LEU B 1 81 ? -0.989 19.609 -10.156 1 98.88 81 LEU B CA 1
ATOM 2710 C C . LEU B 1 81 ? -1.785 19.344 -11.43 1 98.88 81 LEU B C 1
ATOM 2712 O O . LEU B 1 81 ? -2.689 20.109 -11.773 1 98.88 81 LEU B O 1
ATOM 2716 N N . SER B 1 82 ? -1.432 18.344 -12.141 1 98.81 82 SER B N 1
ATOM 2717 C CA . SER B 1 82 ? -2.164 17.906 -13.32 1 98.81 82 SER B CA 1
ATOM 2718 C C . SER B 1 82 ? -2.953 16.625 -13.031 1 98.81 82 SER B C 1
ATOM 2720 O O . SER B 1 82 ? -2.414 15.664 -12.477 1 98.81 82 SER B O 1
ATOM 2722 N N . THR B 1 83 ? -4.234 16.641 -13.422 1 98.75 83 THR B N 1
ATOM 2723 C CA . THR B 1 83 ? -5.102 15.516 -13.109 1 98.75 83 THR B CA 1
ATOM 2724 C C . THR B 1 83 ? -5.609 14.844 -14.383 1 98.75 83 THR B C 1
ATOM 2726 O O . THR B 1 83 ? -5.785 15.508 -15.406 1 98.75 83 THR B O 1
ATOM 2729 N N . SER B 1 84 ? -5.789 13.586 -14.352 1 98.12 84 SER B N 1
ATOM 2730 C CA . SER B 1 84 ? -6.449 12.773 -15.375 1 98.12 84 SER B CA 1
ATOM 2731 C C . SER B 1 84 ? -7.469 11.828 -14.75 1 98.12 84 SER B C 1
ATOM 2733 O O . SER B 1 84 ? -7.102 10.93 -13.992 1 98.12 84 SER B O 1
ATOM 2735 N N . VAL B 1 85 ? -8.734 12.047 -15.062 1 97.25 85 VAL B N 1
ATOM 2736 C CA . VAL B 1 85 ? -9.781 11.133 -14.602 1 97.25 85 VAL B CA 1
ATOM 2737 C C . VAL B 1 85 ? -9.75 9.852 -15.43 1 97.25 85 VAL B C 1
ATOM 2739 O O . VAL B 1 85 ? -10.047 9.875 -16.625 1 97.25 85 VAL B O 1
ATOM 2742 N N . ARG B 1 86 ? -9.484 8.734 -14.789 1 96.94 86 ARG B N 1
ATOM 2743 C CA . ARG B 1 86 ? -9.273 7.477 -15.5 1 96.94 86 ARG B CA 1
ATOM 2744 C C . ARG B 1 86 ? -10.531 6.6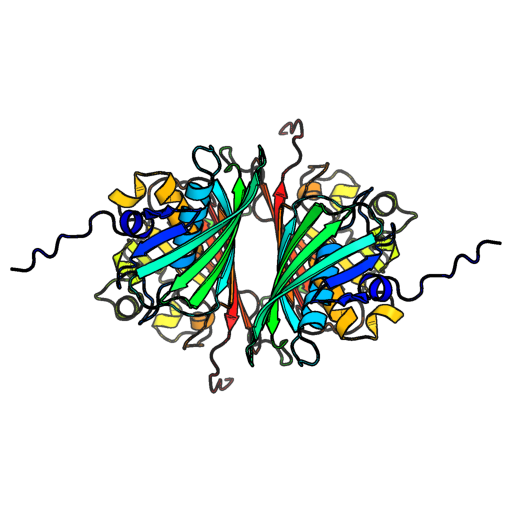17 -15.469 1 96.94 86 ARG B C 1
ATOM 2746 O O . ARG B 1 86 ? -10.719 5.754 -16.328 1 96.94 86 ARG B O 1
ATOM 2753 N N . ARG B 1 87 ? -11.289 6.812 -14.438 1 95.31 87 ARG B N 1
ATOM 2754 C CA . ARG B 1 87 ? -12.555 6.109 -14.266 1 95.31 87 ARG B CA 1
ATOM 2755 C C . ARG B 1 87 ? -13.562 6.973 -13.516 1 95.31 87 ARG B C 1
ATOM 2757 O O . ARG B 1 87 ? -13.227 7.574 -12.492 1 95.31 87 ARG B O 1
ATOM 2764 N N . ARG B 1 88 ? -14.742 7.047 -14.008 1 94.56 88 ARG B N 1
ATOM 2765 C CA . ARG B 1 88 ? -15.867 7.664 -13.312 1 94.56 88 ARG B CA 1
ATOM 2766 C C . ARG B 1 88 ? -17 6.664 -13.102 1 94.56 88 ARG B C 1
ATOM 2768 O O . ARG B 1 88 ? -17.859 6.5 -13.969 1 94.56 88 ARG B O 1
ATOM 2775 N N . GLY B 1 89 ? -16.875 6.059 -11.969 1 91.62 89 GLY B N 1
ATOM 2776 C CA . GLY B 1 89 ? -17.953 5.156 -11.602 1 91.62 89 GLY B CA 1
ATOM 2777 C C . GLY B 1 89 ? -18.828 5.699 -10.492 1 91.62 89 GLY B C 1
ATOM 2778 O O . GLY B 1 89 ? -18.5 6.711 -9.867 1 91.62 89 GLY B O 1
ATOM 2779 N N . ARG B 1 90 ? -19.953 5.016 -10.352 1 89.62 90 ARG B N 1
ATOM 2780 C CA . ARG B 1 90 ? -20.891 5.418 -9.312 1 89.62 90 ARG B CA 1
ATOM 2781 C C . ARG B 1 90 ? -20.297 5.199 -7.922 1 89.62 90 ARG B C 1
ATOM 2783 O O . ARG B 1 90 ? -20.422 6.059 -7.047 1 89.62 90 ARG B O 1
ATOM 2790 N N . GLN B 1 91 ? -19.562 4.078 -7.723 1 90.38 91 GLN B N 1
ATOM 2791 C CA . GLN B 1 91 ? -19.047 3.717 -6.406 1 90.38 91 GLN B CA 1
ATOM 2792 C C . GLN B 1 91 ? -17.578 4.078 -6.273 1 90.38 91 GLN B C 1
ATOM 2794 O O . GLN B 1 91 ? -17.094 4.363 -5.172 1 90.38 91 GLN B O 1
ATOM 2799 N N . VAL B 1 92 ? -16.922 4.016 -7.457 1 95.06 92 VAL B N 1
ATOM 2800 C CA . VAL B 1 92 ? -15.477 4.207 -7.418 1 95.06 92 VAL B CA 1
ATOM 2801 C C . VAL B 1 92 ? -15.039 5.055 -8.609 1 95.06 92 VAL B C 1
ATOM 2803 O O . VAL B 1 92 ? -15.477 4.832 -9.734 1 95.06 92 VAL B O 1
ATOM 2806 N N . CYS B 1 93 ? -14.289 6.012 -8.344 1 97.62 93 CYS B N 1
ATOM 2807 C CA . CYS B 1 93 ? -13.578 6.781 -9.359 1 97.62 93 CYS B CA 1
ATOM 2808 C C . CYS B 1 93 ? -12.07 6.641 -9.203 1 97.62 93 CYS B C 1
ATOM 2810 O O . CYS B 1 93 ? -11.586 6.309 -8.117 1 97.62 93 CYS B O 1
ATOM 2812 N N . LEU B 1 94 ? -11.375 6.789 -10.305 1 98.19 94 LEU B N 1
ATOM 2813 C CA . LEU B 1 94 ? -9.914 6.773 -10.289 1 98.19 94 LEU B CA 1
ATOM 2814 C C . LEU B 1 94 ? -9.352 8.016 -10.961 1 98.19 94 LEU B C 1
ATOM 2816 O O . LEU B 1 94 ? -9.719 8.336 -12.102 1 98.19 94 LEU B O 1
ATOM 2820 N N . VAL B 1 95 ? -8.469 8.719 -10.258 1 98.56 95 VAL B N 1
ATOM 2821 C CA . VAL B 1 95 ? -7.828 9.922 -10.789 1 98.56 95 VAL B CA 1
ATOM 2822 C C . VAL B 1 95 ? -6.312 9.812 -10.641 1 98.56 95 VAL B C 1
ATOM 2824 O O . VAL B 1 95 ? -5.809 9.5 -9.555 1 98.56 95 VAL B O 1
ATOM 2827 N N . ASP B 1 96 ? -5.598 10.039 -11.734 1 98.5 96 ASP B N 1
ATOM 2828 C CA . ASP B 1 96 ? -4.152 10.219 -11.664 1 98.5 96 ASP B CA 1
ATOM 2829 C C . ASP B 1 96 ? -3.797 11.688 -11.453 1 98.5 96 ASP B C 1
ATOM 2831 O O . ASP B 1 96 ? -4.41 12.578 -12.047 1 98.5 96 ASP B O 1
ATOM 2835 N N . VAL B 1 97 ? -2.855 11.914 -10.562 1 98.81 97 VAL B N 1
ATOM 2836 C CA . VAL B 1 97 ? -2.383 13.273 -10.312 1 98.81 97 VAL B CA 1
ATOM 2837 C C . VAL B 1 97 ? -0.86 13.32 -10.422 1 98.81 97 VAL B C 1
ATOM 2839 O O . VAL B 1 97 ? -0.168 12.453 -9.883 1 98.81 97 VAL B O 1
ATOM 2842 N N . GLU B 1 98 ? -0.34 14.266 -11.156 1 98.75 98 GLU B N 1
ATOM 2843 C CA . GLU B 1 98 ? 1.085 14.578 -11.172 1 98.75 98 GLU B CA 1
ATOM 2844 C C . GLU B 1 98 ? 1.353 15.961 -10.578 1 98.75 98 GLU B C 1
ATOM 2846 O O . GLU B 1 98 ? 0.785 16.953 -11.031 1 98.75 98 GLU B O 1
ATOM 2851 N N . LEU B 1 99 ? 2.096 15.992 -9.516 1 98.88 99 LEU B N 1
ATOM 2852 C CA . LEU B 1 99 ? 2.561 17.25 -8.938 1 98.88 99 LEU B CA 1
ATOM 2853 C C . LEU B 1 99 ? 3.961 17.594 -9.43 1 98.88 99 LEU B C 1
ATOM 2855 O O . LEU B 1 99 ? 4.875 16.766 -9.344 1 98.88 99 LEU B O 1
ATOM 2859 N N . SER B 1 100 ? 4.098 18.828 -9.93 1 98.81 100 SER B N 1
ATOM 2860 C CA . SER B 1 100 ? 5.375 19.266 -10.5 1 98.81 100 SER B CA 1
ATOM 2861 C C . SER B 1 100 ? 5.801 20.625 -9.945 1 98.81 100 SER B C 1
ATOM 2863 O O . SER B 1 100 ? 4.957 21.406 -9.523 1 98.81 100 SER B O 1
ATOM 2865 N N . GLN B 1 101 ? 7.016 20.828 -9.914 1 98.69 101 GLN B N 1
ATOM 2866 C CA . GLN B 1 101 ? 7.625 22.109 -9.609 1 98.69 101 GLN B CA 1
ATOM 2867 C C . GLN B 1 101 ? 8.641 22.5 -10.688 1 98.69 101 GLN B C 1
ATOM 2869 O O . GLN B 1 101 ? 9.523 21.719 -11.023 1 98.69 101 GLN B O 1
ATOM 2874 N N . ARG B 1 102 ? 8.531 23.75 -11.297 1 97.38 102 ARG B N 1
ATOM 2875 C CA . ARG B 1 102 ? 9.391 24.234 -12.375 1 97.38 102 ARG B CA 1
ATOM 2876 C C . ARG B 1 102 ? 9.461 23.219 -13.508 1 97.38 102 ARG B C 1
ATOM 2878 O O . ARG B 1 102 ? 10.555 22.859 -13.961 1 97.38 102 ARG B O 1
ATOM 2885 N N . ASP B 1 103 ? 8.352 22.594 -13.789 1 95.56 103 ASP B N 1
ATOM 2886 C CA . ASP B 1 103 ? 8.125 21.688 -14.922 1 95.56 103 ASP B CA 1
ATOM 2887 C C . ASP B 1 103 ? 8.844 20.359 -14.711 1 95.56 103 ASP B C 1
ATOM 2889 O O . ASP B 1 103 ? 9.109 19.641 -15.68 1 95.56 103 ASP B O 1
ATOM 2893 N N . ARG B 1 104 ? 9.148 20.109 -13.516 1 96.88 104 ARG B N 1
ATOM 2894 C CA . ARG B 1 104 ? 9.719 18.812 -13.164 1 96.88 104 ARG B CA 1
ATOM 2895 C C . ARG B 1 104 ? 8.773 18.016 -12.266 1 96.88 104 ARG B C 1
ATOM 2897 O O . ARG B 1 104 ? 8.359 18.516 -11.211 1 96.88 104 ARG B O 1
ATOM 2904 N N . PRO B 1 105 ? 8.453 16.797 -12.703 1 98.06 105 PRO B N 1
ATOM 2905 C CA . PRO B 1 105 ? 7.582 15.984 -11.844 1 98.06 105 PRO B CA 1
ATOM 2906 C C . PRO B 1 105 ? 8.227 15.641 -10.5 1 98.06 105 PRO B C 1
ATOM 2908 O O . PRO B 1 105 ? 9.398 15.258 -10.453 1 98.06 105 PRO B O 1
ATOM 2911 N N . ALA B 1 106 ? 7.473 15.828 -9.438 1 98.31 106 ALA B N 1
ATOM 2912 C CA . ALA B 1 106 ? 7.965 15.516 -8.094 1 98.31 106 ALA B CA 1
ATOM 2913 C C . ALA B 1 106 ? 7.207 14.336 -7.492 1 98.31 106 ALA B C 1
ATOM 2915 O O . ALA B 1 106 ? 7.797 13.5 -6.801 1 98.31 106 ALA B O 1
ATOM 2916 N N . VAL B 1 107 ? 5.918 14.281 -7.723 1 98.62 107 VAL B N 1
ATOM 2917 C CA . VAL B 1 107 ? 5.086 13.203 -7.195 1 98.62 107 VAL B CA 1
ATOM 2918 C C . VAL B 1 107 ? 4.117 12.727 -8.273 1 98.62 107 VAL B C 1
ATOM 2920 O O . VAL B 1 107 ? 3.523 13.531 -8.992 1 98.62 107 VAL B O 1
ATOM 2923 N N . ARG B 1 108 ? 4 11.484 -8.461 1 98.62 108 ARG B N 1
ATOM 2924 C CA . ARG B 1 108 ? 2.922 10.852 -9.211 1 98.62 108 ARG B CA 1
ATOM 2925 C C . ARG B 1 108 ? 2.018 10.039 -8.289 1 98.62 108 ARG B C 1
ATOM 2927 O O . ARG B 1 108 ? 2.486 9.148 -7.578 1 98.62 108 ARG B O 1
ATOM 2934 N N . CYS B 1 109 ? 0.773 10.352 -8.336 1 98.75 109 CYS B N 1
ATOM 2935 C CA . CYS B 1 109 ? -0.168 9.773 -7.383 1 98.75 109 CYS B CA 1
ATOM 2936 C C . CYS B 1 109 ? -1.397 9.227 -8.094 1 98.75 109 CYS B C 1
ATOM 2938 O O . CYS B 1 109 ? -1.922 9.859 -9.016 1 98.75 109 CYS B O 1
ATOM 2940 N N . THR B 1 110 ? -1.781 8 -7.766 1 98.69 110 THR B N 1
ATOM 2941 C CA . THR B 1 110 ? -3.055 7.422 -8.18 1 98.69 110 THR B CA 1
ATOM 2942 C C . THR B 1 110 ? -4.047 7.418 -7.02 1 98.69 110 THR B C 1
ATOM 2944 O O . THR B 1 110 ? -3.732 6.941 -5.926 1 98.69 110 THR B O 1
ATOM 2947 N N . ILE B 1 111 ? -5.215 7.926 -7.281 1 98.69 111 ILE B N 1
ATOM 2948 C CA . ILE B 1 111 ? -6.16 8.133 -6.188 1 98.69 111 ILE B CA 1
ATOM 2949 C C . ILE B 1 111 ? -7.5 7.484 -6.531 1 98.69 111 ILE B C 1
ATOM 2951 O O . ILE B 1 111 ? -8.141 7.859 -7.512 1 98.69 111 ILE B O 1
ATOM 2955 N N . THR B 1 112 ? -7.875 6.543 -5.723 1 98.62 112 THR B N 1
ATOM 2956 C CA . THR B 1 112 ? -9.211 5.965 -5.762 1 98.62 112 THR B CA 1
ATOM 2957 C C . THR B 1 112 ? -10.164 6.738 -4.852 1 98.62 112 THR B C 1
ATOM 2959 O O . THR B 1 112 ? -9.852 6.969 -3.68 1 98.62 112 THR B O 1
ATOM 2962 N N . LEU B 1 113 ? -11.227 7.191 -5.379 1 98.38 113 LEU B N 1
ATOM 2963 C CA . LEU B 1 113 ? -12.266 7.84 -4.586 1 98.38 113 LEU B CA 1
ATOM 2964 C C . LEU B 1 113 ? -13.469 6.922 -4.414 1 98.38 113 LEU B C 1
ATOM 2966 O O . LEU B 1 113 ? -13.859 6.223 -5.348 1 98.38 113 LEU B O 1
ATOM 2970 N N . GLY B 1 114 ? -13.961 6.875 -3.277 1 97.62 114 GLY B N 1
ATOM 2971 C CA . GLY B 1 114 ? -15.094 6.051 -2.893 1 97.62 114 GLY B CA 1
ATOM 2972 C C . GLY B 1 114 ? -15.781 6.527 -1.625 1 97.62 114 GLY B C 1
ATOM 2973 O O . GLY B 1 114 ? -15.508 7.633 -1.147 1 97.62 114 GLY B O 1
ATOM 2974 N N . HIS B 1 115 ? -16.688 5.715 -1.155 1 96.5 115 HIS B N 1
ATOM 2975 C CA . HIS B 1 115 ? -17.406 6.059 0.063 1 96.5 115 HIS B CA 1
ATOM 2976 C C . HIS B 1 115 ? -16.578 5.742 1.304 1 96.5 115 HIS B C 1
ATOM 2978 O O . HIS B 1 115 ? -15.93 4.699 1.368 1 96.5 115 HIS B O 1
ATOM 2984 N N . LEU B 1 116 ? -16.641 6.609 2.227 1 97.38 116 LEU B N 1
ATOM 2985 C CA . LEU B 1 116 ? -16.047 6.328 3.531 1 97.38 116 LEU B CA 1
ATOM 2986 C C . LEU B 1 116 ? -16.969 5.441 4.363 1 97.38 116 LEU B C 1
ATOM 2988 O O . LEU B 1 116 ? -18.188 5.461 4.176 1 97.38 116 LEU B O 1
ATOM 2992 N N . ASP B 1 117 ? -16.328 4.699 5.277 1 96.5 117 ASP B N 1
ATOM 2993 C CA . ASP B 1 117 ? -17.125 3.957 6.254 1 96.5 117 ASP B CA 1
ATOM 2994 C C . ASP B 1 117 ? -17.859 4.906 7.203 1 96.5 117 ASP B C 1
ATOM 2996 O O . ASP B 1 117 ? -17.297 5.918 7.633 1 96.5 117 ASP B O 1
ATOM 3000 N N . VAL B 1 118 ? -19.047 4.602 7.52 1 95.19 118 VAL B N 1
ATOM 3001 C CA . VAL B 1 118 ? -19.828 5.457 8.406 1 95.19 118 VAL B CA 1
ATOM 3002 C C . VAL B 1 118 ? -20.297 4.652 9.617 1 95.19 118 VAL B C 1
ATOM 3004 O O . VAL B 1 118 ? -20.359 5.172 10.734 1 95.19 118 VAL B O 1
ATOM 3007 N N . ASP B 1 119 ? -20.516 3.363 9.43 1 94.06 119 ASP B N 1
ATOM 3008 C CA . ASP B 1 119 ? -20.984 2.496 10.5 1 94.06 119 ASP B CA 1
ATOM 3009 C C . ASP B 1 119 ? -19.828 1.914 11.297 1 94.06 119 ASP B C 1
ATOM 3011 O O . ASP B 1 119 ? -18.672 1.942 10.844 1 94.06 119 ASP B O 1
ATOM 3015 N N . PRO B 1 120 ? -20.141 1.438 12.508 1 92.19 120 PRO B N 1
ATOM 3016 C CA . PRO B 1 120 ? -19.078 0.742 13.25 1 92.19 120 PRO B CA 1
ATOM 3017 C C . PRO B 1 120 ? -18.453 -0.398 12.445 1 92.19 120 PRO B C 1
ATOM 3019 O O . PRO B 1 120 ? -19.141 -1.064 11.672 1 92.19 120 PRO B O 1
ATOM 3022 N N . PRO B 1 121 ? -17.219 -0.587 12.664 1 93.69 121 PRO B N 1
ATOM 3023 C CA . PRO B 1 121 ? -16.578 -1.664 11.914 1 93.69 121 PRO B CA 1
ATOM 3024 C C . PRO B 1 121 ? -17.141 -3.043 12.258 1 93.69 121 PRO B C 1
ATOM 3026 O O . PRO B 1 121 ? -17.547 -3.279 13.398 1 93.69 121 PRO B O 1
ATOM 3029 N N . ARG B 1 122 ? -17.094 -3.893 11.289 1 91.94 122 ARG B N 1
ATOM 3030 C CA . ARG B 1 122 ? -17.5 -5.281 11.484 1 91.94 122 ARG B CA 1
ATOM 3031 C C . ARG B 1 122 ? -16.453 -6.047 12.281 1 91.94 122 ARG B C 1
ATOM 3033 O O . ARG B 1 122 ? -16.766 -7.055 12.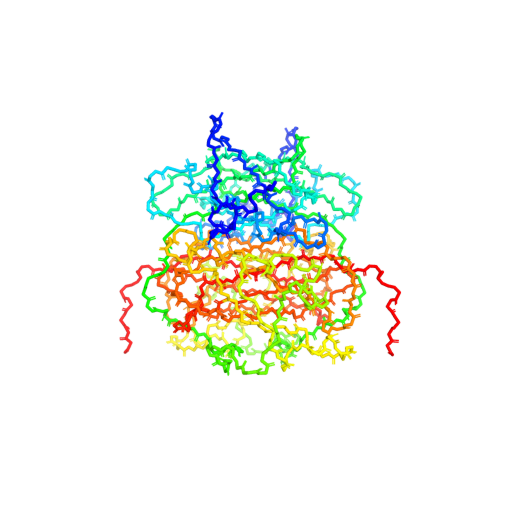922 1 91.94 122 ARG B O 1
ATOM 3040 N N . HIS B 1 123 ? -15.242 -5.578 12.18 1 92.44 123 HIS B N 1
ATOM 3041 C CA . HIS B 1 123 ? -14.125 -6.109 12.953 1 92.44 123 HIS B CA 1
ATOM 3042 C C . HIS B 1 123 ? -13.008 -5.086 13.094 1 92.44 123 HIS B C 1
ATOM 3044 O O . HIS B 1 123 ? -12.648 -4.418 12.117 1 92.44 123 HIS B O 1
ATOM 3050 N N . GLN B 1 124 ? -12.508 -4.957 14.266 1 91 124 GLN B N 1
ATOM 3051 C CA . GLN B 1 124 ? -11.32 -4.164 14.531 1 91 124 GLN B CA 1
ATOM 3052 C C . GLN B 1 124 ? -10.422 -4.844 15.562 1 91 124 GLN B C 1
ATOM 3054 O O . GLN B 1 124 ? -10.844 -5.082 16.703 1 91 124 GLN B O 1
ATOM 3059 N N . GLU B 1 125 ? -9.25 -5.148 15.148 1 88.25 125 GLU B N 1
ATOM 3060 C CA . GLU B 1 125 ? -8.305 -5.797 16.047 1 88.25 125 GLU B CA 1
ATOM 3061 C C . GLU B 1 125 ? -7.82 -4.832 17.141 1 88.25 125 GLU B C 1
ATOM 3063 O O . GLU B 1 125 ? -7.691 -3.629 16.891 1 88.25 125 GLU B O 1
ATOM 3068 N N . THR B 1 126 ? -7.645 -5.5 18.297 1 84.75 126 THR B N 1
ATOM 3069 C CA . THR B 1 126 ? -6.941 -4.719 19.312 1 84.75 126 THR B CA 1
ATOM 3070 C C . THR B 1 126 ? -5.531 -4.371 18.844 1 84.75 126 THR B C 1
ATOM 3072 O O . THR B 1 126 ? -4.836 -5.215 18.281 1 84.75 126 THR B O 1
ATOM 3075 N N . HIS B 1 127 ? -5.211 -3.111 18.906 1 79.75 127 HIS B N 1
ATOM 3076 C CA . HIS B 1 127 ? -3.898 -2.66 18.469 1 79.75 127 HIS B CA 1
ATOM 3077 C C . HIS B 1 127 ? -3.182 -1.876 19.562 1 79.75 127 HIS B C 1
ATOM 3079 O O . HIS B 1 127 ? -3.74 -1.65 20.641 1 79.75 127 HIS B O 1
ATOM 3085 N N . ALA B 1 128 ? -1.991 -1.659 19.297 1 76.81 128 ALA B N 1
ATOM 3086 C CA . ALA B 1 128 ? -1.126 -1.054 20.312 1 76.81 128 ALA B CA 1
ATOM 3087 C C . ALA B 1 128 ? -1.674 0.296 20.766 1 76.81 128 ALA B C 1
ATOM 3089 O O . ALA B 1 128 ? -1.45 0.711 21.906 1 76.81 128 ALA B O 1
ATOM 3090 N N . LEU B 1 129 ? -2.477 0.952 19.906 1 90.12 129 LEU B N 1
ATOM 3091 C CA . LEU B 1 129 ? -2.996 2.275 20.234 1 90.12 129 LEU B CA 1
ATOM 3092 C C . LEU B 1 129 ? -4.191 2.176 21.172 1 90.12 129 LEU B C 1
ATOM 3094 O O . LEU B 1 129 ? -4.602 3.174 21.766 1 90.12 129 LEU B O 1
ATOM 3098 N N . THR B 1 130 ? -4.691 0.976 21.344 1 84.62 130 THR B N 1
ATOM 3099 C CA . THR B 1 130 ? -5.863 0.799 22.188 1 84.62 130 THR B CA 1
ATOM 3100 C C . THR B 1 130 ? -5.535 1.152 23.641 1 84.62 130 THR B C 1
ATOM 3102 O O . THR B 1 130 ? -6.383 1.689 24.359 1 84.62 130 THR B O 1
ATOM 3105 N N . GLY B 1 131 ? -4.305 0.999 24.062 1 88.38 131 GLY B N 1
ATOM 3106 C CA . GLY B 1 131 ? -3.916 1.276 25.438 1 88.38 131 GLY B CA 1
ATOM 3107 C C . GLY B 1 131 ? -3.373 2.68 25.625 1 88.38 131 GLY B C 1
ATOM 3108 O O . GLY B 1 131 ? -3.133 3.105 26.75 1 88.38 131 GLY B O 1
ATOM 3109 N N . MET B 1 132 ? -3.193 3.361 24.562 1 95.06 132 MET B N 1
ATOM 3110 C CA . MET B 1 132 ? -2.68 4.727 24.625 1 95.06 132 MET B CA 1
ATOM 3111 C C . MET B 1 132 ? -3.781 5.707 25 1 95.06 132 MET B C 1
ATOM 3113 O O . MET B 1 132 ? -4.895 5.633 24.484 1 95.06 132 MET B O 1
ATOM 3117 N N . ALA B 1 133 ? -3.473 6.641 25.969 1 96.31 133 ALA B N 1
ATOM 3118 C CA . ALA B 1 133 ? -4.457 7.625 26.391 1 96.31 133 ALA B CA 1
ATOM 3119 C C . ALA B 1 133 ? -4.984 8.438 25.219 1 96.31 133 ALA B C 1
ATOM 3121 O O . ALA B 1 133 ? -4.223 8.805 24.312 1 96.31 133 ALA B O 1
ATOM 3122 N N . ALA B 1 134 ? -6.234 8.742 25.219 1 96.19 134 ALA B N 1
ATOM 3123 C CA . ALA B 1 134 ? -6.863 9.477 24.125 1 96.19 134 ALA B CA 1
ATOM 3124 C C . ALA B 1 134 ? -6.266 10.875 23.984 1 96.19 134 ALA B C 1
ATOM 3126 O O . ALA B 1 134 ? -6.145 11.398 22.875 1 96.19 134 ALA B O 1
ATOM 3127 N N . GLU B 1 135 ? -5.891 11.445 25.109 1 97.69 135 GLU B N 1
ATOM 3128 C CA . GLU B 1 135 ? -5.254 12.758 25.141 1 97.69 135 GLU B CA 1
ATOM 3129 C C . GLU B 1 135 ? -3.859 12.68 25.75 1 97.69 135 GLU B C 1
ATOM 3131 O O . GLU B 1 135 ? -3.598 11.844 26.609 1 97.69 135 GLU B O 1
ATOM 3136 N N . PRO B 1 136 ? -2.949 13.555 25.25 1 98.12 136 PRO B N 1
ATOM 3137 C CA . PRO B 1 136 ? -1.604 13.539 25.828 1 98.12 136 PRO B CA 1
ATOM 3138 C C . PRO B 1 136 ? -1.595 13.93 27.312 1 98.12 136 PRO B C 1
ATOM 3140 O O . PRO B 1 136 ? -2.291 14.867 27.703 1 98.12 136 PRO B O 1
ATOM 3143 N N . GLY B 1 137 ? -0.854 13.203 28.062 1 97.19 137 GLY B N 1
ATOM 3144 C CA . GLY B 1 137 ? -0.631 13.562 29.453 1 97.19 137 GLY B CA 1
ATOM 3145 C C . GLY B 1 137 ? 0.421 14.641 29.641 1 97.19 137 GLY B C 1
ATOM 3146 O O . GLY B 1 137 ? 0.954 15.164 28.656 1 97.19 137 GLY B O 1
ATOM 3147 N N . ALA B 1 138 ? 0.718 14.922 30.875 1 97.12 138 ALA B N 1
ATOM 3148 C CA . ALA B 1 138 ? 1.672 15.977 31.219 1 97.12 138 ALA B CA 1
ATOM 3149 C C . ALA B 1 138 ? 3.084 15.602 30.781 1 97.12 138 ALA B C 1
ATOM 3151 O O . ALA B 1 138 ? 3.916 16.484 30.531 1 97.12 138 ALA B O 1
ATOM 3152 N N . ASP B 1 139 ? 3.312 14.367 30.625 1 96.56 139 ASP B N 1
ATOM 3153 C CA . ASP B 1 139 ? 4.66 13.898 30.312 1 96.56 139 ASP B CA 1
ATOM 3154 C C . ASP B 1 139 ? 4.883 13.836 28.797 1 96.56 139 ASP B C 1
ATOM 3156 O O . ASP B 1 139 ? 5.996 13.57 28.344 1 96.56 139 ASP B O 1
ATOM 3160 N N . ALA B 1 140 ? 3.793 14.008 28.031 1 97.69 140 ALA B N 1
ATOM 3161 C CA . ALA B 1 140 ? 3.947 13.984 26.578 1 97.69 140 ALA B CA 1
ATOM 3162 C C . ALA B 1 140 ? 4.961 15.031 26.109 1 97.69 140 ALA B C 1
ATOM 3164 O O . ALA B 1 140 ? 4.996 16.141 26.641 1 97.69 140 ALA B O 1
ATOM 3165 N N . ILE B 1 141 ? 5.758 14.719 25.125 1 97.19 141 ILE B N 1
ATOM 3166 C CA . ILE B 1 141 ? 6.855 15.57 24.688 1 97.19 141 ILE B CA 1
ATOM 3167 C C . ILE B 1 141 ? 6.398 16.438 23.516 1 97.19 141 ILE B C 1
ATOM 3169 O O . ILE B 1 141 ? 6.18 15.938 22.406 1 97.19 141 ILE B O 1
ATOM 3173 N N . PRO B 1 142 ? 6.324 17.703 23.719 1 96.5 142 PRO B N 1
ATOM 3174 C CA . PRO B 1 142 ? 5.891 18.562 22.625 1 96.5 142 PRO B CA 1
ATOM 3175 C C . PRO B 1 142 ? 6.91 18.625 21.484 1 96.5 142 PRO B C 1
ATOM 3177 O O . PRO B 1 142 ? 8.117 18.656 21.734 1 96.5 142 PRO B O 1
ATOM 3180 N N . VAL B 1 143 ? 6.434 18.562 20.281 1 96.31 143 VAL B N 1
ATOM 3181 C CA . VAL B 1 143 ? 7.23 18.844 19.094 1 96.31 143 VAL B CA 1
ATOM 3182 C C . VAL B 1 143 ? 6.84 20.203 18.531 1 96.31 143 VAL B C 1
ATOM 3184 O O . VAL B 1 143 ? 5.797 20.328 17.891 1 96.31 143 VAL B O 1
ATOM 3187 N N . ASN B 1 144 ? 7.668 21.156 18.781 1 92.38 144 ASN B N 1
ATOM 3188 C CA . ASN B 1 144 ? 7.418 22.516 18.312 1 92.38 144 ASN B CA 1
ATOM 3189 C C . ASN B 1 144 ? 8.719 23.281 18.062 1 92.38 144 ASN B C 1
ATOM 3191 O O . ASN B 1 144 ? 9.805 22.703 18.141 1 92.38 144 ASN B O 1
ATOM 3195 N N . SER B 1 145 ? 8.602 24.516 17.734 1 88.88 145 SER B N 1
ATOM 3196 C CA . SER B 1 145 ? 9.75 25.297 17.297 1 88.88 145 SER B CA 1
ATOM 3197 C C . SER B 1 145 ? 10.773 25.453 18.422 1 88.88 145 SER B C 1
ATOM 3199 O O . SER B 1 145 ? 11.938 25.781 18.172 1 88.88 145 SER B O 1
ATOM 3201 N N . GLU B 1 146 ? 10.438 25.156 19.656 1 89.69 146 GLU B N 1
ATOM 3202 C CA . GLU B 1 146 ? 11.344 25.312 20.781 1 89.69 146 GLU B CA 1
ATOM 3203 C C . GLU B 1 146 ? 12.125 24.031 21.047 1 89.69 146 GLU B C 1
ATOM 3205 O O . GLU B 1 146 ? 13.125 24.047 21.766 1 89.69 146 GLU B O 1
ATOM 3210 N N . SER B 1 147 ? 11.594 22.969 20.594 1 87.56 147 SER B N 1
ATOM 3211 C CA . SER B 1 147 ? 12.281 21.703 20.781 1 87.56 147 SER B CA 1
ATOM 3212 C C . SER B 1 147 ? 13.297 21.438 19.672 1 87.56 147 SER B C 1
ATOM 3214 O O . SER B 1 147 ? 13.102 21.891 18.547 1 87.56 147 SER B O 1
ATOM 3216 N N . PRO B 1 148 ? 14.375 20.75 20 1 85.38 148 PRO B N 1
ATOM 3217 C CA . PRO B 1 148 ? 15.359 20.422 18.969 1 85.38 148 PRO B CA 1
ATOM 3218 C C . PRO B 1 148 ? 14.75 19.672 17.781 1 85.38 148 PRO B C 1
ATOM 3220 O O . PRO B 1 148 ? 15.039 20 16.625 1 85.38 148 PRO B O 1
ATOM 3223 N N . VAL B 1 149 ? 13.891 18.75 18.016 1 85.5 149 VAL B N 1
ATOM 3224 C CA . VAL B 1 149 ? 13.258 17.969 16.953 1 85.5 149 VAL B CA 1
ATOM 3225 C C . VAL B 1 149 ? 12.32 18.859 16.141 1 85.5 149 VAL B C 1
ATOM 3227 O O . VAL B 1 149 ? 12.25 18.75 14.922 1 85.5 149 VAL B O 1
ATOM 3230 N N . GLY B 1 150 ? 11.68 19.75 16.812 1 89.19 150 GLY B N 1
ATOM 3231 C CA . GLY B 1 150 ? 10.75 20.656 16.156 1 89.19 150 GLY B CA 1
ATOM 3232 C C . GLY B 1 150 ? 11.43 21.656 15.242 1 89.19 150 GLY B C 1
ATOM 3233 O O . GLY B 1 150 ? 10.781 22.25 14.375 1 89.19 150 GLY B O 1
ATOM 3234 N N . GLN B 1 151 ? 12.75 21.844 15.414 1 91.62 151 GLN B N 1
ATOM 3235 C CA . GLN B 1 151 ? 13.5 22.766 14.562 1 91.62 151 GLN B CA 1
ATOM 3236 C C . GLN B 1 151 ? 13.781 22.141 13.195 1 91.62 151 GLN B C 1
ATOM 3238 O O . GLN B 1 151 ? 14.133 22.844 12.25 1 91.62 151 GLN B O 1
ATOM 3243 N N . ILE B 1 152 ? 13.594 20.906 13.133 1 90.88 152 ILE B N 1
ATOM 3244 C CA . ILE B 1 152 ? 13.781 20.188 11.883 1 90.88 152 ILE B CA 1
ATOM 3245 C C . ILE B 1 152 ? 12.43 19.797 11.297 1 90.88 152 ILE B C 1
ATOM 3247 O O . ILE B 1 152 ? 12.211 19.906 10.086 1 90.88 152 ILE B O 1
ATOM 3251 N N . ILE B 1 153 ? 11.523 19.406 12.156 1 94.06 153 ILE B N 1
ATOM 3252 C CA . ILE B 1 153 ? 10.18 18.969 11.773 1 94.06 153 ILE B CA 1
ATOM 3253 C C . ILE B 1 153 ? 9.242 20.172 11.719 1 94.06 153 ILE B C 1
ATOM 3255 O O . ILE B 1 153 ? 8.391 20.344 12.586 1 94.06 153 ILE B O 1
ATOM 3259 N N . HIS B 1 154 ? 9.32 20.953 10.664 1 96.56 154 HIS B N 1
ATOM 3260 C CA . HIS B 1 154 ? 8.602 22.219 10.555 1 96.56 154 HIS B CA 1
ATOM 3261 C C . HIS B 1 154 ? 7.098 22 10.438 1 96.56 154 HIS B C 1
ATOM 3263 O O . HIS B 1 154 ? 6.305 22.859 10.828 1 96.56 154 HIS B O 1
ATOM 3269 N N . VAL B 1 155 ? 6.711 20.797 9.953 1 96.75 155 VAL B N 1
ATOM 3270 C CA . VAL B 1 155 ? 5.301 20.469 9.766 1 96.75 155 VAL B CA 1
ATOM 3271 C C . VAL B 1 155 ? 4.57 20.578 11.102 1 96.75 155 VAL B C 1
ATOM 3273 O O . VAL B 1 155 ? 3.365 20.844 11.141 1 96.75 155 VAL B O 1
ATOM 3276 N N . SER B 1 156 ? 5.277 20.469 12.211 1 96.5 156 SER B N 1
ATOM 3277 C CA . SER B 1 156 ? 4.68 20.547 13.539 1 96.5 156 SER B CA 1
ATOM 3278 C C . SER B 1 156 ? 4.137 21.953 13.82 1 96.5 156 SER B C 1
ATOM 3280 O O . SER B 1 156 ? 3.357 22.141 14.75 1 96.5 156 SER B O 1
ATOM 3282 N N . GLN B 1 157 ? 4.531 22.969 13.055 1 95.56 157 GLN B N 1
ATOM 3283 C CA . GLN B 1 157 ? 4.027 24.328 13.203 1 95.56 157 GLN B CA 1
ATOM 3284 C C . GLN B 1 157 ? 2.57 24.422 12.758 1 95.56 157 GLN B C 1
ATOM 3286 O O . GLN B 1 157 ? 1.862 25.359 13.141 1 95.56 157 GLN B O 1
ATOM 3291 N N . GLY B 1 158 ? 2.131 23.484 11.93 1 96.62 158 GLY B N 1
ATOM 3292 C CA . GLY B 1 158 ? 0.788 23.531 11.375 1 96.62 158 GLY B CA 1
ATOM 3293 C C . GLY B 1 158 ? -0.203 22.672 12.117 1 96.62 158 GLY B C 1
ATOM 3294 O O . GLY B 1 158 ? -1.331 22.469 11.664 1 96.62 158 GLY B O 1
ATOM 3295 N N . CYS B 1 159 ? 0.219 22.062 13.281 1 97.06 159 CYS B N 1
ATOM 3296 C CA . CYS B 1 159 ? -0.612 21.156 14.078 1 97.06 159 CYS B CA 1
ATOM 3297 C C . CYS B 1 159 ? -0.108 21.078 15.516 1 97.06 159 CYS B C 1
ATOM 3299 O O . CYS B 1 159 ? 0.859 21.75 15.875 1 97.06 159 CYS B O 1
ATOM 3301 N N . ASP B 1 160 ? -0.84 20.453 16.359 1 96.88 160 ASP B N 1
ATOM 3302 C CA . ASP B 1 160 ? -0.357 20.078 17.688 1 96.88 160 ASP B CA 1
ATOM 3303 C C . ASP B 1 160 ? 0.172 18.641 17.688 1 96.88 160 ASP B C 1
ATOM 3305 O O . ASP B 1 160 ? -0.558 17.703 17.359 1 96.88 160 ASP B O 1
ATOM 3309 N N . LEU B 1 161 ? 1.408 18.531 17.984 1 98.06 161 LEU B N 1
ATOM 3310 C CA .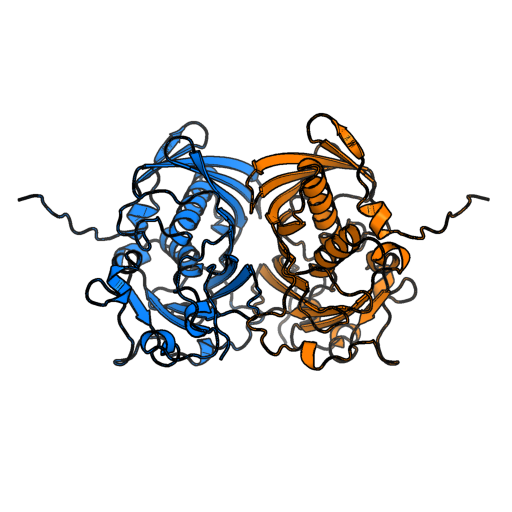 LEU B 1 161 ? 2.111 17.25 17.891 1 98.06 161 LEU B CA 1
ATOM 3311 C C . LEU B 1 161 ? 2.885 16.953 19.172 1 98.06 161 LEU B C 1
ATOM 3313 O O . LEU B 1 161 ? 3.643 17.797 19.656 1 98.06 161 LEU B O 1
ATOM 3317 N N . ARG B 1 162 ? 2.615 15.773 19.797 1 98.06 162 ARG B N 1
ATOM 3318 C CA . ARG B 1 162 ? 3.328 15.32 20.984 1 98.06 162 ARG B CA 1
ATOM 3319 C C . ARG B 1 162 ? 3.822 13.883 20.812 1 98.06 162 ARG B C 1
ATOM 3321 O O . ARG B 1 162 ? 3.121 13.047 20.234 1 98.06 162 ARG B O 1
ATOM 3328 N N . LEU B 1 163 ? 5.008 13.625 21.297 1 97.62 163 LEU B N 1
ATOM 3329 C CA . LEU B 1 163 ? 5.547 12.273 21.281 1 97.62 163 LEU B CA 1
ATOM 3330 C C . LEU B 1 163 ? 5.195 11.539 22.578 1 97.62 163 LEU B C 1
ATOM 3332 O O . LEU B 1 163 ? 5.207 12.141 23.656 1 97.62 163 LEU B O 1
ATOM 3336 N N . ASP B 1 164 ? 4.836 10.312 22.469 1 97.31 164 ASP B N 1
ATOM 3337 C CA . ASP B 1 164 ? 4.75 9.422 23.625 1 97.31 164 ASP B CA 1
ATOM 3338 C C . ASP B 1 164 ? 6.137 9.148 24.219 1 97.31 164 ASP B C 1
ATOM 3340 O O . ASP B 1 164 ? 6.969 8.508 23.562 1 97.31 164 ASP B O 1
ATOM 3344 N N . PRO B 1 165 ? 6.355 9.562 25.406 1 95.94 165 PRO B N 1
ATOM 3345 C CA . PRO B 1 165 ? 7.707 9.398 25.953 1 95.94 165 PRO B CA 1
ATOM 3346 C C . PRO B 1 165 ? 8.109 7.934 26.109 1 95.94 165 PRO B C 1
ATOM 3348 O O . PRO B 1 165 ? 9.297 7.613 26.078 1 95.94 165 PRO B O 1
ATOM 3351 N N . THR B 1 166 ? 7.168 7.027 26.203 1 94.94 166 THR B N 1
ATOM 3352 C CA . THR B 1 166 ? 7.477 5.613 26.391 1 94.94 166 THR B CA 1
ATOM 3353 C C . THR B 1 166 ? 7.887 4.965 25.078 1 94.94 166 THR B C 1
ATOM 3355 O O . THR B 1 166 ? 8.398 3.842 25.062 1 94.94 166 THR B O 1
ATOM 3358 N N . ALA B 1 167 ? 7.719 5.672 23.969 1 95.44 167 ALA B N 1
ATOM 3359 C CA . ALA B 1 167 ? 8.086 5.172 22.641 1 95.44 167 ALA B CA 1
ATOM 3360 C C . ALA B 1 167 ? 8.969 6.176 21.906 1 95.44 167 ALA B C 1
ATOM 3362 O O . ALA B 1 167 ? 8.844 6.34 20.688 1 95.44 167 ALA B O 1
ATOM 3363 N N . SER B 1 168 ? 9.766 6.891 22.656 1 95.81 168 SER B N 1
ATOM 3364 C CA . SER B 1 168 ? 10.633 7.914 22.078 1 95.81 168 SER B CA 1
ATOM 3365 C C . SER B 1 168 ? 12.062 7.785 22.578 1 95.81 168 SER B C 1
ATOM 3367 O O . SER B 1 168 ? 12.742 8.789 22.812 1 95.81 168 SER B O 1
ATOM 3369 N N . GLY B 1 169 ? 12.492 6.605 22.766 1 94.5 169 GLY B N 1
ATOM 3370 C CA . GLY B 1 169 ? 13.836 6.359 23.281 1 94.5 169 GLY B CA 1
ATOM 3371 C C . GLY B 1 169 ? 14.922 6.945 22.391 1 94.5 169 GLY B C 1
ATOM 3372 O O . GLY B 1 169 ? 16 7.281 22.891 1 94.5 169 GLY B O 1
ATOM 3373 N N . PHE B 1 170 ? 14.672 7.074 21.125 1 92.75 170 PHE B N 1
ATOM 3374 C CA . PHE B 1 170 ? 15.664 7.582 20.188 1 92.75 170 PHE B CA 1
ATOM 3375 C C . PHE B 1 170 ? 16.094 8.992 20.562 1 92.75 170 PHE B C 1
ATOM 3377 O O . PHE B 1 170 ? 17.219 9.406 20.25 1 92.75 170 PHE B O 1
ATOM 3384 N N . LEU B 1 171 ? 15.328 9.797 21.25 1 92.56 171 LEU B N 1
ATOM 3385 C CA . LEU B 1 171 ? 15.656 11.148 21.688 1 92.56 171 LEU B CA 1
ATOM 3386 C C . LEU B 1 171 ? 16.812 11.133 22.672 1 92.56 171 LEU B C 1
ATOM 3388 O O . LEU B 1 171 ? 17.547 12.109 22.797 1 92.56 171 LEU B O 1
ATOM 3392 N N . ASP B 1 172 ? 16.906 9.992 23.344 1 93 172 ASP B N 1
ATOM 3393 C CA . ASP B 1 172 ? 17.969 9.852 24.344 1 93 172 ASP B CA 1
ATOM 3394 C C . ASP B 1 172 ? 19.062 8.906 23.859 1 93 172 ASP B C 1
ATOM 3396 O O . ASP B 1 172 ? 19.828 8.359 24.656 1 93 172 ASP B O 1
ATOM 3400 N N . GLY B 1 173 ? 18.969 8.586 22.656 1 91.62 173 GLY B N 1
ATOM 3401 C CA . GLY B 1 173 ? 19.984 7.719 22.094 1 91.62 173 GLY B CA 1
ATOM 3402 C C . GLY B 1 173 ? 19.766 6.254 22.406 1 91.62 173 GLY B C 1
ATOM 3403 O O . GLY B 1 173 ? 20.672 5.426 22.219 1 91.62 173 GLY B O 1
ATOM 3404 N N . LYS B 1 174 ? 18.656 5.891 22.969 1 94.44 174 LYS B N 1
ATOM 3405 C CA . LYS B 1 174 ? 18.359 4.5 23.297 1 94.44 174 LYS B CA 1
ATOM 3406 C C . LYS B 1 174 ? 17.859 3.744 22.062 1 94.44 174 LYS B C 1
ATOM 3408 O O . LYS B 1 174 ? 17.25 4.332 21.172 1 94.44 174 LYS B O 1
ATOM 3413 N N . VAL B 1 175 ? 18.156 2.451 22 1 94.44 175 VAL B N 1
ATOM 3414 C CA . VAL B 1 175 ? 17.688 1.576 20.938 1 94.44 175 VAL B CA 1
ATOM 3415 C C . VAL B 1 175 ? 16.531 0.708 21.453 1 94.44 175 VAL B C 1
ATOM 3417 O O . VAL B 1 175 ? 16.578 0.205 22.578 1 94.44 175 VAL B O 1
ATOM 3420 N N . GLY B 1 176 ? 15.547 0.566 20.703 1 93.81 176 GLY B N 1
ATOM 3421 C CA . GLY B 1 176 ? 14.375 -0.23 21.031 1 93.81 176 GLY B CA 1
ATOM 3422 C C . GLY B 1 176 ? 13.586 -0.666 19.797 1 93.81 176 GLY B C 1
ATOM 3423 O O . GLY B 1 176 ? 14.086 -0.589 18.672 1 93.81 176 GLY B O 1
ATOM 3424 N N . PRO B 1 177 ? 12.383 -1.277 20.031 1 94 177 PRO B N 1
ATOM 3425 C CA . PRO B 1 177 ? 11.555 -1.665 18.891 1 94 177 PRO B CA 1
ATOM 3426 C C . PRO B 1 177 ? 11.25 -0.494 17.953 1 94 177 PRO B C 1
ATOM 3428 O O . PRO B 1 177 ? 11.125 0.646 18.422 1 94 177 PRO B O 1
ATOM 3431 N N . PRO B 1 178 ? 11.25 -0.788 16.688 1 95.94 178 PRO B N 1
ATOM 3432 C CA . PRO B 1 178 ? 10.953 0.282 15.742 1 95.94 178 PRO B CA 1
ATOM 3433 C C . PRO B 1 178 ? 9.484 0.706 15.773 1 95.94 178 PRO B C 1
ATOM 3435 O O . PRO B 1 178 ? 8.75 0.492 14.805 1 95.94 178 PRO B O 1
ATOM 3438 N N . ILE B 1 179 ? 9.133 1.302 16.906 1 96.62 179 ILE B N 1
ATOM 3439 C CA . ILE B 1 179 ? 7.781 1.785 17.156 1 96.62 179 ILE B CA 1
ATOM 3440 C C . ILE B 1 179 ? 7.836 3.215 17.688 1 96.62 179 ILE B C 1
ATOM 3442 O O . ILE B 1 179 ? 8.625 3.52 18.578 1 96.62 179 ILE B O 1
ATOM 3446 N N . THR B 1 180 ? 7.09 4.098 17.062 1 97.12 180 THR B N 1
ATOM 3447 C CA . THR B 1 180 ? 6.875 5.461 17.531 1 97.12 180 THR B CA 1
ATOM 3448 C C . THR B 1 180 ? 5.387 5.73 17.734 1 97.12 180 THR B C 1
ATOM 3450 O O . THR B 1 180 ? 4.559 5.34 16.922 1 97.12 180 THR B O 1
ATOM 3453 N N . ARG B 1 181 ? 5.051 6.32 18.859 1 97.88 181 ARG B N 1
ATOM 3454 C CA . ARG B 1 181 ? 3.672 6.711 19.141 1 97.88 181 ARG B CA 1
ATOM 3455 C C . ARG B 1 181 ? 3.57 8.211 19.406 1 97.88 181 ARG B C 1
ATOM 3457 O O . ARG B 1 181 ? 4.469 8.797 20.016 1 97.88 181 ARG B O 1
ATOM 3464 N N . MET B 1 182 ? 2.514 8.758 18.938 1 98.25 182 MET B N 1
ATOM 3465 C CA . MET B 1 182 ? 2.332 10.203 19.016 1 98.25 182 MET B CA 1
ATOM 3466 C C . MET B 1 182 ? 0.863 10.562 19.219 1 98.25 182 MET B C 1
ATOM 3468 O O . MET B 1 182 ? -0.02 9.742 18.969 1 98.25 182 MET B O 1
ATOM 3472 N N . TRP B 1 183 ? 0.706 11.742 19.75 1 98.62 183 TRP B N 1
ATOM 3473 C CA . TRP B 1 183 ? -0.571 12.438 19.625 1 98.62 183 TRP B CA 1
ATOM 3474 C C . TRP B 1 183 ? -0.488 13.539 18.578 1 98.62 183 TRP B C 1
ATOM 3476 O O . TRP B 1 183 ? 0.532 14.227 18.469 1 98.62 183 TRP B O 1
ATOM 3486 N N . LEU B 1 184 ? -1.533 13.688 17.828 1 98.69 184 LEU B N 1
ATOM 3487 C CA . LEU B 1 184 ? -1.606 14.656 16.734 1 98.69 184 LEU B CA 1
ATOM 3488 C C . LEU B 1 184 ? -2.98 15.312 16.688 1 98.69 184 LEU B C 1
ATOM 3490 O O . LEU B 1 184 ? -4.004 14.641 16.828 1 98.69 184 LEU B O 1
ATOM 3494 N N . ARG B 1 185 ? -3.027 16.594 16.453 1 97.62 185 ARG B N 1
ATOM 3495 C CA . ARG B 1 185 ? -4.305 17.281 16.312 1 97.62 185 ARG B CA 1
ATOM 3496 C C . ARG B 1 185 ? -4.172 18.469 15.359 1 97.62 185 ARG B C 1
ATOM 3498 O O . ARG B 1 185 ? -3.283 19.312 15.523 1 97.62 185 ARG B O 1
ATOM 3505 N N . PRO B 1 186 ? -5.027 18.438 14.328 1 97.31 186 PRO B N 1
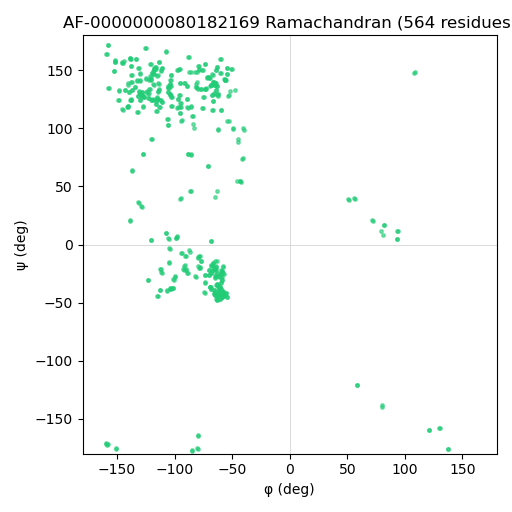ATOM 3506 C CA . PRO B 1 186 ? -5.035 19.688 13.547 1 97.31 186 PRO B CA 1
ATOM 3507 C C . PRO B 1 186 ? -5.445 20.891 14.375 1 97.31 186 PRO B C 1
ATOM 3509 O O . PRO B 1 186 ? -6.023 20.75 15.453 1 97.31 186 PRO B O 1
ATOM 3512 N N . LEU B 1 187 ? -5.082 22.078 13.906 1 95.75 187 LEU B N 1
ATOM 3513 C CA . LEU B 1 187 ? -5.605 23.266 14.555 1 95.75 187 LEU B CA 1
ATOM 3514 C C . LEU B 1 187 ? -7.121 23.344 14.43 1 95.75 187 LEU B C 1
ATOM 3516 O O . LEU B 1 187 ? -7.695 22.828 13.461 1 95.75 187 LEU B O 1
ATOM 3520 N N . VAL B 1 188 ? -7.75 23.969 15.328 1 93.75 188 VAL B N 1
ATOM 3521 C CA . VAL B 1 188 ? -9.203 23.969 15.453 1 93.75 188 VAL B CA 1
ATOM 3522 C C . VAL B 1 188 ? -9.836 24.5 14.164 1 93.75 188 VAL B C 1
ATOM 3524 O O . VAL B 1 188 ? -10.844 23.953 13.695 1 93.75 188 VAL B O 1
ATOM 3527 N N . THR B 1 189 ? -9.273 25.469 13.602 1 94.44 189 THR B N 1
ATOM 3528 C CA . THR B 1 189 ? -9.836 26.109 12.406 1 94.44 189 THR B CA 1
ATOM 3529 C C . THR B 1 189 ? -9.711 25.172 11.203 1 94.44 189 THR B C 1
ATOM 3531 O O . THR B 1 189 ? -10.484 25.281 10.25 1 94.44 189 THR B O 1
ATOM 3534 N N . ASP B 1 190 ? -8.734 24.281 11.219 1 96.25 190 ASP B N 1
ATOM 3535 C CA . ASP B 1 190 ? -8.555 23.312 10.133 1 96.25 190 ASP B CA 1
ATOM 3536 C C . ASP B 1 190 ? -9.492 22.125 10.312 1 96.25 190 ASP B C 1
ATOM 3538 O O . ASP B 1 190 ? -9.914 21.5 9.328 1 96.25 190 ASP B O 1
ATOM 3542 N N . GLU B 1 191 ? -9.828 21.859 11.5 1 95.56 191 GLU B N 1
ATOM 3543 C CA . GLU B 1 191 ? -10.578 20.656 11.852 1 95.56 191 GLU B CA 1
ATOM 3544 C C . GLU B 1 191 ? -12.062 20.812 11.523 1 95.56 191 GLU B C 1
ATOM 3546 O O . GLU B 1 191 ? -12.766 19.812 11.344 1 95.56 191 GLU B O 1
ATOM 3551 N N . VAL B 1 192 ? -12.562 22 11.359 1 94.94 192 VAL B N 1
ATOM 3552 C CA . VAL B 1 192 ? -13.992 22.297 11.258 1 94.94 192 VAL B CA 1
ATOM 3553 C C . VAL B 1 192 ? -14.516 21.844 9.891 1 94.94 192 VAL B C 1
ATOM 3555 O O . VAL B 1 192 ? -15.688 21.484 9.758 1 94.94 192 VAL B O 1
ATOM 3558 N N . ASP B 1 193 ? -13.711 21.906 8.875 1 95.06 193 ASP B N 1
ATOM 3559 C CA . ASP B 1 193 ? -14.086 21.438 7.543 1 95.06 193 ASP B CA 1
ATOM 3560 C C . ASP B 1 193 ? -13.836 19.953 7.387 1 95.06 193 ASP B C 1
ATOM 3562 O O . ASP B 1 193 ? -12.688 19.5 7.398 1 95.06 193 ASP B O 1
ATOM 3566 N N . PRO B 1 194 ? -14.898 19.156 7.137 1 94.88 194 PRO B N 1
ATOM 3567 C CA . PRO B 1 194 ? -14.734 17.703 7.078 1 94.88 194 PRO B CA 1
ATOM 3568 C C . PRO B 1 194 ? -13.805 17.266 5.953 1 94.88 194 PRO B C 1
ATOM 3570 O O . PRO B 1 194 ? -13.078 16.281 6.102 1 94.88 194 PRO B O 1
ATOM 3573 N N . ASP B 1 195 ? -13.836 17.938 4.867 1 95.12 195 ASP B N 1
ATOM 3574 C CA . ASP B 1 195 ? -12.953 17.594 3.76 1 95.12 195 ASP B CA 1
ATOM 3575 C C . ASP B 1 195 ? -11.484 17.812 4.129 1 95.12 195 ASP B C 1
ATOM 3577 O O . ASP B 1 195 ? -10.625 17.016 3.787 1 95.12 195 ASP B O 1
ATOM 3581 N N . LYS B 1 196 ? -11.234 18.922 4.801 1 97.19 196 LYS B N 1
ATOM 3582 C CA . LYS B 1 196 ? -9.875 19.219 5.234 1 97.19 196 LYS B CA 1
ATOM 3583 C C . LYS B 1 196 ? -9.422 18.266 6.34 1 97.19 196 LYS B C 1
ATOM 3585 O O . LYS B 1 196 ? -8.266 17.844 6.367 1 97.19 196 LYS B O 1
ATOM 3590 N N . ALA B 1 197 ? -10.383 17.922 7.211 1 97.56 197 ALA B N 1
ATOM 3591 C CA . ALA B 1 197 ? -10.078 16.938 8.25 1 97.56 197 ALA B CA 1
ATOM 3592 C C . ALA B 1 197 ? -9.695 15.594 7.641 1 97.56 197 ALA B C 1
ATOM 3594 O O . ALA B 1 197 ? -8.781 14.93 8.125 1 97.56 197 ALA B O 1
ATOM 3595 N N . ALA B 1 198 ? -10.367 15.203 6.594 1 97.88 198 ALA B N 1
ATOM 3596 C CA . ALA B 1 198 ? -10.07 13.961 5.883 1 97.88 198 ALA B CA 1
ATOM 3597 C C . ALA B 1 198 ? -8.672 14 5.277 1 97.88 198 ALA B C 1
ATOM 3599 O O . ALA B 1 198 ? -7.891 13.062 5.434 1 97.88 198 ALA B O 1
ATOM 3600 N N . LEU B 1 199 ? -8.367 15.086 4.617 1 98.75 199 LEU B N 1
ATOM 3601 C CA . LEU B 1 199 ? -7.051 15.242 4.02 1 98.75 199 LEU B CA 1
ATOM 3602 C C . LEU B 1 199 ? -5.965 15.266 5.09 1 98.75 199 LEU B C 1
ATOM 3604 O O . LEU B 1 199 ? -4.859 14.773 4.875 1 98.75 199 LEU B O 1
ATOM 3608 N N . PHE B 1 200 ? -6.297 15.836 6.234 1 98.88 200 PHE B N 1
ATOM 3609 C CA . PHE B 1 200 ? -5.344 15.875 7.336 1 98.88 200 PHE B CA 1
ATOM 3610 C C . PHE B 1 200 ? -5.043 14.469 7.836 1 98.88 200 PHE B C 1
ATOM 3612 O O . PHE B 1 200 ? -3.895 14.141 8.148 1 98.88 200 PHE B O 1
ATOM 3619 N N . ALA B 1 201 ? -6.043 13.641 7.938 1 98.88 201 ALA B N 1
ATOM 3620 C CA . ALA B 1 201 ? -5.84 12.25 8.336 1 98.88 201 ALA B CA 1
ATOM 3621 C C . ALA B 1 201 ? -4.93 11.523 7.344 1 98.88 201 ALA B C 1
ATOM 3623 O O . ALA B 1 201 ? -4.102 10.703 7.742 1 98.88 201 ALA B O 1
ATOM 3624 N N . ILE B 1 202 ? -5.047 11.82 6.094 1 98.88 202 ILE B N 1
ATOM 3625 C CA . ILE B 1 202 ? -4.184 11.25 5.066 1 98.88 202 ILE B CA 1
ATOM 3626 C C . ILE B 1 202 ? -2.742 11.703 5.297 1 98.88 202 ILE B C 1
ATOM 3628 O O . ILE B 1 202 ? -1.821 10.883 5.305 1 98.88 202 ILE B O 1
ATOM 3632 N N . MET B 1 203 ? -2.525 12.945 5.535 1 98.88 203 MET B N 1
ATOM 3633 C CA . MET B 1 203 ? -1.195 13.477 5.805 1 98.88 203 MET B CA 1
ATOM 3634 C C . MET B 1 203 ? -0.597 12.852 7.059 1 98.88 203 MET B C 1
ATOM 3636 O O . MET B 1 203 ? 0.599 12.562 7.102 1 98.88 203 MET B O 1
ATOM 3640 N N . ALA B 1 204 ? -1.43 12.594 8.07 1 98.75 204 ALA B N 1
ATOM 3641 C CA . ALA B 1 204 ? -0.99 12.008 9.336 1 98.75 204 ALA B CA 1
ATOM 3642 C C . ALA B 1 204 ? -0.324 10.656 9.117 1 98.75 204 ALA B C 1
ATOM 3644 O O . ALA B 1 204 ? 0.48 10.211 9.938 1 98.75 204 ALA B O 1
ATOM 3645 N N . GLY B 1 205 ? -0.635 9.992 8 1 98.5 205 GLY B N 1
ATOM 3646 C CA . GLY B 1 205 ? -0.06 8.703 7.664 1 98.5 205 GLY B CA 1
ATOM 3647 C C . GLY B 1 205 ? 1.419 8.773 7.336 1 98.5 205 GLY B C 1
ATOM 3648 O O . GLY B 1 205 ? 2.033 7.762 6.992 1 98.5 205 GLY B O 1
ATOM 3649 N N . ASP B 1 206 ? 1.99 9.883 7.445 1 98.38 206 ASP B N 1
ATOM 3650 C CA . ASP B 1 206 ? 3.406 10.109 7.164 1 98.38 206 ASP B CA 1
ATOM 3651 C C . ASP B 1 206 ? 4.031 11.031 8.211 1 98.38 206 ASP B C 1
ATOM 3653 O O . ASP B 1 206 ? 5.074 11.641 7.965 1 98.38 206 ASP B O 1
ATOM 3657 N N . ILE B 1 207 ? 3.51 11.195 9.344 1 98.19 207 ILE B N 1
ATOM 3658 C CA . ILE B 1 207 ? 3.797 12.328 10.227 1 98.19 207 ILE B CA 1
ATOM 3659 C C . ILE B 1 207 ? 4.969 11.977 11.141 1 98.19 207 ILE B C 1
ATOM 3661 O O . ILE B 1 207 ? 5.629 12.867 11.68 1 98.19 207 ILE B O 1
ATOM 3665 N N . SER B 1 208 ? 5.238 10.734 11.352 1 96.69 208 SER B N 1
ATOM 3666 C CA . SER B 1 208 ? 6.207 10.336 12.367 1 96.69 208 SER B CA 1
ATOM 3667 C C . SER B 1 208 ? 7.637 10.586 11.898 1 96.69 208 SER B C 1
ATOM 3669 O O . SER B 1 208 ? 7.914 10.562 10.695 1 96.69 208 SER B O 1
ATOM 3671 N N . PRO B 1 209 ? 8.531 10.859 12.875 1 94 209 PRO B N 1
ATOM 3672 C CA . PRO B 1 209 ? 9.922 10.609 12.5 1 94 209 PRO B CA 1
ATOM 3673 C C . PRO B 1 209 ? 10.148 9.188 11.984 1 94 209 PRO B C 1
ATOM 3675 O O . PRO B 1 209 ? 9.391 8.273 12.328 1 94 209 PRO B O 1
ATOM 3678 N N . PRO B 1 210 ? 11.164 9.039 11.094 1 94.81 210 PRO B N 1
ATOM 3679 C CA . PRO B 1 210 ? 11.414 7.676 10.633 1 94.81 210 PRO B CA 1
ATOM 3680 C C . PRO B 1 210 ? 11.617 6.688 11.773 1 94.81 210 PRO B C 1
ATOM 3682 O O . PRO B 1 210 ? 12.469 6.898 12.641 1 94.81 210 PRO B O 1
ATOM 3685 N N . VAL B 1 211 ? 10.891 5.621 11.75 1 96 211 VAL B N 1
ATOM 3686 C CA . VAL B 1 211 ? 10.859 4.672 12.8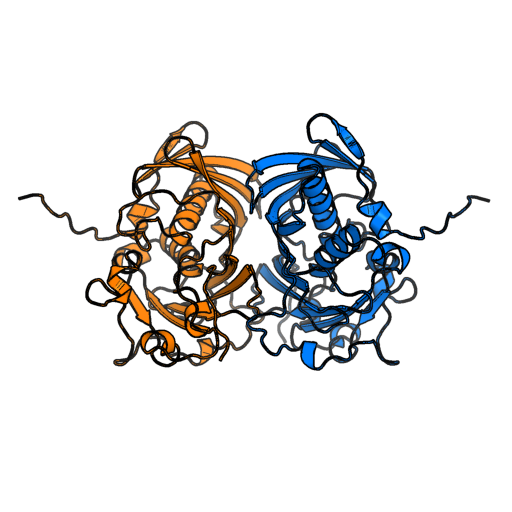59 1 96 211 VAL B CA 1
ATOM 3687 C C . VAL B 1 211 ? 12.234 4.031 13.039 1 96 211 VAL B C 1
ATOM 3689 O O . VAL B 1 211 ? 12.547 3.506 14.109 1 96 211 VAL B O 1
ATOM 3692 N N . ILE B 1 212 ? 13.031 4.066 12.023 1 95.75 212 ILE B N 1
ATOM 3693 C CA . ILE B 1 212 ? 14.344 3.436 12.086 1 95.75 212 ILE B CA 1
ATOM 3694 C C . ILE B 1 212 ? 15.227 4.184 13.086 1 95.75 212 ILE B C 1
ATOM 3696 O O . ILE B 1 212 ? 16.25 3.654 13.531 1 95.75 212 ILE B O 1
ATOM 3700 N N . MET B 1 213 ? 14.859 5.418 13.43 1 94.56 213 MET B N 1
ATOM 3701 C CA . MET B 1 213 ? 15.578 6.148 14.469 1 94.56 213 MET B CA 1
ATOM 3702 C C . MET B 1 213 ? 15.547 5.391 15.789 1 94.56 213 MET B C 1
ATOM 3704 O O . MET B 1 213 ? 16.5 5.457 16.578 1 94.56 213 MET B O 1
ATOM 3708 N N . GLN B 1 214 ? 14.461 4.637 16.016 1 95.56 214 GLN B N 1
ATOM 3709 C CA . GLN B 1 214 ? 14.336 3.809 17.219 1 95.56 214 GLN B CA 1
ATOM 3710 C C . GLN B 1 214 ? 15.398 2.717 17.234 1 95.56 214 GLN B C 1
ATOM 3712 O O . GLN B 1 214 ? 15.68 2.139 18.297 1 95.56 214 GLN B O 1
ATOM 3717 N N . ARG B 1 215 ? 15.953 2.457 16.078 1 94.31 215 ARG B N 1
ATOM 3718 C CA . ARG B 1 215 ? 16.969 1.423 15.977 1 94.31 215 ARG B CA 1
ATOM 3719 C C . ARG B 1 215 ? 18.359 2.039 15.828 1 94.31 215 ARG B C 1
ATOM 3721 O O . ARG B 1 215 ? 19.328 1.341 15.516 1 94.31 215 ARG B O 1
ATOM 3728 N N . GLY B 1 216 ? 18.406 3.379 15.938 1 92.06 216 GLY B N 1
ATOM 3729 C CA . GLY B 1 216 ? 19.688 4.078 15.945 1 92.06 216 GLY B CA 1
ATOM 3730 C C . GLY B 1 216 ? 20.125 4.547 14.57 1 92.06 216 GLY B C 1
ATOM 3731 O O . GLY B 1 216 ? 21.266 4.984 14.383 1 92.06 216 GLY B O 1
ATOM 3732 N N . PHE B 1 217 ? 19.25 4.355 13.578 1 91.44 217 PHE B N 1
ATOM 3733 C CA . PHE B 1 217 ? 19.594 4.824 12.234 1 91.44 217 PHE B CA 1
ATOM 3734 C C . PHE B 1 217 ? 19.125 6.262 12.031 1 91.44 217 PHE B C 1
ATOM 3736 O O . PHE B 1 217 ? 17.938 6.555 12.094 1 91.44 217 PHE B O 1
ATOM 3743 N N . PHE B 1 218 ? 20.078 7.121 11.797 1 89.38 218 PHE B N 1
ATOM 3744 C CA . PHE B 1 218 ? 19.797 8.531 11.586 1 89.38 218 PHE B CA 1
ATOM 3745 C C . PHE B 1 218 ? 20.281 8.984 10.211 1 89.38 218 PHE B C 1
ATOM 3747 O O . PHE B 1 218 ? 21.266 8.453 9.695 1 89.38 218 PHE B O 1
ATOM 3754 N N . GLY B 1 219 ? 19.562 9.867 9.602 1 84.94 219 GLY B N 1
ATOM 3755 C CA . GLY B 1 219 ? 19.906 10.359 8.281 1 84.94 219 GLY B CA 1
ATOM 3756 C C . GLY B 1 219 ? 18.719 10.492 7.355 1 84.94 219 GLY B C 1
ATOM 3757 O O . GLY B 1 219 ? 17.578 10.297 7.777 1 84.94 219 GLY B O 1
ATOM 3758 N N . TRP B 1 220 ? 19.062 10.836 6.191 1 83 220 TRP B N 1
ATOM 3759 C CA . TRP B 1 220 ? 18 11.047 5.199 1 83 220 TRP B CA 1
ATOM 3760 C C . TRP B 1 220 ? 17.438 9.711 4.715 1 83 220 TRP B C 1
ATOM 3762 O O . TRP B 1 220 ? 18.203 8.82 4.328 1 83 220 TRP B O 1
ATOM 3772 N N . THR B 1 221 ? 16.156 9.555 4.781 1 90.88 221 THR B N 1
ATOM 3773 C CA . THR B 1 221 ? 15.445 8.344 4.395 1 90.88 221 THR B CA 1
ATOM 3774 C C . THR B 1 221 ? 14.32 8.672 3.416 1 90.88 221 THR B C 1
ATOM 3776 O O . THR B 1 221 ? 13.148 8.688 3.793 1 90.88 221 THR B O 1
ATOM 3779 N N . PRO B 1 222 ? 14.672 8.891 2.17 1 91.62 222 PRO B N 1
ATOM 3780 C CA . PRO B 1 222 ? 13.625 9.25 1.211 1 91.62 222 PRO B CA 1
ATOM 3781 C C . PRO B 1 222 ? 12.625 8.117 0.976 1 91.62 222 PRO B C 1
ATOM 3783 O O . PRO B 1 222 ? 13.023 6.969 0.772 1 91.62 222 PRO B O 1
ATOM 3786 N N . THR B 1 223 ? 11.359 8.445 1.074 1 95.94 223 THR B N 1
ATOM 3787 C CA . THR B 1 223 ? 10.281 7.547 0.688 1 95.94 223 THR B CA 1
ATOM 3788 C C . THR B 1 223 ? 10.188 7.43 -0.831 1 95.94 223 THR B C 1
ATOM 3790 O O . THR B 1 223 ? 10.242 8.438 -1.54 1 95.94 223 THR B O 1
ATOM 3793 N N . VAL B 1 224 ? 10.055 6.215 -1.332 1 96 224 VAL B N 1
ATOM 3794 C CA . VAL B 1 224 ? 9.898 6.051 -2.773 1 96 224 VAL B CA 1
ATOM 3795 C C . VAL B 1 224 ? 8.43 5.805 -3.113 1 96 224 VAL B C 1
ATOM 3797 O O . VAL B 1 224 ? 7.965 6.188 -4.188 1 96 224 VAL B O 1
ATOM 3800 N N . GLN B 1 225 ? 7.785 5.09 -2.285 1 97.81 225 GLN B N 1
ATOM 3801 C CA . GLN B 1 225 ? 6.359 4.82 -2.455 1 97.81 225 GLN B CA 1
ATOM 3802 C C . GLN B 1 225 ? 5.617 4.93 -1.126 1 97.81 225 GLN B C 1
ATOM 3804 O O . GLN B 1 225 ? 6.125 4.496 -0.089 1 97.81 225 GLN B O 1
ATOM 3809 N N . LEU B 1 226 ? 4.457 5.5 -1.156 1 98.69 226 LEU B N 1
ATOM 3810 C CA . LEU B 1 226 ? 3.582 5.633 0.003 1 98.69 226 LEU B CA 1
ATOM 3811 C C . LEU B 1 226 ? 2.131 5.359 -0.378 1 98.69 226 LEU B C 1
ATOM 3813 O O . LEU B 1 226 ? 1.618 5.938 -1.34 1 98.69 226 LEU B O 1
ATOM 3817 N N . THR B 1 227 ? 1.522 4.422 0.316 1 98.81 227 THR B N 1
ATOM 3818 C CA . THR B 1 227 ? 0.096 4.16 0.163 1 98.81 227 THR B CA 1
ATOM 3819 C C . THR B 1 227 ? -0.659 4.512 1.441 1 98.81 227 THR B C 1
ATOM 3821 O O . THR B 1 227 ? -0.225 4.164 2.541 1 98.81 227 THR B O 1
ATOM 3824 N N . THR B 1 228 ? -1.729 5.203 1.288 1 98.88 228 THR B N 1
ATOM 3825 C CA . THR B 1 228 ? -2.568 5.566 2.424 1 98.88 228 THR B CA 1
ATOM 3826 C C . THR B 1 228 ? -4.027 5.223 2.15 1 98.88 228 THR B C 1
ATOM 3828 O O . THR B 1 228 ? -4.547 5.512 1.069 1 98.88 228 THR B O 1
ATOM 3831 N N . TYR B 1 229 ? -4.641 4.562 3.07 1 98.88 229 TYR B N 1
ATOM 3832 C CA . TYR B 1 229 ? -6.082 4.34 3.066 1 98.88 229 TYR B CA 1
ATOM 3833 C C . TYR B 1 229 ? -6.781 5.266 4.059 1 98.88 229 TYR B C 1
ATOM 3835 O O . TYR B 1 229 ? -6.395 5.332 5.23 1 98.88 229 TYR B O 1
ATOM 3843 N N . LEU B 1 230 ? -7.746 5.977 3.604 1 98.81 230 LEU B N 1
ATOM 3844 C CA . LEU B 1 230 ? -8.664 6.699 4.473 1 98.81 230 LEU B CA 1
ATOM 3845 C C . LEU B 1 230 ? -9.945 5.898 4.707 1 98.81 230 LEU B C 1
ATOM 3847 O O . LEU B 1 230 ? -10.672 5.598 3.762 1 98.81 230 LEU B O 1
ATOM 3851 N N . ARG B 1 231 ? -10.273 5.668 5.98 1 98.12 231 ARG B N 1
ATOM 3852 C CA . ARG B 1 231 ? -11.32 4.699 6.289 1 98.12 231 ARG B CA 1
ATOM 3853 C C . ARG B 1 231 ? -12.625 5.402 6.66 1 98.12 231 ARG B C 1
ATOM 3855 O O . ARG B 1 231 ? -13.711 4.934 6.309 1 98.12 231 ARG B O 1
ATOM 3862 N N . ARG B 1 232 ? -12.5 6.457 7.324 1 97.88 232 ARG B N 1
ATOM 3863 C CA . ARG B 1 232 ? -13.656 7.23 7.773 1 97.88 232 ARG B CA 1
ATOM 3864 C C . ARG B 1 232 ? -13.258 8.664 8.094 1 97.88 232 ARG B C 1
ATOM 3866 O O . ARG B 1 232 ? -12.078 8.984 8.203 1 97.88 232 ARG B O 1
ATOM 3873 N N . LEU B 1 233 ? -14.281 9.531 8.18 1 97.88 233 LEU B N 1
ATOM 3874 C CA . LEU B 1 233 ? -14.047 10.898 8.625 1 97.88 233 LEU B CA 1
ATOM 3875 C C . LEU B 1 233 ? -13.648 10.938 10.094 1 97.88 233 LEU B C 1
ATOM 3877 O O . LEU B 1 233 ? -14.305 10.32 10.938 1 97.88 233 LEU B O 1
ATOM 3881 N N . PRO B 1 234 ? -12.539 11.617 10.398 1 97.88 234 PRO B N 1
ATOM 3882 C CA . PRO B 1 234 ? -12.109 11.633 11.797 1 97.88 234 PRO B CA 1
ATOM 3883 C C . PRO B 1 234 ? -13.055 12.422 12.695 1 97.88 234 PRO B C 1
ATOM 3885 O O . PRO B 1 234 ? -13.531 13.492 12.312 1 97.88 234 PRO B O 1
ATOM 3888 N N . SER B 1 235 ? -13.32 11.844 13.867 1 97.06 235 SER B N 1
ATOM 3889 C CA . SER B 1 235 ? -13.922 12.648 14.922 1 97.06 235 SER B CA 1
ATOM 3890 C C . SER B 1 235 ? -12.984 13.758 15.391 1 97.06 235 SER B C 1
ATOM 3892 O O . SER B 1 235 ? -11.781 13.539 15.531 1 97.06 235 SER B O 1
ATOM 3894 N N . PRO B 1 236 ? -13.57 14.945 15.617 1 97.19 236 PRO B N 1
ATOM 3895 C CA . PRO B 1 236 ? -12.719 16.047 16.047 1 97.19 236 PRO B CA 1
ATOM 3896 C C . PRO B 1 236 ? -11.992 15.766 17.359 1 97.19 236 PRO B C 1
ATOM 3898 O O . PRO B 1 236 ? -12.539 15.086 18.234 1 97.19 236 PRO B O 1
ATOM 3901 N N . GLY B 1 237 ? -10.766 16.297 17.531 1 97.75 237 GLY B N 1
ATOM 3902 C CA . GLY B 1 237 ? -9.961 16.125 18.734 1 97.75 237 GLY B CA 1
ATOM 3903 C C . GLY B 1 237 ? -8.617 15.477 18.453 1 97.75 237 GLY B C 1
ATOM 3904 O O . GLY B 1 237 ? -8.117 15.523 17.328 1 97.75 237 GLY B O 1
ATOM 3905 N N . TRP B 1 238 ? -8.023 14.906 19.547 1 98.38 238 TRP B N 1
ATOM 3906 C CA . TRP B 1 238 ? -6.699 14.297 19.438 1 98.38 238 TRP B CA 1
ATOM 3907 C C . TRP B 1 238 ? -6.773 12.961 18.703 1 98.38 238 TRP B C 1
ATOM 3909 O O . TRP B 1 238 ? -7.676 12.164 18.953 1 98.38 238 TRP B O 1
ATOM 3919 N N . MET B 1 239 ? -5.852 12.852 17.812 1 98.38 239 MET B N 1
ATOM 3920 C CA . MET B 1 239 ? -5.59 11.547 17.203 1 98.38 239 MET B CA 1
ATOM 3921 C C . MET B 1 239 ? -4.41 10.859 17.891 1 98.38 239 MET B C 1
ATOM 3923 O O . MET B 1 239 ? -3.533 11.523 18.438 1 98.38 239 MET B O 1
ATOM 3927 N N . ARG B 1 240 ? -4.445 9.578 17.891 1 98.62 240 ARG B N 1
ATOM 3928 C CA . ARG B 1 240 ? -3.285 8.758 18.234 1 98.62 240 ARG B CA 1
ATOM 3929 C C . ARG B 1 240 ? -2.676 8.125 16.984 1 98.62 240 ARG B C 1
ATOM 3931 O O . ARG B 1 240 ? -3.396 7.625 16.125 1 98.62 240 ARG B O 1
ATOM 3938 N N . VAL B 1 241 ? -1.391 8.203 16.922 1 98.56 241 VAL B N 1
ATOM 3939 C CA . VAL B 1 241 ? -0.646 7.742 15.758 1 98.56 241 VAL B CA 1
ATOM 3940 C C . VAL B 1 241 ? 0.403 6.719 16.188 1 98.56 241 VAL B C 1
ATOM 3942 O O . VAL B 1 241 ? 1.13 6.938 17.156 1 98.56 241 VAL B O 1
ATOM 3945 N N . MET B 1 242 ? 0.469 5.648 15.539 1 98.25 242 MET B N 1
ATOM 3946 C CA . MET B 1 242 ? 1.572 4.707 15.719 1 98.25 242 MET B CA 1
ATOM 3947 C C . MET B 1 242 ? 2.279 4.441 14.391 1 98.25 242 MET B C 1
ATOM 3949 O O . MET B 1 242 ? 1.631 4.145 13.383 1 98.25 242 MET B O 1
ATOM 3953 N N . ALA B 1 243 ? 3.512 4.609 14.336 1 98 243 ALA B N 1
ATOM 3954 C CA . ALA B 1 243 ? 4.379 4.148 13.258 1 98 243 ALA B CA 1
ATOM 3955 C C . ALA B 1 243 ? 5.172 2.914 13.68 1 98 243 ALA B C 1
ATOM 3957 O O . ALA B 1 243 ? 5.648 2.832 14.812 1 98 243 ALA B O 1
ATOM 3958 N N . SER B 1 244 ? 5.289 1.971 12.812 1 97 244 SER B N 1
ATOM 3959 C CA . SER B 1 244 ? 6.023 0.753 13.141 1 97 244 SER B CA 1
ATOM 3960 C C . SER B 1 244 ? 6.633 0.12 11.898 1 97 244 SER B C 1
ATOM 3962 O O . SER B 1 244 ? 6.188 0.388 10.773 1 97 244 SER B O 1
ATOM 3964 N N . SER B 1 245 ? 7.625 -0.643 12.078 1 96.81 245 SER B N 1
ATOM 3965 C CA . SER B 1 245 ? 8.227 -1.461 11.031 1 96.81 245 SER B CA 1
ATOM 3966 C C . SER B 1 245 ? 8.461 -2.889 11.508 1 96.81 245 SER B C 1
ATOM 3968 O O . SER B 1 245 ? 8.82 -3.107 12.672 1 96.81 245 SER B O 1
ATOM 3970 N N . THR B 1 246 ? 8.227 -3.797 10.625 1 94.69 246 THR B N 1
ATOM 3971 C CA . THR B 1 246 ? 8.469 -5.191 10.984 1 94.69 246 THR B CA 1
ATOM 3972 C C . THR B 1 246 ? 9.742 -5.707 10.32 1 94.69 246 THR B C 1
ATOM 3974 O O . THR B 1 246 ? 10.273 -6.746 10.711 1 94.69 246 THR B O 1
ATOM 3977 N N . LEU B 1 247 ? 10.188 -4.992 9.359 1 96.44 247 LEU B N 1
ATOM 3978 C CA . LEU B 1 247 ? 11.344 -5.445 8.586 1 96.44 247 LEU B CA 1
ATOM 3979 C C . LEU B 1 247 ? 12.211 -4.27 8.156 1 96.44 247 LEU B C 1
ATOM 3981 O O . LEU B 1 247 ? 11.75 -3.4 7.41 1 96.44 247 LEU B O 1
ATOM 3985 N N . LEU B 1 248 ? 13.391 -4.25 8.641 1 96.31 248 LEU B N 1
ATOM 3986 C CA . LEU B 1 248 ? 14.445 -3.375 8.148 1 96.31 248 LEU B CA 1
ATOM 3987 C C . LEU B 1 248 ? 15.469 -4.164 7.34 1 96.31 248 LEU B C 1
ATOM 3989 O O . LEU B 1 248 ? 16.234 -4.961 7.902 1 96.31 248 LEU B O 1
ATOM 3993 N N . GLY B 1 249 ? 15.438 -3.947 6.023 1 95.19 249 GLY B N 1
ATOM 3994 C CA . GLY B 1 249 ? 16.406 -4.609 5.172 1 95.19 249 GLY B CA 1
ATOM 3995 C C . GLY B 1 249 ? 17.766 -3.928 5.176 1 95.19 249 GLY B C 1
ATOM 3996 O O . GLY B 1 249 ? 18.094 -3.199 6.113 1 95.19 249 GLY B O 1
ATOM 3997 N N . ASP B 1 250 ? 18.562 -4.309 4.168 1 93.38 250 ASP B N 1
ATOM 3998 C CA . ASP B 1 250 ? 19.859 -3.654 4.047 1 93.38 250 ASP B CA 1
ATOM 3999 C C . ASP B 1 250 ? 19.766 -2.391 3.197 1 93.38 250 ASP B C 1
ATOM 4001 O O . ASP B 1 250 ? 20.578 -1.475 3.342 1 93.38 250 ASP B O 1
ATOM 4005 N N . THR B 1 251 ? 18.766 -2.365 2.334 1 93.62 251 THR B N 1
ATOM 4006 C CA . THR B 1 251 ? 18.594 -1.209 1.463 1 93.62 251 THR B CA 1
ATOM 4007 C C . THR B 1 251 ? 17.297 -0.48 1.784 1 93.62 251 THR B C 1
ATOM 4009 O O . THR B 1 251 ? 17.281 0.748 1.884 1 93.62 251 THR B O 1
ATOM 4012 N N . TRP B 1 252 ? 16.281 -1.292 1.947 1 96.25 252 TRP B N 1
ATOM 4013 C CA . TRP B 1 252 ? 14.938 -0.724 2.08 1 96.25 252 TRP B CA 1
ATOM 4014 C C . TRP B 1 252 ? 14.336 -1.06 3.441 1 96.25 252 TRP B C 1
ATOM 4016 O O . TRP B 1 252 ? 14.672 -2.084 4.039 1 96.25 252 TRP B O 1
ATOM 4026 N N . PHE B 1 253 ? 13.469 -0.208 3.906 1 97 253 PHE B N 1
ATOM 4027 C CA . PHE B 1 253 ? 12.602 -0.556 5.023 1 97 253 PHE B CA 1
ATOM 4028 C C . PHE B 1 253 ? 11.18 -0.061 4.777 1 97 253 PHE B C 1
ATOM 4030 O O . PHE B 1 253 ? 10.977 0.929 4.074 1 97 253 PHE B O 1
ATOM 4037 N N . GLU B 1 254 ? 10.25 -0.836 5.262 1 98.06 254 GLU B N 1
ATOM 4038 C CA . GLU B 1 254 ? 8.859 -0.388 5.246 1 98.06 254 GLU B CA 1
ATOM 4039 C C . GLU B 1 254 ? 8.469 0.245 6.578 1 98.06 254 GLU B C 1
ATOM 4041 O O . GLU B 1 254 ? 9.086 -0.033 7.609 1 98.06 254 GLU B O 1
ATOM 4046 N N . GLU B 1 255 ? 7.582 1.133 6.539 1 98.12 255 GLU B N 1
ATOM 4047 C CA . GLU B 1 255 ? 7.02 1.784 7.719 1 98.12 255 GLU B CA 1
ATOM 4048 C C . GLU B 1 255 ? 5.508 1.936 7.602 1 98.12 255 GLU B C 1
ATOM 4050 O O . GLU B 1 255 ? 5.008 2.484 6.617 1 98.12 255 GLU B O 1
ATOM 4055 N N . ASP B 1 256 ? 4.812 1.426 8.586 1 97.69 256 ASP B N 1
ATOM 4056 C CA . ASP B 1 256 ? 3.354 1.505 8.633 1 97.69 256 ASP B CA 1
ATOM 4057 C C . ASP B 1 256 ? 2.896 2.574 9.625 1 97.69 256 ASP B C 1
ATOM 4059 O O . ASP B 1 256 ? 3.543 2.797 10.648 1 97.69 256 ASP B O 1
ATOM 4063 N N . HIS B 1 257 ? 1.795 3.225 9.297 1 98.38 257 HIS B N 1
ATOM 4064 C CA . HIS B 1 257 ? 1.083 4.078 10.242 1 98.38 257 HIS B CA 1
ATOM 4065 C C . HIS B 1 257 ? -0.346 3.592 10.453 1 98.38 257 HIS B C 1
ATOM 4067 O O . HIS B 1 257 ? -0.994 3.125 9.516 1 98.38 257 HIS B O 1
ATOM 4073 N N . VAL B 1 258 ? -0.75 3.693 11.641 1 98.06 258 VAL B N 1
ATOM 4074 C CA . VAL B 1 258 ? -2.16 3.604 12.008 1 98.06 258 VAL B CA 1
ATOM 4075 C C . VAL B 1 258 ? -2.582 4.871 12.742 1 98.06 258 VAL B C 1
ATOM 4077 O O . VAL B 1 258 ? -1.9 5.312 13.672 1 98.06 258 VAL B O 1
ATOM 4080 N N . ILE B 1 259 ? -3.693 5.477 12.305 1 98.38 259 ILE B N 1
ATOM 4081 C CA . ILE B 1 259 ? -4.219 6.699 12.898 1 98.38 259 ILE B CA 1
ATOM 4082 C C . ILE B 1 259 ? -5.586 6.426 13.523 1 98.38 259 ILE B C 1
ATOM 4084 O O . ILE B 1 259 ? -6.5 5.961 12.836 1 98.38 259 ILE B O 1
ATOM 4088 N N . VAL B 1 260 ? -5.672 6.723 14.758 1 97.75 260 VAL B N 1
ATOM 4089 C CA . VAL B 1 260 ? -6.91 6.551 15.508 1 97.75 260 VAL B CA 1
ATOM 4090 C C . VAL B 1 260 ? -7.441 7.91 15.953 1 97.75 260 VAL B C 1
ATOM 4092 O O . VAL B 1 260 ? -6.699 8.727 16.516 1 97.75 260 VAL B O 1
ATOM 4095 N N . ASP B 1 261 ? -8.719 8.117 15.711 1 96.94 261 ASP B N 1
ATOM 4096 C CA . ASP B 1 261 ? -9.273 9.43 16.062 1 96.94 261 ASP B CA 1
ATOM 4097 C C . ASP B 1 261 ? -9.688 9.477 17.531 1 96.94 261 ASP B C 1
ATOM 4099 O O . ASP B 1 261 ? -9.438 8.539 18.281 1 96.94 261 ASP B O 1
ATOM 4103 N N . ALA B 1 262 ? -10.266 10.586 17.953 1 96.62 262 ALA B N 1
ATOM 4104 C CA . ALA B 1 262 ? -10.625 10.844 19.344 1 96.62 262 ALA B CA 1
ATOM 4105 C C . ALA B 1 262 ? -11.656 9.836 19.844 1 96.62 262 ALA B C 1
ATOM 4107 O O . ALA B 1 262 ? -11.695 9.516 21.031 1 96.62 262 ALA B O 1
ATOM 4108 N N . ALA B 1 263 ? -12.477 9.273 18.953 1 94.19 263 ALA B N 1
ATOM 4109 C CA . ALA B 1 263 ? -13.523 8.328 19.328 1 94.19 263 ALA B CA 1
ATOM 4110 C C . ALA B 1 263 ? -12.984 6.898 19.375 1 94.19 263 ALA B C 1
ATOM 4112 O O . ALA B 1 263 ? -13.711 5.965 19.719 1 94.19 263 ALA B O 1
ATOM 4113 N N . GLY B 1 264 ? -11.742 6.723 18.984 1 93.94 264 GLY B N 1
ATOM 4114 C CA . GLY B 1 264 ? -11.125 5.406 19.062 1 93.94 264 GLY B CA 1
ATOM 4115 C C . GLY B 1 264 ? -11.242 4.602 17.781 1 93.94 264 GLY B C 1
ATOM 4116 O O . GLY B 1 264 ? -10.961 3.404 17.781 1 93.94 264 GLY B O 1
ATOM 4117 N N . HIS B 1 265 ? -11.648 5.234 16.719 1 94.94 265 HIS B N 1
ATOM 4118 C CA . HIS B 1 265 ? -11.773 4.551 15.438 1 94.94 265 HIS B CA 1
ATOM 4119 C C . HIS B 1 265 ? -10.523 4.742 14.586 1 94.94 265 HIS B C 1
ATOM 4121 O O . HIS B 1 265 ? -9.961 5.836 14.547 1 94.94 265 HIS B O 1
ATOM 4127 N N . ILE B 1 266 ? -10.125 3.656 13.93 1 97.06 266 ILE B N 1
ATOM 4128 C CA . ILE B 1 266 ? -9.07 3.795 12.93 1 97.06 266 ILE B CA 1
ATOM 4129 C C . ILE B 1 266 ? -9.586 4.625 11.758 1 97.06 266 ILE B C 1
ATOM 4131 O O . ILE B 1 266 ? -10.562 4.258 11.102 1 97.06 266 ILE B O 1
ATOM 4135 N N . VAL B 1 267 ? -8.883 5.707 11.469 1 97.5 267 VAL B N 1
ATOM 4136 C CA . VAL B 1 267 ? -9.391 6.594 10.422 1 97.5 267 VAL B CA 1
ATOM 4137 C C . VAL B 1 267 ? -8.461 6.547 9.211 1 97.5 267 VAL B C 1
ATOM 4139 O O . VAL B 1 267 ? -8.867 6.902 8.102 1 97.5 267 VAL B O 1
ATOM 4142 N N . ALA B 1 268 ? -7.223 6.145 9.375 1 98.5 268 ALA B N 1
ATOM 4143 C CA . ALA B 1 268 ? -6.289 6.023 8.266 1 98.5 268 ALA B CA 1
ATOM 4144 C C . ALA B 1 268 ? -5.227 4.965 8.547 1 98.5 268 ALA B C 1
ATOM 4146 O O . ALA B 1 268 ? -4.879 4.727 9.703 1 98.5 268 ALA B O 1
ATOM 4147 N N . GLN B 1 269 ? -4.738 4.324 7.559 1 98.44 269 GLN B N 1
ATOM 4148 C CA . GLN B 1 269 ? -3.629 3.377 7.543 1 98.44 269 GLN B CA 1
ATOM 4149 C C . GLN B 1 269 ? -2.684 3.652 6.379 1 98.44 269 GLN B C 1
ATOM 4151 O O . GLN B 1 269 ? -3.129 3.957 5.27 1 98.44 269 GLN B O 1
ATOM 4156 N N . SER B 1 270 ? -1.452 3.615 6.66 1 98.69 270 SER B N 1
ATOM 4157 C CA . SER B 1 270 ? -0.534 3.818 5.547 1 98.69 270 SER B CA 1
ATOM 4158 C C . SER B 1 270 ? 0.657 2.869 5.629 1 98.69 270 SER B C 1
ATOM 4160 O O . SER B 1 270 ? 0.898 2.26 6.672 1 98.69 270 SER B O 1
ATOM 4162 N N . ARG B 1 271 ? 1.325 2.686 4.504 1 98.5 271 ARG B N 1
ATOM 4163 C CA . ARG B 1 271 ? 2.584 1.954 4.395 1 98.5 271 ARG B CA 1
ATOM 4164 C C . ARG B 1 271 ? 3.506 2.602 3.367 1 98.5 271 ARG B C 1
ATOM 4166 O O . ARG B 1 271 ? 3.07 2.949 2.266 1 98.5 271 ARG B O 1
ATOM 4173 N N . GLN B 1 272 ? 4.719 2.766 3.76 1 98.5 272 GLN B N 1
ATOM 4174 C CA . GLN B 1 272 ? 5.676 3.357 2.83 1 98.5 272 GLN B CA 1
ATOM 4175 C C . GLN B 1 272 ? 6.949 2.521 2.75 1 98.5 272 GLN B C 1
ATOM 4177 O O . GLN B 1 272 ? 7.277 1.789 3.684 1 98.5 272 GLN B O 1
ATOM 4182 N N . LEU B 1 273 ? 7.547 2.496 1.614 1 98.31 273 LEU B N 1
ATOM 4183 C CA . LEU B 1 273 ? 8.883 1.954 1.381 1 98.31 273 LEU B CA 1
ATOM 4184 C C . LEU B 1 273 ? 9.906 3.076 1.237 1 98.31 273 LEU B C 1
ATOM 4186 O O . LEU B 1 273 ? 9.695 4.016 0.466 1 98.31 273 LEU B O 1
ATOM 4190 N N . ALA B 1 274 ? 10.953 2.977 2.002 1 97.25 274 ALA B N 1
ATOM 4191 C CA . ALA B 1 274 ? 11.961 4.035 2 1 97.25 274 ALA B CA 1
ATOM 4192 C C . ALA B 1 274 ? 13.367 3.449 2.016 1 97.25 274 ALA B C 1
ATOM 4194 O O . ALA B 1 274 ? 13.562 2.275 2.342 1 97.25 274 ALA B O 1
ATOM 4195 N N . LEU B 1 275 ? 14.336 4.266 1.601 1 94.56 275 LEU B N 1
ATOM 4196 C CA . LEU B 1 275 ? 15.742 3.896 1.584 1 94.56 275 LEU B CA 1
ATOM 4197 C C . LEU B 1 275 ? 16.359 4.059 2.969 1 94.56 275 LEU B C 1
ATOM 4199 O O . LEU B 1 275 ? 16.094 5.043 3.66 1 94.56 275 LEU B O 1
ATOM 4203 N N . LEU B 1 276 ? 17.125 3.059 3.35 1 92.56 276 LEU B N 1
ATOM 4204 C CA . LEU B 1 276 ? 17.938 3.209 4.555 1 92.56 276 LEU B CA 1
ATOM 4205 C C . LEU B 1 276 ? 19.094 4.164 4.309 1 92.56 276 LEU B C 1
ATOM 4207 O O . LEU B 1 276 ? 19.688 4.156 3.232 1 92.56 276 LEU B O 1
ATOM 4211 N N . PRO B 1 277 ? 19.391 4.934 5.359 1 88.69 277 PRO B N 1
ATOM 4212 C CA . PRO B 1 277 ? 20.547 5.797 5.168 1 88.69 277 PRO B CA 1
ATOM 4213 C C . PRO B 1 277 ? 21.859 5.008 5.008 1 88.69 277 PRO B C 1
ATOM 4215 O O . PRO B 1 277 ? 21.984 3.91 5.555 1 88.69 277 PRO B O 1
ATOM 4218 N N . LYS B 1 278 ? 22.828 5.281 4.168 1 73.06 278 LYS B N 1
ATOM 4219 C CA . LYS B 1 278 ? 24.094 4.605 3.922 1 73.06 278 LYS B CA 1
ATOM 4220 C C . LYS B 1 278 ? 25 4.684 5.145 1 73.06 278 LYS B C 1
ATOM 4222 O O . LYS B 1 278 ? 25.359 5.773 5.598 1 73.06 278 LYS B O 1
ATOM 4227 N N . GLN B 1 279 ? 24.531 4.543 6.297 1 60.41 279 GLN B N 1
ATOM 4228 C CA . GLN B 1 279 ? 25.406 4.797 7.434 1 60.41 279 GLN B CA 1
ATOM 4229 C C . GLN B 1 279 ? 26.469 3.717 7.551 1 60.41 279 GLN B C 1
ATOM 4231 O O . GLN B 1 279 ? 26.281 2.59 7.086 1 60.41 279 GLN B O 1
ATOM 4236 N N . ASN B 1 280 ? 27.734 4.016 7.957 1 49.09 280 ASN B N 1
ATOM 4237 C CA . ASN B 1 280 ? 28.703 3.197 8.68 1 49.09 280 ASN B CA 1
ATOM 4238 C C . ASN B 1 280 ? 28.047 2.439 9.828 1 49.09 280 ASN B C 1
ATOM 4240 O O . ASN B 1 280 ? 28.047 2.912 10.969 1 49.09 280 ASN B O 1
ATOM 4244 N N . TRP B 1 281 ? 27.125 1.745 9.656 1 45.69 281 TRP B N 1
ATOM 4245 C CA . TRP B 1 281 ? 26.438 1.002 10.711 1 45.69 281 TRP B CA 1
ATOM 4246 C C . TRP B 1 281 ? 27.375 -0.009 11.359 1 45.69 281 TRP B C 1
ATOM 4248 O O . TRP B 1 281 ? 28.016 -0.815 10.672 1 45.69 281 TRP B O 1
ATOM 4258 N N . GLN B 1 282 ? 27.969 0.283 12.484 1 37.38 282 GLN B N 1
ATOM 4259 C CA . GLN B 1 282 ? 28.734 -0.69 13.25 1 37.38 282 GLN B CA 1
ATOM 4260 C C . GLN B 1 282 ? 27.844 -1.535 14.141 1 37.38 282 GLN B C 1
ATOM 4262 O O . GLN B 1 282 ? 27.156 -1.005 15.023 1 37.38 282 GLN B O 1
ATOM 4267 N N . PRO B 1 283 ? 27.594 -2.684 13.641 1 39.25 283 PRO B N 1
ATOM 4268 C CA . PRO B 1 283 ? 26.891 -3.516 14.609 1 39.25 283 PRO B CA 1
ATOM 4269 C C . PRO B 1 283 ? 27.547 -3.508 15.992 1 39.25 283 PRO B C 1
ATOM 4271 O O . PRO B 1 283 ? 28.766 -3.354 16.094 1 39.25 283 PRO B O 1
ATOM 4274 N N . GLU B 1 284 ? 26.656 -3.307 17.094 1 32 284 GLU B N 1
ATOM 4275 C CA . GLU B 1 284 ? 27.344 -3.75 18.297 1 32 284 GLU B CA 1
ATOM 4276 C C . GLU B 1 284 ? 27.734 -5.223 18.203 1 32 284 GLU B C 1
ATOM 4278 O O . GLU B 1 284 ? 27.031 -6.016 17.578 1 32 284 GLU B O 1
#

Radius of gyration: 22.96 Å; Cα contacts (8 Å, |Δi|>4): 1398; chains: 2; bounding box: 56×84×62 Å

Nearest PDB structures (foldseek):
  3bbj-assembly1_B  TM=8.739E-01  e=6.616E-25  Thermobifida fusca YX
  3bbj-assembly1_A  TM=8.746E-01  e=2.264E-24  Thermobifida fusca YX
  4r4u-assembly1_A  TM=8.236E-01  e=1.067E-18  Yersinia pestis
  4qfw-assembly2_B  TM=8.337E-01  e=2.284E-18  Yersinia pestis
  3u0a-assembly1_B  TM=8.054E-01  e=1.011E-15  Mycobacterium marinum M

Foldseek 3Di:
DPCPPPPQQQLCQLQDWADPDDLKTKHFFDCLQAQAFFHFPLSVQLNQQSSQVPSVPDAPWHFFKKKKFFDATDGGTMKMKHKDWPDDDNAKTKMWIFIDDPPHTGMIMITIIGDADDDDDPDDDDDPCNPPDLDDDPPWAWQDCPDPSVVRNSNCVQWTKTWDPVLPCLVVPAADALKTKMKIAGRPVQLPDQNSQQSVLSSLFRRDDRSCSNHVFDDDKDWRMKMKGFHHGADHDIKMKMKHWDDDDPFKTKIKMWIAHSVGDTGMIMMTIITGDPDPDDDD/DPCPPPPQAQLCQLQDWADPDDLKTKHFFDCLQAQAFFHFPLSVQLNQQSSQVPSVPDDPWHFFKKKKFFDATDGGTMKMKHKDWPDDDNAKTKMWIFIDDPPHTGMIMITIIGDADDDDDPDDDDDPCNPPDLDDDPPWAWQDCPDPSVVRNSNCVQWTKTWDPVLPCLVVPAADALKTKMKIAGRPVQLVDQNSQQSVLSSLFRRDDRSCSNHVFDDDKDWRMKMKGFHHGADHDIKMKMKHWDDDDPFKTKIKMWIAHSVGDTGMIMMTIITGDPDPDDDD